Protein AF-A0A2M7KQ04-F1 (afdb_monomer_lite)

Radius of gyration: 35.78 Å; chains: 1; bounding box: 81×110×94 Å

Sequence (652 aa):
MNRDQLALETYRNSFAGPTRLAAGSVTLFDNTLRDGEQTPGVAFTTAEKVAIGRLLAETGIPALEAGFAAVSAEEREAIRAVVDAQTGMTVFSLCRCVEADVAAACACGVEHVTVYTPVSELQLRRRLQGDFTVVQDRIRRVVAAAKSRGLFVRFSCEEAFRTPPERLVSSYLTAKEVGADMLSLPDTVGVATPWAVERCLALLQREVGLPVSVHFHNDLGLSVANALAAMLAGATEVQVCANGLGERAGNTPLEQVALAALYQLDYDFGVNLEKLTELSTLVSKAAGTEPASNQPIFGANVFTHESGAHLHGLLQSPACYEPFPPPLVGREHRFVLGKHSGRAAVRHVLSGWLPEAVRLGGKHVAAPAVAVQQEALFEQVKLEWVAVDFGGVRVERCRQFGGPWLGLELIRTLGLDEFLKRKLPQGQEQIPWALMALVLVLARLCGPSSELHLAEHGYEELVGAGPIIGCALTRDIALSLLAVPCSWWLTGAAFAYFDGRALRRRRARLREQLPSALITIAGALQAGRTVEQSLELAGDSLLPPLGEELGQTCRELALGVSLDEALLGLRDRCAVEELDIAVCGLTMHDRLGGDLVGFFRSTAELSTARDNVRQELWAASAAPLDDAADPGAVGVAVPARHGDQAARRRRH

pLDDT: mean 74.99, std 22.83, range [26.5, 98.81]

Foldseek 3Di:
DDPVVVQLVLLFDPPLPQQDDDALQEAEEEECQAQLCQFPQFDFQLVLLLVLLLLCLVQVHQAYENYQQVPDPRSLVSLLSNVVSPSNHQYEYEAELDQVSLVSRVVSVHQEYEYEDEQAQVCCVPPVVNDLVVVLVSLLVNLLSNVVSNHAYAYEHPCQLRHDLVRSLVSLQSNVVSPHQEYEYENNQQPDALVSLLVSLLSCCVRPVHAYEYWGQCNPPCQLVNQVSNSSSRHHYYYEYDLQRHPDRHIHHPLSNQVCCCNSNVHHNSGQLQSSQVSNVSSCVSRVHDRDLPRPLRRVCLQEDAAQVLVVVVVVPVSVPHSHANNSNNGDHHYDHAQRHAPSSVVVVLVVVDPPVPPPDDDDDDDDDDDDDDDDDDDDDDDDDDDDDCPPDDDPPPDDPPLVVVLVVVCVVSVQLVVLPVPAPADPDPAGPSNVVSVVVSVSCCDCSGNHVCVVPVPPVPVVVLLVVLCVVDPDPVVSVVSSVVSVVVVVVVCCVVVVVVLVVQLVLLLVLLLVLLLQLLVCVVVVHDSLVSLQSSLVVDDPDLSVLSVQLSVCVVVVNDNLRSLVVSCVVNVHPLSVQLSVVVVVCVVPPDNSSVSSNVSSVVSVVVVVVVVVVVVVVPDDPDDDDDPPDDDDDDDDDDDDDPDDDDDD

Structure (mmCIF, N/CA/C/O backbone):
data_AF-A0A2M7KQ04-F1
#
_entry.id   AF-A0A2M7KQ04-F1
#
loop_
_atom_site.group_PDB
_atom_site.id
_atom_site.type_symbol
_atom_site.label_atom_id
_atom_site.label_alt_id
_atom_site.label_comp_id
_atom_site.label_asym_id
_atom_site.label_entity_id
_atom_site.label_seq_id
_atom_site.pdbx_PDB_ins_code
_atom_site.Cartn_x
_atom_site.Cartn_y
_atom_site.Cartn_z
_atom_site.occupancy
_atom_site.B_iso_or_equiv
_atom_site.auth_seq_id
_atom_site.auth_comp_id
_atom_site.auth_asym_id
_atom_site.auth_atom_id
_atom_site.pdbx_PDB_model_num
ATOM 1 N N . MET A 1 1 ? -20.580 11.267 -26.186 1.00 45.28 1 MET A N 1
ATOM 2 C CA . MET A 1 1 ? -19.518 10.820 -25.266 1.00 45.28 1 MET A CA 1
ATOM 3 C C . MET A 1 1 ? -18.990 12.049 -24.558 1.00 45.28 1 MET A C 1
ATOM 5 O O . MET A 1 1 ? -18.666 13.009 -25.250 1.00 45.28 1 MET A O 1
ATOM 9 N N . ASN A 1 2 ? -19.013 12.081 -23.224 1.00 44.81 2 ASN A N 1
ATOM 10 C CA . ASN A 1 2 ? -18.422 13.200 -22.479 1.00 44.81 2 ASN A CA 1
ATOM 11 C C . ASN A 1 2 ? -16.888 13.192 -22.674 1.00 44.81 2 ASN A C 1
ATOM 13 O O . ASN A 1 2 ? -16.307 12.144 -22.954 1.00 44.81 2 ASN A O 1
ATOM 17 N N . ARG A 1 3 ? -16.235 14.347 -22.537 1.00 44.31 3 ARG A N 1
ATOM 18 C CA . ARG A 1 3 ? -14.780 14.523 -22.663 1.00 44.31 3 ARG A CA 1
ATOM 19 C C . ARG A 1 3 ? -14.004 13.585 -21.724 1.00 44.31 3 ARG A C 1
ATOM 21 O O . ARG A 1 3 ? -12.981 13.045 -22.131 1.00 44.31 3 ARG A O 1
ATOM 28 N N . ASP A 1 4 ? -14.558 13.308 -20.546 1.00 55.19 4 ASP A N 1
ATOM 29 C CA . ASP A 1 4 ? -13.980 12.390 -19.555 1.00 55.19 4 ASP A CA 1
ATOM 30 C C . ASP A 1 4 ? -14.071 10.919 -19.995 1.00 55.19 4 ASP A C 1
ATOM 32 O O . ASP A 1 4 ? -13.130 10.152 -19.808 1.00 55.19 4 ASP A O 1
ATOM 36 N N . GLN A 1 5 ? -15.159 10.533 -20.675 1.00 56.62 5 GLN A N 1
ATOM 37 C CA . GLN A 1 5 ? -15.308 9.185 -21.243 1.00 56.62 5 GLN A CA 1
ATOM 38 C C . GLN A 1 5 ? -14.340 8.944 -22.405 1.00 56.62 5 GLN A C 1
ATOM 40 O O . GLN A 1 5 ? -13.756 7.872 -22.499 1.00 56.62 5 GLN A O 1
ATOM 45 N N . LEU A 1 6 ? -14.140 9.943 -23.271 1.00 55.19 6 LEU A N 1
ATOM 46 C CA . LEU A 1 6 ? -13.175 9.852 -24.371 1.00 55.19 6 LEU A CA 1
ATOM 47 C C . LEU A 1 6 ? -11.732 9.749 -23.856 1.00 55.19 6 LEU A C 1
ATOM 49 O O . LEU A 1 6 ? -10.934 9.000 -24.417 1.00 55.19 6 LEU A O 1
ATOM 53 N N . ALA A 1 7 ? -11.401 10.466 -22.778 1.00 61.28 7 ALA A N 1
ATOM 54 C CA . ALA A 1 7 ? -10.103 10.347 -22.125 1.00 61.28 7 ALA A CA 1
ATOM 55 C C . ALA A 1 7 ? -9.908 8.939 -21.543 1.00 61.28 7 ALA A C 1
ATOM 57 O O . ALA A 1 7 ? -8.918 8.289 -21.862 1.00 61.28 7 ALA A O 1
ATOM 58 N N . LEU A 1 8 ? -10.875 8.425 -20.776 1.00 66.50 8 LEU A N 1
ATOM 59 C CA . LEU A 1 8 ? -10.822 7.063 -20.232 1.00 66.50 8 LEU A CA 1
ATOM 60 C C . LEU A 1 8 ? -10.655 6.001 -21.324 1.00 66.50 8 LEU A C 1
ATOM 62 O O . LEU A 1 8 ? -9.805 5.128 -21.183 1.00 66.50 8 LEU A O 1
ATOM 66 N N . GLU A 1 9 ? -11.392 6.100 -22.434 1.00 70.94 9 GLU A N 1
ATOM 67 C CA . GLU A 1 9 ? -11.248 5.179 -23.571 1.00 70.94 9 GLU A CA 1
ATOM 68 C C . GLU A 1 9 ? -9.868 5.255 -24.234 1.00 70.94 9 GLU A C 1
ATOM 70 O O . GLU A 1 9 ? -9.334 4.226 -24.642 1.00 70.94 9 GLU A O 1
ATOM 75 N N . THR A 1 10 ? -9.268 6.446 -24.303 1.00 78.31 10 THR A N 1
ATOM 76 C CA . THR A 1 10 ? -7.939 6.653 -24.903 1.00 78.31 10 THR A CA 1
ATOM 77 C C . THR A 1 10 ? -6.841 5.925 -24.124 1.00 78.31 10 THR A C 1
ATOM 79 O O . THR A 1 10 ? -5.936 5.354 -24.724 1.00 78.31 10 THR A O 1
ATOM 82 N N . TYR A 1 11 ? -6.929 5.925 -22.793 1.00 78.12 11 TYR A N 1
ATOM 83 C CA . TYR A 1 11 ? -5.937 5.309 -21.903 1.00 78.12 11 TYR A CA 1
ATOM 84 C C . TYR A 1 11 ? -6.279 3.858 -21.522 1.00 78.12 11 TYR A C 1
ATOM 86 O O . TYR A 1 11 ? -5.550 3.213 -20.763 1.00 78.12 11 TYR A O 1
ATOM 94 N N . ARG A 1 12 ? -7.394 3.321 -22.032 1.00 74.88 12 ARG A N 1
ATOM 95 C CA . ARG A 1 12 ? -7.875 1.986 -21.672 1.00 74.88 12 ARG A CA 1
ATOM 96 C C . ARG A 1 12 ? -7.014 0.906 -22.315 1.00 74.88 12 ARG A C 1
ATOM 98 O O . ARG A 1 12 ? -6.726 0.923 -23.510 1.00 74.88 12 ARG A O 1
ATOM 105 N N . ASN A 1 13 ? -6.680 -0.110 -21.528 1.00 73.50 13 ASN A N 1
ATOM 106 C CA . ASN A 1 13 ? -6.086 -1.329 -22.056 1.00 73.50 13 ASN A CA 1
ATOM 107 C C . ASN A 1 13 ? -7.116 -2.075 -22.920 1.00 73.50 13 ASN A C 1
ATOM 109 O O . ASN A 1 13 ? -8.162 -2.490 -22.426 1.00 73.50 13 ASN A O 1
ATOM 113 N N . SER A 1 14 ? -6.815 -2.288 -24.203 1.00 77.50 14 SER A N 1
ATOM 114 C CA . SER A 1 14 ? -7.732 -2.949 -25.143 1.00 77.50 14 SER A CA 1
ATOM 115 C C . SER A 1 14 ? -8.036 -4.414 -24.795 1.00 77.50 14 SER A C 1
ATOM 117 O O . SER A 1 14 ? -9.019 -4.962 -25.286 1.00 77.50 14 SER A O 1
ATOM 119 N N . PHE A 1 15 ? -7.212 -5.047 -23.953 1.00 76.25 15 PHE A N 1
ATOM 120 C CA . PHE A 1 15 ? -7.430 -6.405 -23.446 1.00 76.25 15 PHE A CA 1
ATOM 121 C C . PHE A 1 15 ? -8.091 -6.442 -22.065 1.00 76.25 15 PHE A C 1
ATOM 123 O O . PHE A 1 15 ? -8.417 -7.527 -21.583 1.00 76.25 15 PHE A O 1
ATOM 130 N N . ALA A 1 16 ? -8.310 -5.289 -21.425 1.00 66.38 16 ALA A N 1
ATOM 131 C CA . ALA A 1 16 ? -9.155 -5.227 -20.244 1.00 66.38 16 ALA A CA 1
ATOM 132 C C . ALA A 1 16 ? -10.593 -5.519 -20.691 1.00 66.38 16 ALA A C 1
ATOM 134 O O . ALA A 1 16 ? -11.263 -4.676 -21.292 1.00 66.38 16 ALA A O 1
ATOM 135 N N . GLY A 1 17 ? -11.045 -6.755 -20.462 1.00 56.56 17 GLY A N 1
ATOM 136 C CA . GLY A 1 17 ? -12.419 -7.158 -20.739 1.00 56.56 17 GLY A CA 1
ATOM 137 C C . GLY A 1 17 ? -13.431 -6.276 -19.992 1.00 56.56 17 GLY A C 1
ATOM 138 O O . GLY A 1 17 ? -13.058 -5.478 -19.129 1.00 56.56 17 GLY A O 1
ATOM 139 N N . PRO A 1 18 ? -14.734 -6.391 -20.297 1.00 54.69 18 PRO A N 1
ATOM 140 C CA . PRO A 1 18 ? -15.776 -5.685 -19.563 1.00 54.69 18 PRO A CA 1
ATOM 141 C C . PRO A 1 18 ? -15.926 -6.294 -18.163 1.00 54.69 18 PRO A C 1
ATOM 143 O O . PRO A 1 18 ? -16.857 -7.050 -17.892 1.00 54.69 18 PRO A O 1
ATOM 146 N N . THR A 1 19 ? -15.004 -5.980 -17.263 1.00 62.53 19 THR A N 1
ATOM 147 C CA . THR A 1 19 ? -15.058 -6.434 -15.880 1.00 62.53 19 THR A CA 1
ATOM 148 C C . THR A 1 19 ? -15.890 -5.444 -15.085 1.00 62.53 19 THR A C 1
ATOM 150 O O . THR A 1 19 ? -15.371 -4.573 -14.403 1.00 62.53 19 THR A O 1
ATOM 153 N N . ARG A 1 20 ? -17.216 -5.520 -15.232 1.00 63.75 20 ARG A N 1
ATOM 154 C CA . ARG A 1 20 ? -18.124 -4.623 -14.510 1.00 63.75 20 ARG A CA 1
ATOM 155 C C . ARG A 1 20 ? -18.266 -5.085 -13.066 1.00 63.75 20 ARG A C 1
ATOM 157 O O . ARG A 1 20 ? -19.160 -5.865 -12.746 1.00 63.75 20 ARG A O 1
ATOM 164 N N . LEU A 1 21 ? -17.385 -4.590 -12.206 1.00 84.12 21 LEU A N 1
ATOM 165 C CA . LEU A 1 21 ? -17.662 -4.523 -10.777 1.00 84.12 21 LEU A CA 1
ATOM 166 C C . LEU A 1 21 ? -18.843 -3.565 -10.563 1.00 84.12 21 LEU A C 1
ATOM 168 O O . LEU A 1 21 ? -18.937 -2.523 -11.214 1.00 84.12 21 LEU A O 1
ATOM 172 N N . ALA A 1 22 ? -19.789 -3.938 -9.704 1.00 84.19 22 ALA A N 1
ATOM 173 C CA . ALA A 1 22 ? -20.929 -3.077 -9.411 1.00 84.19 22 ALA A CA 1
ATOM 174 C C . ALA A 1 22 ? -20.455 -1.874 -8.588 1.00 84.19 22 ALA A C 1
ATOM 176 O O . ALA A 1 22 ? -19.722 -2.056 -7.624 1.00 84.19 22 ALA A O 1
ATOM 177 N N . ALA A 1 23 ? -20.875 -0.656 -8.937 1.00 80.69 23 ALA A N 1
ATOM 178 C CA . ALA A 1 23 ? -20.477 0.541 -8.195 1.00 80.69 23 ALA A CA 1
ATOM 179 C C . ALA A 1 23 ? -20.740 0.377 -6.685 1.00 80.69 23 ALA A C 1
ATOM 181 O O . ALA A 1 23 ? -21.832 -0.028 -6.282 1.00 80.69 23 ALA A O 1
ATOM 182 N N . GLY A 1 24 ? -19.728 0.667 -5.864 1.00 84.00 24 GLY A N 1
ATOM 183 C CA . GLY A 1 24 ? -19.794 0.512 -4.410 1.00 84.00 24 GLY A CA 1
ATOM 184 C C . GLY A 1 24 ? -19.679 -0.929 -3.897 1.00 84.00 24 GLY A C 1
ATOM 185 O O . GLY A 1 24 ? -19.839 -1.143 -2.699 1.00 84.00 24 GLY A O 1
ATOM 186 N N . SER A 1 25 ? -19.396 -1.924 -4.750 1.00 91.19 25 SER A N 1
ATOM 187 C CA . SER A 1 25 ? -19.182 -3.309 -4.300 1.00 91.19 25 SER A CA 1
ATOM 188 C C .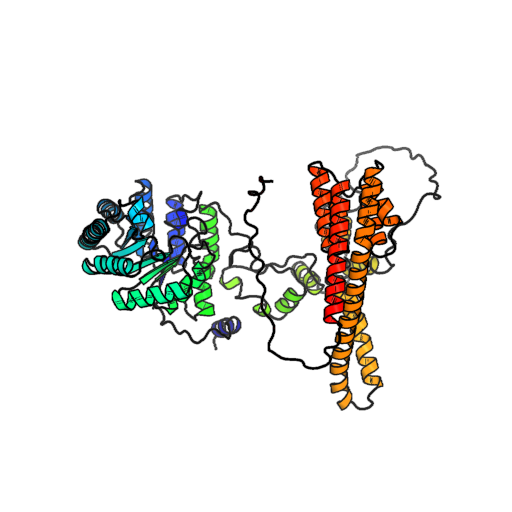 SER A 1 25 ? -17.869 -3.508 -3.539 1.00 91.19 25 SER A C 1
ATOM 190 O O . SER A 1 25 ? -17.736 -4.490 -2.813 1.00 91.19 25 SER A O 1
ATOM 192 N N . VAL A 1 26 ? -16.903 -2.604 -3.728 1.00 97.19 26 VAL A N 1
ATOM 193 C CA . VAL A 1 26 ? -15.596 -2.599 -3.059 1.00 97.19 26 VAL A CA 1
ATOM 194 C C . VAL A 1 26 ? -15.290 -1.212 -2.490 1.00 97.19 26 VAL A C 1
ATOM 196 O O . VAL A 1 26 ? -15.377 -0.215 -3.208 1.00 97.19 26 VAL A O 1
ATOM 199 N N . THR A 1 27 ? -14.873 -1.139 -1.229 1.00 97.81 27 THR A N 1
ATOM 200 C CA . THR A 1 27 ? -14.407 0.098 -0.579 1.00 97.81 27 THR A CA 1
ATOM 201 C C . THR A 1 27 ? -12.890 0.107 -0.366 1.00 97.81 27 THR A C 1
ATOM 203 O O . THR A 1 27 ? -12.235 -0.936 -0.390 1.00 97.81 27 THR A O 1
ATOM 206 N N . LEU A 1 28 ? -12.314 1.294 -0.157 1.00 98.44 28 LEU A N 1
ATOM 207 C CA . LEU A 1 28 ? -10.933 1.441 0.314 1.00 98.44 28 LEU A CA 1
ATOM 208 C C . LEU A 1 28 ? -10.906 1.622 1.831 1.00 98.44 28 LEU A C 1
ATOM 210 O O . LEU A 1 28 ? -11.786 2.265 2.401 1.00 98.44 28 LEU A O 1
ATOM 214 N N . PHE A 1 29 ? -9.863 1.095 2.461 1.00 98.50 29 PHE A N 1
ATOM 215 C CA . PHE A 1 29 ? -9.581 1.269 3.880 1.00 98.50 29 PHE A CA 1
ATOM 216 C C . PHE A 1 29 ? -8.125 1.694 4.065 1.00 98.50 29 PHE A C 1
ATOM 218 O O . PHE A 1 29 ? -7.217 0.955 3.686 1.00 98.50 29 PHE A O 1
ATOM 225 N N . ASP A 1 30 ? -7.889 2.878 4.625 1.00 98.56 30 ASP A N 1
ATOM 226 C CA . ASP A 1 30 ? -6.535 3.414 4.759 1.00 98.56 30 ASP A CA 1
ATOM 227 C C . ASP A 1 30 ? -5.853 2.980 6.069 1.00 98.56 30 ASP A C 1
ATOM 229 O O . ASP A 1 30 ? -6.424 3.040 7.154 1.00 98.56 30 ASP A O 1
ATOM 233 N N . ASN A 1 31 ? -4.602 2.547 5.969 1.00 98.00 31 ASN A N 1
ATOM 234 C CA . ASN A 1 31 ? -3.766 2.103 7.082 1.00 98.00 31 ASN A CA 1
ATOM 235 C C . ASN A 1 31 ? -2.553 3.018 7.315 1.00 98.00 31 ASN A C 1
ATOM 237 O O . ASN A 1 31 ? -1.634 2.646 8.049 1.00 98.00 31 ASN A O 1
ATOM 241 N N . THR A 1 32 ? -2.521 4.212 6.720 1.00 98.25 32 THR A N 1
ATOM 242 C CA . THR A 1 32 ? -1.365 5.118 6.770 1.00 98.25 32 THR A CA 1
ATOM 243 C C . THR A 1 32 ? -0.995 5.478 8.209 1.00 98.25 32 THR A C 1
ATOM 245 O O . THR A 1 32 ? 0.181 5.452 8.559 1.00 98.25 32 THR A O 1
ATOM 248 N N . LEU A 1 33 ? -1.985 5.744 9.069 1.00 97.75 33 LEU A N 1
ATOM 249 C CA . LEU A 1 33 ? -1.765 6.180 10.457 1.00 97.75 33 LEU A CA 1
ATOM 250 C C . LEU A 1 33 ? -1.373 5.057 11.430 1.00 97.75 33 LEU A C 1
ATOM 252 O O . LEU A 1 33 ? -1.024 5.356 12.571 1.00 97.75 33 LEU A O 1
ATOM 256 N N . ARG A 1 34 ? -1.443 3.789 11.001 1.00 96.69 34 ARG A N 1
ATOM 257 C CA . ARG A 1 34 ? -1.096 2.623 11.825 1.00 96.69 34 ARG A CA 1
ATOM 258 C C . ARG A 1 34 ? -0.010 1.783 11.175 1.00 96.69 34 ARG A C 1
ATOM 260 O O . ARG A 1 34 ? 1.095 1.731 11.694 1.00 96.69 34 ARG A O 1
ATOM 267 N N . ASP A 1 35 ? -0.310 1.108 10.067 1.00 96.44 35 ASP A N 1
ATOM 268 C CA . ASP A 1 35 ? 0.667 0.258 9.369 1.00 96.44 35 ASP A CA 1
ATOM 269 C C . ASP A 1 35 ? 1.746 1.101 8.705 1.00 96.44 35 ASP A C 1
ATOM 271 O O . ASP A 1 35 ? 2.930 0.792 8.793 1.00 96.44 35 ASP A O 1
ATOM 275 N N . GLY A 1 36 ? 1.342 2.219 8.093 1.00 95.56 36 GLY A N 1
ATOM 276 C CA . GLY A 1 36 ? 2.278 3.161 7.488 1.00 95.56 36 GLY A CA 1
ATOM 277 C C . GLY A 1 36 ? 3.312 3.682 8.489 1.00 95.56 36 GLY A C 1
ATOM 278 O O . GLY A 1 36 ? 4.489 3.794 8.150 1.00 95.56 36 GLY A O 1
ATOM 279 N N . GLU A 1 37 ? 2.911 3.900 9.741 1.00 93.88 37 GLU A N 1
ATOM 280 C CA . GLU A 1 37 ? 3.808 4.304 10.828 1.00 93.88 37 GLU A CA 1
ATOM 281 C C . GLU A 1 37 ? 4.795 3.200 11.253 1.00 93.88 37 GLU A C 1
ATOM 283 O O . GLU A 1 37 ? 5.854 3.499 11.792 1.00 93.88 37 GLU A O 1
ATOM 288 N N . GLN A 1 38 ? 4.529 1.924 10.947 1.00 91.81 38 GLN A N 1
ATOM 289 C CA . GLN A 1 38 ? 5.487 0.834 11.191 1.00 91.81 38 GLN A CA 1
ATOM 290 C C . GLN A 1 38 ? 6.653 0.822 10.188 1.00 91.81 38 GLN A C 1
ATOM 292 O O . GLN A 1 38 ? 7.561 -0.008 10.297 1.00 91.81 38 GLN A O 1
ATOM 297 N N . THR A 1 39 ? 6.664 1.748 9.225 1.00 92.62 39 THR A N 1
ATOM 298 C CA . THR A 1 39 ? 7.837 1.998 8.384 1.00 92.62 39 THR A CA 1
ATOM 299 C C . THR A 1 39 ? 9.036 2.361 9.272 1.00 92.62 39 THR A C 1
ATOM 301 O O . THR A 1 39 ? 8.929 3.255 10.115 1.00 92.62 39 THR A O 1
ATOM 304 N N . PRO A 1 40 ? 10.208 1.722 9.101 1.00 88.12 40 PRO A N 1
ATOM 305 C CA . PRO A 1 40 ? 11.381 2.035 9.910 1.00 88.12 40 PRO A CA 1
ATOM 306 C C . PRO A 1 40 ? 11.743 3.526 9.877 1.00 88.12 40 PRO A C 1
ATOM 308 O O . PRO A 1 40 ? 12.024 4.080 8.817 1.00 88.12 40 PRO A O 1
ATOM 311 N N . GLY A 1 41 ? 11.777 4.158 11.053 1.00 87.81 41 GLY A N 1
ATOM 312 C CA . GLY A 1 41 ? 12.123 5.575 11.209 1.00 87.81 41 GLY A CA 1
ATOM 313 C C . GLY A 1 41 ? 10.943 6.547 11.119 1.00 87.81 41 GLY A C 1
ATOM 314 O O . GLY A 1 41 ? 11.155 7.740 11.320 1.00 87.81 41 GLY A O 1
ATOM 315 N N . VAL A 1 42 ? 9.724 6.061 10.877 1.00 92.31 42 VAL A N 1
ATOM 316 C CA . VAL A 1 42 ? 8.506 6.879 10.879 1.00 92.31 42 VAL A CA 1
ATOM 317 C C . VAL A 1 42 ? 7.873 6.869 12.270 1.00 92.31 42 VAL A C 1
ATOM 319 O O . VAL A 1 42 ? 7.764 5.826 12.908 1.00 92.31 42 VAL A O 1
ATOM 322 N N . ALA A 1 43 ? 7.480 8.046 12.751 1.00 91.56 43 ALA A N 1
ATOM 323 C CA . ALA A 1 43 ? 6.702 8.222 13.973 1.00 91.56 43 ALA A CA 1
ATOM 324 C C . ALA A 1 43 ? 5.922 9.533 13.855 1.00 91.56 43 ALA A C 1
ATOM 326 O O . ALA A 1 43 ? 6.507 10.615 13.931 1.00 91.56 43 ALA A O 1
ATOM 327 N N . PHE A 1 44 ? 4.616 9.441 13.629 1.00 95.25 44 PHE A N 1
ATOM 328 C CA . PHE A 1 44 ? 3.771 10.606 13.437 1.00 95.25 44 PHE A CA 1
ATOM 329 C C . PHE A 1 44 ? 3.394 11.211 14.784 1.00 95.25 44 PHE A C 1
ATOM 331 O O . PHE A 1 44 ? 2.924 10.541 15.704 1.00 95.25 44 PHE A O 1
ATOM 338 N N . THR A 1 45 ? 3.524 12.526 14.891 1.00 95.81 45 THR A N 1
ATOM 339 C CA . THR A 1 45 ? 2.946 13.263 16.011 1.00 95.81 45 THR A CA 1
ATOM 340 C C . THR A 1 45 ? 1.418 13.235 15.943 1.00 95.81 45 THR A C 1
ATOM 342 O O . THR A 1 45 ? 0.820 13.098 14.875 1.00 95.81 45 THR A O 1
ATOM 345 N N . THR A 1 46 ? 0.748 13.465 17.075 1.00 96.81 46 THR A N 1
ATOM 346 C CA . THR A 1 46 ? -0.720 13.591 17.117 1.00 96.81 46 THR A CA 1
ATOM 347 C C . THR A 1 46 ? -1.249 14.628 16.121 1.00 96.81 46 THR A C 1
ATOM 349 O O . THR A 1 46 ? -2.259 14.397 15.459 1.00 96.81 46 THR A O 1
ATOM 352 N N . ALA A 1 47 ? -0.557 15.763 15.981 1.00 96.88 47 ALA A N 1
ATOM 353 C CA . ALA A 1 47 ? -0.943 16.811 15.040 1.00 96.88 47 ALA A CA 1
ATOM 354 C C . ALA A 1 47 ? -0.832 16.343 13.579 1.00 96.88 47 ALA A C 1
ATOM 356 O O . ALA A 1 47 ? -1.724 16.629 12.781 1.00 96.88 47 ALA A O 1
ATOM 357 N N . GLU A 1 48 ? 0.219 15.593 13.239 1.00 97.69 48 GLU A N 1
ATOM 358 C CA . GLU A 1 48 ? 0.390 15.001 11.908 1.00 97.69 48 GLU A CA 1
ATOM 359 C C . GLU A 1 48 ? -0.661 13.925 11.632 1.00 97.69 48 GLU A C 1
ATOM 361 O O . GLU A 1 48 ? -1.269 13.960 10.565 1.00 97.69 48 GLU A O 1
ATOM 366 N N . LYS A 1 49 ? -0.962 13.041 12.596 1.00 97.94 49 LYS A N 1
ATOM 367 C CA . LYS A 1 49 ? -2.029 12.034 12.446 1.00 97.94 49 LYS A CA 1
ATOM 368 C C . LYS A 1 49 ? -3.385 12.684 12.154 1.00 97.94 49 LYS A C 1
ATOM 370 O O . LYS A 1 49 ? -4.085 12.259 11.238 1.00 97.94 49 LYS A O 1
ATOM 375 N N . VAL A 1 50 ? -3.738 13.755 12.872 1.00 98.12 50 VAL A N 1
ATOM 376 C CA . VAL A 1 50 ? -4.979 14.512 12.622 1.00 98.12 50 VAL A CA 1
ATOM 377 C C . VAL A 1 50 ? -4.957 15.204 11.255 1.00 98.12 50 VAL A C 1
ATOM 379 O O . VAL A 1 50 ? -5.964 15.182 10.548 1.00 98.12 50 VAL A O 1
ATOM 382 N N . ALA A 1 51 ? -3.833 15.811 10.864 1.00 98.25 51 ALA A N 1
ATOM 383 C CA . ALA A 1 51 ? -3.707 16.479 9.568 1.00 98.25 51 ALA A CA 1
ATOM 384 C C . ALA A 1 51 ? -3.836 15.490 8.397 1.00 98.25 51 ALA A C 1
ATOM 386 O O . ALA A 1 51 ? -4.615 15.731 7.476 1.00 98.25 51 ALA A O 1
ATOM 387 N N . ILE A 1 52 ? -3.132 14.356 8.465 1.00 98.25 52 ILE A N 1
ATOM 388 C CA . ILE A 1 52 ? -3.207 13.281 7.469 1.00 98.25 52 ILE A CA 1
ATOM 389 C C . ILE A 1 52 ? -4.625 12.696 7.433 1.00 98.25 52 ILE A C 1
ATOM 391 O O . ILE A 1 52 ? -5.189 12.552 6.353 1.00 98.25 52 ILE A O 1
ATOM 395 N N . GLY A 1 53 ? -5.245 12.433 8.590 1.00 97.88 53 GLY A N 1
ATOM 396 C CA . GLY A 1 53 ? -6.616 11.919 8.670 1.00 97.88 53 GLY A CA 1
ATOM 397 C C . GLY A 1 53 ? -7.661 12.848 8.039 1.00 97.88 53 GLY A C 1
ATOM 398 O O . GLY A 1 53 ? -8.565 12.380 7.352 1.00 97.88 53 GLY A O 1
ATOM 399 N N . ARG A 1 54 ? -7.529 14.171 8.212 1.00 97.75 54 ARG A N 1
ATOM 400 C CA . ARG A 1 54 ? -8.399 15.154 7.539 1.00 97.75 54 ARG A CA 1
ATOM 401 C C . ARG A 1 54 ? -8.213 15.136 6.027 1.00 97.75 54 ARG A C 1
ATOM 403 O O . ARG A 1 54 ? -9.198 15.103 5.298 1.00 97.75 54 ARG A O 1
ATOM 410 N N . LEU A 1 55 ? -6.967 15.103 5.562 1.00 97.69 55 LEU A N 1
ATOM 411 C CA . LEU A 1 55 ? -6.683 15.098 4.131 1.00 97.69 55 LEU A CA 1
ATOM 412 C C . LEU A 1 55 ? -7.122 13.787 3.455 1.00 97.69 55 LEU A C 1
ATOM 414 O O . LEU A 1 55 ? -7.638 13.825 2.344 1.00 97.69 55 LEU A O 1
ATOM 418 N N . LEU A 1 56 ? -7.013 12.643 4.140 1.00 97.81 56 LEU A N 1
ATOM 419 C CA . LEU A 1 56 ? -7.592 11.365 3.695 1.00 97.81 56 LEU A CA 1
ATOM 420 C C . LEU A 1 56 ? -9.123 11.420 3.567 1.00 97.81 56 LEU A C 1
ATOM 422 O O . LEU A 1 56 ? -9.695 10.837 2.649 1.00 97.81 56 LEU A O 1
ATOM 426 N N . ALA A 1 57 ? -9.808 12.136 4.456 1.00 96.88 57 ALA A N 1
ATOM 427 C CA . ALA A 1 57 ? -11.253 12.316 4.335 1.00 96.88 57 ALA A CA 1
ATOM 428 C C . ALA A 1 57 ? -11.611 13.201 3.138 1.00 96.88 57 ALA A C 1
ATOM 430 O O . ALA A 1 57 ? -12.553 12.929 2.398 1.00 96.88 57 ALA A O 1
ATOM 431 N N . GLU A 1 58 ? -10.811 14.239 2.905 1.00 96.44 58 GLU A N 1
ATOM 432 C CA . GLU A 1 58 ? -10.956 15.123 1.755 1.00 96.44 58 GLU A CA 1
ATOM 433 C C . GLU A 1 58 ? -10.671 14.435 0.410 1.00 96.44 58 GLU A C 1
ATOM 435 O O . GLU A 1 58 ? -11.188 14.890 -0.615 1.00 96.44 58 GLU A O 1
ATOM 440 N N . THR A 1 59 ? -9.883 13.352 0.391 1.00 95.88 59 THR A N 1
ATOM 441 C CA . THR A 1 59 ? -9.712 12.509 -0.803 1.00 95.88 59 THR A CA 1
ATOM 442 C C . THR A 1 59 ? -10.888 11.561 -1.031 1.00 95.88 59 THR A C 1
ATOM 444 O O . THR A 1 59 ? -10.952 10.958 -2.095 1.00 95.88 59 THR A O 1
ATOM 447 N N . GLY A 1 60 ? -11.840 11.448 -0.098 1.00 94.94 60 GLY A N 1
ATOM 448 C CA . GLY A 1 60 ? -13.026 10.598 -0.233 1.00 94.94 60 GLY A CA 1
ATOM 449 C C . GLY A 1 60 ? -12.850 9.166 0.282 1.00 94.94 60 GLY A C 1
ATOM 450 O O . GLY A 1 60 ? -13.701 8.319 0.016 1.00 94.94 60 GLY A O 1
ATOM 451 N N . ILE A 1 61 ? -11.775 8.868 1.022 1.00 96.31 61 ILE A N 1
ATOM 452 C CA . ILE A 1 61 ? -11.605 7.551 1.648 1.00 96.31 61 ILE A CA 1
ATOM 453 C C . ILE A 1 61 ? -12.652 7.379 2.762 1.00 96.31 61 ILE A C 1
ATOM 455 O O . ILE A 1 61 ? -12.793 8.268 3.599 1.00 96.31 61 ILE A O 1
ATOM 459 N N . PRO A 1 62 ? -13.387 6.252 2.820 1.00 96.62 62 PRO A N 1
ATOM 460 C CA . PRO A 1 62 ? -14.499 6.101 3.760 1.00 96.62 62 PRO A CA 1
ATOM 461 C C . PRO A 1 62 ? -14.067 5.682 5.171 1.00 96.62 62 PRO A C 1
ATOM 463 O O . PRO A 1 62 ? -14.803 5.911 6.129 1.00 96.62 62 PRO A O 1
ATOM 466 N N . ALA A 1 63 ? -12.905 5.043 5.321 1.00 97.69 63 ALA A N 1
ATOM 467 C CA . ALA A 1 63 ? -12.471 4.473 6.591 1.00 97.69 63 ALA A CA 1
ATOM 468 C C . ALA A 1 63 ? -10.944 4.421 6.722 1.00 97.69 63 ALA A C 1
ATOM 470 O O . ALA A 1 63 ? -10.236 4.277 5.723 1.00 97.69 63 ALA A O 1
ATOM 471 N N . LEU A 1 64 ? -10.447 4.514 7.959 1.00 98.06 64 LEU A N 1
ATOM 472 C CA . LEU A 1 64 ? -9.024 4.383 8.277 1.00 98.06 64 LEU A CA 1
ATOM 473 C C . LEU A 1 64 ? -8.773 3.629 9.587 1.00 98.06 64 LEU A C 1
ATOM 475 O O . LEU A 1 64 ? -9.642 3.566 10.459 1.00 98.06 64 LEU A O 1
ATOM 479 N N . GLU A 1 65 ? -7.557 3.112 9.759 1.00 98.44 65 GLU A N 1
ATOM 480 C CA . GLU A 1 65 ? -7.034 2.636 11.042 1.00 98.44 65 GLU A CA 1
ATOM 481 C C . GLU A 1 65 ? -6.140 3.702 11.681 1.00 98.44 65 GLU A C 1
ATOM 483 O O . GLU A 1 65 ? -5.069 4.015 11.167 1.00 98.44 65 GLU A O 1
ATOM 488 N N . ALA A 1 66 ? -6.576 4.271 12.808 1.00 97.31 66 ALA A N 1
ATOM 489 C CA . ALA A 1 66 ? -5.911 5.424 13.424 1.00 97.31 66 ALA A CA 1
ATOM 490 C C . ALA A 1 66 ? -4.688 5.061 14.275 1.00 97.31 66 ALA A C 1
ATOM 492 O O . ALA A 1 66 ? -3.922 5.950 14.646 1.00 97.31 66 ALA A O 1
ATOM 493 N N . GLY A 1 67 ? -4.533 3.786 14.634 1.00 96.44 67 GLY A N 1
ATOM 494 C CA . GLY A 1 67 ? -3.455 3.357 15.513 1.00 96.44 67 GLY A CA 1
ATOM 495 C C . GLY A 1 67 ? -3.756 2.095 16.310 1.00 96.44 67 GLY A C 1
ATOM 496 O O . GLY A 1 67 ? -4.793 1.438 16.143 1.00 96.44 67 GLY A O 1
ATOM 497 N N . PHE A 1 68 ? -2.850 1.786 17.236 1.00 97.19 68 PHE A N 1
ATOM 498 C CA . PHE A 1 68 ? -2.951 0.631 18.127 1.00 97.19 68 PHE A CA 1
ATOM 499 C C . PHE A 1 68 ? -3.012 1.068 19.600 1.00 97.19 68 PHE A C 1
ATOM 501 O O . PHE A 1 68 ? -1.997 1.233 20.274 1.00 97.19 68 PHE A O 1
ATOM 508 N N . ALA A 1 69 ? -4.230 1.170 20.146 1.00 97.06 69 ALA A N 1
ATOM 509 C CA . ALA A 1 69 ? -4.500 1.712 21.484 1.00 97.06 69 ALA A CA 1
ATOM 510 C C . ALA A 1 69 ? -3.758 1.020 22.652 1.00 97.06 69 ALA A C 1
ATOM 512 O O . ALA A 1 69 ? -3.617 1.597 23.737 1.00 97.06 69 ALA A O 1
ATOM 513 N N . ALA A 1 70 ? -3.287 -0.217 22.468 1.00 95.44 70 ALA A N 1
ATOM 514 C CA . ALA A 1 70 ? -2.544 -0.939 23.498 1.00 95.44 70 ALA A CA 1
ATOM 515 C C . ALA A 1 70 ? -1.057 -0.547 23.587 1.00 95.44 70 ALA A C 1
ATOM 517 O O . ALA A 1 70 ? -0.404 -0.944 24.551 1.00 95.44 70 ALA A O 1
ATOM 518 N N . VAL A 1 71 ? -0.523 0.209 22.618 1.00 92.50 71 VAL A N 1
ATOM 519 C CA . VAL A 1 71 ? 0.903 0.570 22.552 1.00 92.50 71 VAL A CA 1
ATOM 520 C C . VAL A 1 71 ? 1.299 1.508 23.691 1.00 92.50 71 VAL A C 1
ATOM 522 O O . VAL A 1 71 ? 2.182 1.170 24.477 1.00 92.50 71 VAL A O 1
ATOM 525 N N . SER A 1 72 ? 0.647 2.666 23.817 1.00 94.31 72 SER A N 1
ATOM 526 C CA . SER A 1 72 ? 0.990 3.656 24.846 1.00 94.31 72 SER A CA 1
ATOM 527 C C . SER A 1 72 ? -0.176 4.594 25.180 1.00 94.31 72 SER A C 1
ATOM 529 O O . SER A 1 72 ? -1.258 4.498 24.599 1.00 94.31 72 SER A O 1
ATOM 531 N N . ALA A 1 73 ? 0.007 5.469 26.175 1.00 95.50 73 ALA A N 1
ATOM 532 C CA . ALA A 1 73 ? -0.993 6.484 26.514 1.00 95.50 73 ALA A CA 1
ATOM 533 C C . ALA A 1 73 ? -1.081 7.570 25.438 1.00 95.50 73 ALA A C 1
ATOM 535 O O . ALA A 1 73 ? -2.185 7.972 25.076 1.00 95.50 73 ALA A O 1
ATOM 536 N N . GLU A 1 74 ? 0.066 7.958 24.893 1.00 93.75 74 GLU A N 1
ATOM 537 C CA . GLU A 1 74 ? 0.216 8.913 23.799 1.00 93.75 74 GLU A CA 1
ATOM 538 C C . GLU A 1 74 ? -0.511 8.409 22.547 1.00 93.75 74 GLU A C 1
ATOM 540 O O . GLU A 1 74 ? -1.281 9.148 21.943 1.00 93.75 74 GLU A O 1
ATOM 545 N N . GLU A 1 75 ? -0.381 7.119 22.221 1.00 96.31 75 GLU A N 1
ATOM 546 C CA . GLU A 1 75 ? -1.091 6.522 21.086 1.00 96.31 75 GLU A CA 1
ATOM 547 C C . GLU A 1 75 ? -2.617 6.560 21.279 1.00 96.31 75 GLU A C 1
ATOM 549 O O . GLU A 1 75 ? -3.370 6.863 20.355 1.00 96.31 75 GLU A O 1
ATOM 554 N N . ARG A 1 76 ? -3.104 6.347 22.511 1.00 98.19 76 ARG A N 1
ATOM 555 C CA . ARG A 1 76 ? -4.535 6.502 22.835 1.00 98.19 76 ARG A CA 1
ATOM 556 C C . ARG A 1 76 ? -5.011 7.945 22.732 1.00 98.19 76 ARG A C 1
ATOM 558 O O . ARG A 1 76 ? -6.183 8.177 22.446 1.00 98.19 76 ARG A O 1
ATOM 565 N N . GLU A 1 77 ? -4.167 8.916 23.067 1.00 97.44 77 GLU A N 1
ATOM 566 C CA . GLU A 1 77 ? -4.477 10.338 22.877 1.00 97.44 77 GLU A CA 1
ATOM 567 C C . GLU A 1 77 ? -4.526 10.694 21.395 1.00 97.44 77 GLU A C 1
ATOM 569 O O . GLU A 1 77 ? -5.444 11.393 20.974 1.00 97.44 77 GLU A O 1
ATOM 574 N N . ALA A 1 78 ? -3.611 10.152 20.592 1.00 97.31 78 ALA A N 1
ATOM 575 C CA . ALA A 1 78 ? -3.599 10.371 19.156 1.00 97.31 78 ALA A CA 1
ATOM 576 C C . ALA A 1 78 ? -4.832 9.773 18.460 1.00 97.31 78 ALA A C 1
ATOM 578 O O . ALA A 1 78 ? -5.477 10.462 17.672 1.00 97.31 78 ALA A O 1
ATOM 579 N N . ILE A 1 79 ? -5.226 8.541 18.810 1.00 98.06 79 ILE A N 1
ATOM 580 C CA . ILE A 1 79 ? -6.459 7.919 18.296 1.00 98.06 79 ILE A CA 1
ATOM 581 C C . ILE A 1 79 ? -7.685 8.764 18.668 1.00 98.06 79 ILE A C 1
ATOM 583 O O . ILE A 1 79 ? -8.504 9.054 17.799 1.00 98.06 79 ILE A O 1
ATOM 587 N N . ARG A 1 80 ? -7.794 9.211 19.930 1.00 98.38 80 ARG A N 1
ATOM 588 C CA . ARG A 1 80 ? -8.883 10.103 20.370 1.00 98.38 80 ARG A CA 1
ATOM 589 C C . ARG A 1 80 ? -8.909 11.400 19.571 1.00 98.38 80 ARG A C 1
ATOM 591 O O . ARG A 1 80 ? -9.965 11.784 19.095 1.00 98.38 80 ARG A O 1
ATOM 598 N N . ALA A 1 81 ? -7.756 12.023 19.343 1.00 98.06 81 ALA A N 1
ATOM 599 C CA . ALA A 1 81 ? -7.674 13.248 18.555 1.00 98.06 81 ALA A CA 1
ATOM 600 C C . ALA A 1 81 ? -8.135 13.052 17.097 1.00 98.06 81 ALA A C 1
ATOM 602 O O . ALA A 1 81 ? -8.761 13.948 16.533 1.00 98.06 81 ALA A O 1
ATOM 603 N N . VAL A 1 82 ? -7.860 11.892 16.488 1.00 97.75 82 VAL A N 1
ATOM 604 C CA . VAL A 1 82 ? -8.353 11.551 15.140 1.00 97.75 82 VAL A CA 1
ATOM 605 C C . VAL A 1 82 ? -9.871 11.332 15.141 1.00 97.75 82 VAL A C 1
ATOM 607 O O . VAL A 1 82 ? -10.547 11.821 14.239 1.00 97.75 82 VAL A O 1
ATOM 610 N N . VAL A 1 83 ? -10.422 10.667 16.162 1.00 97.38 83 VAL A N 1
ATOM 611 C CA . VAL A 1 83 ? -11.879 10.513 16.344 1.00 97.38 83 VAL A CA 1
ATOM 612 C C . VAL A 1 83 ? -12.555 11.878 16.544 1.00 97.38 83 VAL A C 1
ATOM 614 O O . VAL A 1 83 ? -13.517 12.209 15.849 1.00 97.38 83 VAL A O 1
ATOM 617 N N . ASP A 1 84 ? -12.007 12.711 17.429 1.00 97.19 84 ASP A N 1
ATOM 618 C CA . ASP A 1 84 ? -12.515 14.047 17.766 1.00 97.19 84 ASP A CA 1
ATOM 619 C C . ASP A 1 84 ? -12.410 15.035 16.596 1.00 97.19 84 ASP A C 1
ATOM 621 O O . ASP A 1 84 ? -13.136 16.029 16.547 1.00 97.19 84 ASP A O 1
ATOM 625 N N . ALA A 1 85 ? -11.535 14.766 15.622 1.00 94.44 85 ALA A N 1
ATOM 626 C CA . ALA A 1 85 ? -11.446 15.556 14.400 1.00 94.44 85 ALA A CA 1
ATOM 627 C C . ALA A 1 85 ? -12.683 15.414 13.496 1.00 94.44 85 ALA A C 1
ATOM 629 O O . ALA A 1 85 ? -12.807 16.211 12.565 1.00 94.44 85 ALA A O 1
ATOM 630 N N . GLN A 1 86 ? -13.572 14.444 13.769 1.00 86.62 86 GLN A N 1
ATOM 631 C CA . GLN A 1 86 ? -14.867 14.247 13.104 1.00 86.62 86 GLN A CA 1
ATOM 632 C C . GLN A 1 86 ? -14.775 14.336 11.579 1.00 86.62 86 GLN A C 1
ATOM 634 O O . GLN A 1 86 ? -15.544 15.032 10.918 1.00 86.62 86 GLN A O 1
ATOM 639 N N . THR A 1 87 ? -13.819 13.608 11.006 1.00 85.81 87 THR A N 1
ATOM 640 C CA . THR A 1 87 ? -13.532 13.642 9.568 1.00 85.81 87 THR A CA 1
ATOM 641 C C . THR A 1 87 ? -14.659 13.066 8.701 1.00 85.81 87 THR A C 1
ATOM 643 O O . THR A 1 87 ? -14.618 13.189 7.483 1.00 85.81 87 THR A O 1
ATOM 646 N N . GLY A 1 88 ? -15.663 12.427 9.311 1.00 90.88 88 GLY A N 1
ATOM 647 C CA . GLY A 1 88 ? -16.729 11.694 8.621 1.00 90.88 88 GLY A CA 1
ATOM 648 C C . GLY A 1 88 ? -16.323 10.281 8.192 1.00 90.88 88 GLY A C 1
ATOM 649 O O . GLY A 1 88 ? -17.177 9.518 7.749 1.00 90.88 88 GLY A O 1
ATOM 650 N N . MET A 1 89 ? -15.050 9.914 8.362 1.00 96.44 89 MET A N 1
ATOM 651 C CA . MET A 1 89 ? -14.553 8.564 8.111 1.00 96.44 89 MET A CA 1
ATOM 652 C C . MET A 1 89 ? -14.882 7.628 9.272 1.00 96.44 89 MET A C 1
ATOM 654 O O . MET A 1 89 ? -14.882 8.029 10.438 1.00 96.44 89 MET A O 1
ATOM 658 N N . THR A 1 90 ? -15.066 6.345 8.975 1.00 97.81 90 THR A N 1
ATOM 659 C CA . THR A 1 90 ? -15.083 5.309 10.007 1.00 97.81 90 THR A CA 1
ATOM 660 C C . THR A 1 90 ? -13.668 5.079 10.539 1.00 97.81 90 THR A C 1
ATOM 662 O O . THR A 1 90 ? -12.759 4.733 9.784 1.00 97.81 90 THR A O 1
ATOM 665 N N . VAL A 1 91 ? -13.478 5.244 11.849 1.00 98.38 91 VAL A N 1
ATOM 666 C CA . VAL A 1 91 ? -12.169 5.103 12.499 1.00 98.38 91 VAL A CA 1
ATOM 667 C C . VAL A 1 91 ? -12.068 3.760 13.215 1.00 98.38 91 VAL A C 1
ATOM 669 O O . VAL A 1 91 ? -12.886 3.440 14.079 1.00 98.38 91 VAL A O 1
ATOM 672 N N . PHE A 1 92 ? -11.038 2.992 12.870 1.00 98.62 92 PHE A N 1
ATOM 673 C CA . PHE A 1 92 ? -10.693 1.722 13.498 1.00 98.62 92 PHE A CA 1
ATOM 674 C C . PHE A 1 92 ? -9.485 1.876 14.425 1.00 98.62 92 PHE A C 1
ATOM 676 O O . PHE A 1 92 ? -8.620 2.729 14.212 1.00 98.62 92 PHE A O 1
ATOM 683 N N . SER A 1 93 ? -9.380 0.984 15.412 1.00 98.44 93 SER A N 1
ATOM 684 C CA . SER A 1 93 ? -8.118 0.714 16.107 1.00 98.44 93 SER A CA 1
ATOM 685 C C . SER A 1 93 ? -7.758 -0.769 16.030 1.00 98.44 93 SER A C 1
ATOM 687 O O . SER A 1 93 ? -8.614 -1.643 16.214 1.00 98.44 93 SER A O 1
ATOM 689 N N . LEU A 1 94 ? -6.478 -1.048 15.779 1.00 98.31 94 LEU A N 1
ATOM 690 C CA . LEU A 1 94 ? -5.942 -2.403 15.802 1.00 98.31 94 LEU A CA 1
ATOM 691 C C . LEU A 1 94 ? -5.913 -2.926 17.242 1.00 98.31 94 LEU A C 1
ATOM 693 O O . LEU A 1 94 ? -5.564 -2.208 18.176 1.00 98.31 94 LEU A O 1
ATOM 697 N N . CYS A 1 95 ? -6.248 -4.197 17.425 1.00 98.25 95 CYS A N 1
ATOM 698 C CA . CYS A 1 95 ? -6.196 -4.900 18.697 1.00 98.25 95 CYS A CA 1
ATOM 699 C C . CYS A 1 95 ? -5.557 -6.271 18.491 1.00 98.25 95 CYS A C 1
ATOM 701 O O . CYS A 1 95 ? -5.967 -7.028 17.605 1.00 98.25 95 CYS A O 1
ATOM 703 N N . ARG A 1 96 ? -4.631 -6.675 19.370 1.00 97.25 96 ARG A N 1
ATOM 704 C CA . ARG A 1 96 ? -4.350 -8.114 19.493 1.00 97.25 96 ARG A CA 1
ATOM 705 C C . ARG A 1 96 ? -5.629 -8.811 19.943 1.00 97.25 96 ARG A C 1
ATOM 707 O O . ARG A 1 96 ? -6.510 -8.197 20.544 1.00 97.25 96 ARG A O 1
ATOM 714 N N . CYS A 1 97 ? -5.707 -10.119 19.724 1.00 96.50 97 CYS A N 1
ATOM 715 C CA . CYS A 1 97 ? -6.773 -10.957 20.267 1.00 96.50 97 CYS A CA 1
ATOM 716 C C . CYS A 1 97 ? -6.656 -11.088 21.804 1.00 96.50 97 CYS A C 1
ATOM 718 O O . CYS A 1 97 ? -6.361 -12.158 22.330 1.00 96.50 97 CYS A O 1
ATOM 720 N N . VAL A 1 98 ? -6.852 -9.982 22.528 1.00 96.19 98 VAL A N 1
ATOM 721 C CA . VAL A 1 98 ? -6.771 -9.814 23.983 1.00 96.19 98 VAL A CA 1
ATOM 722 C C . VAL A 1 98 ? -7.867 -8.831 24.415 1.00 96.19 98 VAL A C 1
ATOM 724 O O . VAL A 1 98 ? -8.002 -7.757 23.837 1.00 96.19 98 VAL A O 1
ATOM 727 N N . GLU A 1 99 ? -8.638 -9.163 25.454 1.00 97.94 99 GLU A N 1
ATOM 728 C CA . GLU A 1 99 ? -9.782 -8.340 25.899 1.00 97.94 99 GLU A CA 1
ATOM 729 C C . GLU A 1 99 ? -9.370 -6.941 26.387 1.00 97.94 99 GLU A C 1
ATOM 731 O O . GLU A 1 99 ? -10.098 -5.971 26.184 1.00 97.94 99 GLU A O 1
ATOM 736 N N . ALA A 1 100 ? -8.189 -6.823 27.002 1.00 98.00 100 ALA A N 1
ATOM 737 C CA . ALA A 1 100 ? -7.654 -5.547 27.471 1.00 98.00 100 ALA A CA 1
ATOM 738 C C . ALA A 1 100 ? -7.355 -4.573 26.318 1.00 98.00 100 ALA A C 1
ATOM 740 O O . ALA A 1 100 ? -7.617 -3.380 26.453 1.00 98.00 100 ALA A O 1
ATOM 741 N N . ASP A 1 101 ? -6.866 -5.075 25.179 1.00 98.38 101 ASP A N 1
ATOM 742 C CA . ASP A 1 101 ? -6.607 -4.262 23.986 1.00 98.38 101 ASP A CA 1
ATOM 743 C C . ASP A 1 101 ? -7.924 -3.710 23.418 1.00 98.38 101 ASP A C 1
ATOM 745 O O . ASP A 1 101 ? -8.034 -2.512 23.169 1.00 98.38 101 ASP A O 1
ATOM 749 N N . VAL A 1 102 ? -8.956 -4.558 23.318 1.00 98.38 102 VAL A N 1
ATOM 750 C CA . VAL A 1 102 ? -10.310 -4.157 22.892 1.00 98.38 102 VAL A CA 1
ATOM 751 C C . VAL A 1 102 ? -10.905 -3.115 23.843 1.00 98.38 102 VAL A C 1
ATOM 753 O O . VAL A 1 102 ? -11.514 -2.140 23.403 1.00 98.38 102 VAL A O 1
ATOM 756 N N . ALA A 1 103 ? -10.723 -3.292 25.154 1.00 97.88 103 ALA A N 1
ATOM 757 C CA . ALA A 1 103 ? -11.179 -2.324 26.145 1.00 97.88 103 ALA A CA 1
ATOM 758 C C . ALA A 1 103 ? -10.470 -0.968 25.992 1.00 97.88 103 ALA A C 1
ATOM 760 O O . ALA A 1 103 ? -11.126 0.069 26.092 1.00 97.88 103 ALA A O 1
ATOM 761 N N . ALA A 1 104 ? -9.161 -0.975 25.722 1.00 98.19 104 ALA A N 1
ATOM 762 C CA . ALA A 1 104 ? -8.377 0.234 25.486 1.00 98.19 104 ALA A CA 1
ATOM 763 C C . ALA A 1 104 ? -8.798 0.955 24.197 1.00 98.19 104 ALA A C 1
ATOM 765 O O . ALA A 1 104 ? -8.949 2.175 24.215 1.00 98.19 104 ALA A O 1
ATOM 766 N N . ALA A 1 105 ? -9.039 0.216 23.110 1.00 98.12 105 ALA A N 1
ATOM 767 C CA . ALA A 1 105 ? -9.554 0.772 21.861 1.00 98.12 105 ALA A CA 1
ATOM 768 C C . ALA A 1 105 ? -10.930 1.420 22.067 1.00 98.12 105 ALA A C 1
ATOM 770 O O . ALA A 1 105 ? -11.101 2.598 21.773 1.00 98.12 105 ALA A O 1
ATOM 771 N N . CYS A 1 106 ? -11.876 0.699 22.675 1.00 97.44 106 CYS A N 1
ATOM 772 C CA . CYS A 1 106 ? -13.212 1.209 22.997 1.00 97.44 106 CYS A CA 1
ATOM 773 C C . CYS A 1 106 ? -13.161 2.496 23.846 1.00 97.44 106 CYS A C 1
ATOM 775 O O . CYS A 1 106 ? -13.910 3.436 23.594 1.00 97.44 106 CYS A O 1
ATOM 777 N N . ALA A 1 107 ? -12.228 2.589 24.801 1.00 97.69 107 ALA A N 1
ATOM 778 C CA . ALA A 1 107 ? -12.027 3.796 25.609 1.00 97.69 107 ALA A CA 1
ATOM 779 C C . ALA A 1 107 ? -11.491 5.004 24.813 1.00 97.69 107 ALA A C 1
ATOM 781 O O . ALA A 1 107 ? -11.566 6.131 25.301 1.00 97.69 107 ALA A O 1
ATOM 782 N N . CYS A 1 108 ? -10.964 4.792 23.603 1.00 97.88 108 CYS A N 1
ATOM 783 C CA . CYS A 1 108 ? -10.564 5.864 22.692 1.00 97.88 108 CYS A CA 1
ATOM 784 C C . CYS A 1 108 ? -11.730 6.417 21.856 1.00 97.88 108 CYS A C 1
ATOM 786 O O . CYS A 1 108 ? -11.509 7.317 21.055 1.00 97.88 108 CYS A O 1
ATOM 788 N N . GLY A 1 109 ? -12.950 5.892 22.023 1.00 96.69 109 GLY A N 1
ATOM 789 C CA . GLY A 1 109 ? -14.137 6.359 21.302 1.00 96.69 109 GLY A CA 1
ATOM 790 C C . GLY A 1 109 ? -14.318 5.755 19.909 1.00 96.69 109 GLY A C 1
ATOM 791 O O . GLY A 1 109 ? -15.198 6.197 19.179 1.00 96.69 109 GLY A O 1
ATOM 792 N N . VAL A 1 110 ? -13.521 4.748 19.528 1.00 97.50 110 VAL A N 1
ATOM 793 C CA . VAL A 1 110 ? -13.741 4.023 18.267 1.00 97.50 110 VAL A CA 1
ATOM 794 C C . VAL A 1 110 ? -14.925 3.067 18.401 1.00 97.50 110 VAL A C 1
ATOM 796 O O . VAL A 1 110 ? -15.070 2.365 19.403 1.00 97.50 110 VAL A O 1
ATOM 799 N N . GLU A 1 111 ? -15.740 2.998 17.355 1.00 97.69 111 GLU A N 1
ATOM 800 C CA . GLU A 1 111 ? -16.861 2.052 17.251 1.00 97.69 111 GLU A CA 1
ATOM 801 C C . GLU A 1 111 ? -16.473 0.778 16.480 1.00 97.69 111 GLU A C 1
ATOM 803 O O . GLU A 1 111 ? -17.224 -0.196 16.449 1.00 97.69 111 GLU A O 1
ATOM 808 N N . HIS A 1 112 ? -15.292 0.778 15.856 1.00 98.56 112 HIS A N 1
ATOM 809 C CA . HIS A 1 112 ? -14.811 -0.282 14.979 1.00 98.56 112 HIS A CA 1
ATOM 810 C C . HIS A 1 112 ? -13.412 -0.739 15.409 1.00 98.56 112 HIS A C 1
ATOM 812 O O . HIS A 1 112 ? -12.550 0.075 15.747 1.00 98.56 112 HIS A O 1
ATOM 818 N N . VAL A 1 113 ? -13.171 -2.050 15.401 1.00 98.69 113 VAL A N 1
ATOM 819 C CA . VAL A 1 113 ? -11.870 -2.634 15.755 1.00 98.69 113 VAL A CA 1
ATOM 820 C C . VAL A 1 113 ? -11.438 -3.702 14.760 1.00 98.69 113 VAL A C 1
ATOM 822 O O . VAL A 1 113 ? -12.248 -4.510 14.297 1.00 98.69 113 VAL A O 1
ATOM 825 N N . THR A 1 114 ? -10.134 -3.745 14.485 1.00 98.69 114 THR A N 1
ATOM 826 C CA . THR A 1 114 ? -9.494 -4.877 13.808 1.00 98.69 114 THR A CA 1
ATOM 827 C C . THR A 1 114 ? -8.861 -5.767 14.872 1.00 98.69 114 THR A C 1
ATOM 829 O O . THR A 1 114 ? -7.896 -5.372 15.518 1.00 98.69 114 THR A O 1
ATOM 832 N N . VAL A 1 115 ? -9.385 -6.974 15.081 1.00 98.56 115 VAL A N 1
ATOM 833 C CA . VAL A 1 115 ? -8.820 -7.944 16.033 1.00 98.56 115 VAL A CA 1
ATOM 834 C C . VAL A 1 115 ? -7.995 -8.967 15.269 1.00 98.56 115 VAL A C 1
ATOM 836 O O . VAL A 1 115 ? -8.533 -9.637 14.391 1.00 98.56 115 VAL A O 1
ATOM 839 N N . TYR A 1 116 ? -6.715 -9.132 15.612 1.00 97.44 116 TYR A N 1
ATOM 840 C CA . TYR A 1 116 ? -5.835 -10.071 14.910 1.00 97.44 116 TYR A CA 1
ATOM 841 C C . TYR A 1 116 ? -5.207 -11.139 15.810 1.00 97.44 116 TYR A C 1
ATOM 843 O O . TYR A 1 116 ? -4.941 -10.932 17.001 1.00 97.44 116 TYR A O 1
ATOM 851 N N . THR A 1 117 ? -4.937 -12.305 15.221 1.00 94.88 117 THR A N 1
ATOM 852 C CA . THR A 1 117 ? -4.116 -13.353 15.837 1.00 94.88 117 THR A CA 1
ATOM 853 C C . THR A 1 117 ? -3.390 -14.182 14.771 1.00 94.88 117 THR A C 1
ATOM 855 O O . THR A 1 117 ? -3.959 -14.420 13.702 1.00 94.88 117 THR A O 1
ATOM 858 N N . PRO A 1 118 ? -2.151 -14.638 15.023 1.00 91.56 118 PRO A N 1
ATOM 859 C CA . PRO A 1 118 ? -1.462 -15.518 14.093 1.00 91.56 118 PRO A CA 1
ATOM 860 C C . PRO A 1 118 ? -1.979 -16.950 14.175 1.00 91.56 118 PRO A C 1
ATOM 862 O O . PRO A 1 118 ? -2.175 -17.507 15.256 1.00 91.56 118 PRO A O 1
ATOM 865 N N . VAL A 1 119 ? -2.137 -17.567 13.005 1.00 89.06 119 VAL A N 1
ATOM 866 C CA . VAL A 1 119 ? -2.675 -18.932 12.859 1.00 89.06 119 VAL A CA 1
ATOM 867 C C . VAL A 1 119 ? -1.768 -19.851 12.029 1.00 89.06 119 VAL A C 1
ATOM 869 O O . VAL A 1 119 ? -2.015 -21.059 11.927 1.00 89.06 119 VAL A O 1
ATOM 872 N N . SER A 1 120 ? -0.671 -19.325 11.478 1.00 86.69 120 SER A N 1
ATOM 873 C CA . SER A 1 120 ? 0.299 -20.124 10.727 1.00 86.69 120 SER A CA 1
ATOM 874 C C . SER A 1 120 ? 1.011 -21.138 11.629 1.00 86.69 120 SER A C 1
ATOM 876 O O . SER A 1 120 ? 1.172 -20.945 12.835 1.00 86.69 120 SER A O 1
ATOM 878 N N . GLU A 1 121 ? 1.456 -22.258 11.054 1.00 84.62 121 GLU A N 1
ATOM 879 C CA . GLU A 1 121 ? 2.117 -23.319 11.831 1.00 84.62 121 GLU A CA 1
ATOM 880 C C . GLU A 1 121 ? 3.406 -22.834 12.504 1.00 84.62 121 GLU A C 1
ATOM 882 O O . GLU A 1 121 ? 3.685 -23.185 13.653 1.00 84.62 121 GLU A O 1
ATOM 887 N N . LEU A 1 122 ? 4.169 -21.991 11.805 1.00 82.69 122 LEU A N 1
ATOM 888 C CA . LEU A 1 122 ? 5.403 -21.419 12.325 1.00 82.69 122 LEU A CA 1
ATOM 889 C C . LEU A 1 122 ? 5.126 -20.529 13.541 1.00 82.69 122 LEU A C 1
ATOM 891 O O . LEU A 1 122 ? 5.777 -20.689 14.575 1.00 82.69 122 LEU A O 1
ATOM 895 N N . GLN A 1 123 ? 4.145 -19.633 13.436 1.00 84.56 123 GLN A N 1
ATOM 896 C CA . GLN A 1 123 ? 3.795 -18.709 14.513 1.00 84.56 123 GLN A CA 1
ATOM 897 C C . GLN A 1 123 ? 3.177 -19.445 15.701 1.00 84.56 123 GLN A C 1
ATOM 899 O O . GLN A 1 123 ? 3.548 -19.178 16.843 1.00 84.56 123 GLN A O 1
ATOM 904 N N . LEU A 1 124 ? 2.313 -20.434 15.455 1.00 83.94 124 LEU A N 1
ATOM 905 C CA . LEU A 1 124 ? 1.744 -21.261 16.517 1.00 83.94 124 LEU A CA 1
ATOM 906 C C . LEU A 1 124 ? 2.841 -21.961 17.320 1.00 83.94 124 LEU A C 1
ATOM 908 O O . LEU A 1 124 ? 2.881 -21.834 18.542 1.00 83.94 124 LEU A O 1
ATOM 912 N N . ARG A 1 125 ? 3.780 -22.638 16.647 1.00 81.69 125 ARG A N 1
ATOM 913 C CA . ARG A 1 125 ? 4.878 -23.351 17.318 1.00 81.69 125 ARG A CA 1
ATOM 914 C C . ARG A 1 125 ? 5.841 -22.422 18.050 1.00 81.69 125 ARG A C 1
ATOM 916 O O . ARG A 1 125 ? 6.344 -22.790 19.106 1.00 81.69 125 ARG A O 1
ATOM 923 N N . ARG A 1 126 ? 6.149 -21.254 17.479 1.00 81.00 126 ARG A N 1
ATOM 924 C CA . ARG A 1 126 ? 7.206 -20.368 17.995 1.00 81.00 126 ARG A CA 1
ATOM 925 C C . ARG A 1 126 ? 6.704 -19.315 18.978 1.00 81.00 126 ARG A C 1
ATOM 927 O O . ARG A 1 126 ? 7.421 -19.017 19.925 1.00 81.00 126 ARG A O 1
ATOM 934 N N . ARG A 1 127 ? 5.508 -18.759 18.768 1.00 75.94 127 ARG A N 1
ATOM 935 C CA . ARG A 1 127 ? 4.941 -17.672 19.587 1.00 75.94 127 ARG A CA 1
ATOM 936 C C . ARG A 1 127 ? 3.816 -18.126 20.516 1.00 75.94 127 ARG A C 1
ATOM 938 O O . ARG A 1 127 ? 3.635 -17.515 21.562 1.00 75.94 127 ARG A O 1
ATOM 945 N N . LEU A 1 128 ? 3.076 -19.181 20.163 1.00 74.06 128 LEU A N 1
ATOM 946 C CA . LEU A 1 128 ? 1.865 -19.601 20.890 1.00 74.06 128 LEU A CA 1
ATOM 947 C C . LEU A 1 128 ? 1.937 -21.032 21.449 1.00 74.06 128 LEU A C 1
ATOM 949 O O . LEU A 1 128 ? 0.908 -21.623 21.755 1.00 74.06 128 LEU A O 1
ATOM 953 N N . GLN A 1 129 ? 3.145 -21.587 21.598 1.00 72.25 129 GLN A N 1
ATOM 954 C CA . GLN A 1 129 ? 3.409 -22.907 22.200 1.00 72.25 129 GLN A CA 1
ATOM 955 C C . GLN A 1 129 ? 2.671 -24.099 21.540 1.00 72.25 129 GLN A C 1
ATOM 957 O O . GLN A 1 129 ? 2.682 -25.203 22.073 1.00 72.25 129 GLN A O 1
ATOM 962 N N . GLY A 1 130 ? 2.106 -23.911 20.342 1.00 71.06 130 GLY A N 1
ATOM 963 C CA . GLY A 1 130 ? 1.658 -24.972 19.437 1.00 71.06 130 GLY A CA 1
ATOM 964 C C . GLY A 1 130 ? 0.198 -25.424 19.537 1.00 71.06 130 GLY A C 1
ATOM 965 O O . GLY A 1 130 ? -0.229 -26.161 18.650 1.00 71.06 130 GLY A O 1
ATOM 966 N N . ASP A 1 131 ? -0.576 -24.995 20.538 1.00 82.75 131 ASP A N 1
ATOM 967 C CA . ASP A 1 131 ? -1.965 -25.453 20.703 1.00 82.75 131 ASP A CA 1
ATOM 968 C C . ASP A 1 131 ? -2.976 -24.532 20.000 1.00 82.75 131 ASP A C 1
ATOM 970 O O . ASP A 1 131 ? -3.234 -23.401 20.415 1.00 82.75 131 ASP A O 1
ATOM 974 N N . PHE A 1 132 ? -3.567 -25.036 18.915 1.00 87.81 132 PHE A N 1
ATOM 975 C CA . PHE A 1 132 ? -4.567 -24.309 18.135 1.00 87.81 132 PHE A CA 1
ATOM 976 C C . PHE A 1 132 ? -5.902 -24.140 18.875 1.00 87.81 132 PHE A C 1
ATOM 978 O O . PHE A 1 132 ? -6.583 -23.136 18.667 1.00 87.81 132 PHE A O 1
ATOM 985 N N . THR A 1 133 ? -6.262 -25.058 19.777 1.00 89.69 133 THR A N 1
ATOM 986 C CA . THR A 1 133 ? -7.523 -24.965 20.534 1.00 89.69 133 THR A CA 1
ATOM 987 C C . THR A 1 133 ? -7.527 -23.744 21.452 1.00 89.69 133 THR A C 1
ATOM 989 O O . THR A 1 133 ? -8.494 -22.987 21.487 1.00 89.69 133 THR A O 1
ATOM 992 N N . VAL A 1 134 ? -6.380 -23.448 22.071 1.00 88.38 134 VAL A N 1
ATOM 993 C CA . VAL A 1 134 ? -6.167 -22.239 22.880 1.00 88.38 134 VAL A CA 1
ATOM 994 C C . VAL A 1 134 ? -6.370 -20.967 22.055 1.00 88.38 134 VAL A C 1
ATOM 996 O O . VAL A 1 134 ? -6.893 -19.971 22.565 1.00 88.38 134 VAL A O 1
ATOM 999 N N . VAL A 1 135 ? -5.967 -20.978 20.780 1.00 91.50 135 VAL A N 1
ATOM 1000 C CA . VAL A 1 135 ? -6.197 -19.852 19.864 1.00 91.50 135 VAL A CA 1
ATOM 1001 C C . VAL A 1 135 ? -7.682 -19.715 19.553 1.00 91.50 135 VAL A C 1
ATOM 1003 O O . VAL A 1 135 ? -8.209 -18.612 19.665 1.00 91.50 135 VAL A O 1
ATOM 1006 N N . GLN A 1 136 ? -8.386 -20.809 19.257 1.00 94.31 136 GLN A N 1
ATOM 1007 C CA . GLN A 1 136 ? -9.835 -20.779 19.030 1.00 94.31 136 GLN A CA 1
ATOM 1008 C C . GLN A 1 136 ? -10.607 -20.258 20.251 1.00 94.31 136 GLN A C 1
ATOM 1010 O O . GLN A 1 136 ? -11.443 -19.366 20.110 1.00 94.31 136 GLN A O 1
ATOM 1015 N N . ASP A 1 137 ? -10.279 -20.720 21.457 1.00 94.94 137 ASP A N 1
ATOM 1016 C CA . ASP A 1 137 ? -10.902 -20.242 22.699 1.00 94.94 137 ASP A CA 1
ATOM 1017 C C . ASP A 1 137 ? -10.622 -18.760 22.962 1.00 94.94 137 ASP A C 1
ATOM 1019 O O . ASP A 1 137 ? -11.444 -18.036 23.532 1.00 94.94 137 ASP A O 1
ATOM 1023 N N . ARG A 1 138 ? -9.444 -18.279 22.559 1.00 95.12 138 ARG A N 1
ATOM 1024 C CA . ARG A 1 138 ? -9.098 -16.858 22.636 1.00 95.12 138 ARG A CA 1
ATOM 1025 C C . ARG A 1 138 ? -9.909 -16.033 21.638 1.00 95.12 138 ARG A C 1
ATOM 1027 O O . ARG A 1 138 ? -10.423 -14.990 22.033 1.00 95.12 138 ARG A O 1
ATOM 1034 N N . ILE A 1 139 ? -10.075 -16.513 20.403 1.00 97.38 139 ILE A N 1
ATOM 1035 C CA . ILE A 1 139 ? -10.928 -15.875 19.387 1.00 97.38 139 ILE A CA 1
ATOM 1036 C C . ILE A 1 139 ? -12.356 -15.751 19.918 1.00 97.38 139 ILE A C 1
ATOM 1038 O O . ILE A 1 139 ? -12.893 -14.644 19.947 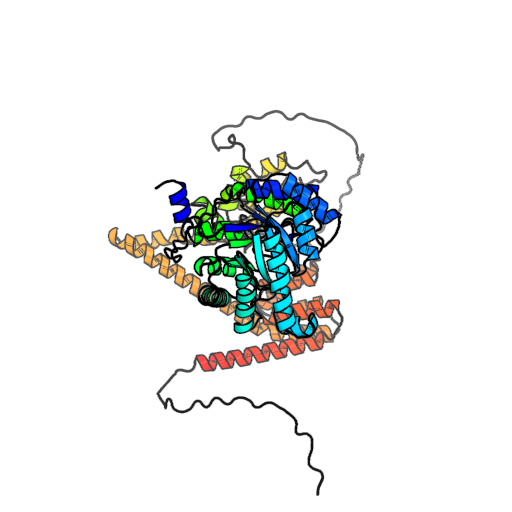1.00 97.38 139 ILE A O 1
ATOM 1042 N N . ARG A 1 140 ? -12.940 -16.856 20.412 1.00 98.31 140 ARG A N 1
ATOM 1043 C CA . ARG A 1 140 ? -14.311 -16.870 20.948 1.00 98.31 140 ARG A CA 1
ATOM 1044 C C . ARG A 1 140 ? -14.508 -15.820 22.032 1.00 98.31 140 ARG A C 1
ATOM 1046 O O . ARG A 1 140 ? -15.444 -15.034 21.954 1.00 98.31 140 ARG A O 1
ATOM 1053 N N . ARG A 1 141 ? -13.613 -15.792 23.023 1.00 98.25 141 ARG A N 1
ATOM 1054 C CA . ARG A 1 141 ? -13.705 -14.857 24.153 1.00 98.25 141 ARG A CA 1
ATOM 1055 C C . ARG A 1 141 ? -13.571 -13.403 23.721 1.00 98.25 141 ARG A C 1
ATOM 1057 O O . ARG A 1 141 ? -14.410 -12.584 24.077 1.00 98.25 141 ARG A O 1
ATOM 1064 N N . VAL A 1 142 ? -12.536 -13.079 22.950 1.00 98.44 142 VAL A N 1
ATOM 1065 C CA . VAL A 1 142 ? -12.190 -11.682 22.653 1.00 98.44 142 VAL A CA 1
ATOM 1066 C C . VAL A 1 142 ? -13.155 -11.065 21.649 1.00 98.44 142 VAL A C 1
ATOM 1068 O O . VAL A 1 142 ? -13.582 -9.930 21.848 1.00 98.44 142 VAL A O 1
ATOM 1071 N N . VAL A 1 143 ? -13.539 -11.799 20.601 1.00 98.69 143 VAL A N 1
ATOM 1072 C CA . VAL A 1 143 ? -14.521 -11.295 19.632 1.00 98.69 143 VAL A CA 1
ATOM 1073 C C . VAL A 1 143 ? -15.886 -11.137 20.306 1.00 98.69 143 VAL A C 1
ATOM 1075 O O . VAL A 1 143 ? -16.490 -10.077 20.170 1.00 98.69 143 VAL A O 1
ATOM 1078 N N . ALA A 1 144 ? -16.330 -12.101 21.125 1.00 98.44 144 ALA A N 1
ATOM 1079 C CA . ALA A 1 144 ? -17.571 -11.951 21.891 1.00 98.44 144 ALA A CA 1
ATOM 1080 C C . ALA A 1 144 ? -17.533 -10.735 22.835 1.00 98.44 144 ALA A C 1
ATOM 1082 O O . ALA A 1 144 ? -18.511 -9.993 22.913 1.00 98.44 144 ALA A O 1
ATOM 1083 N N . ALA A 1 145 ? -16.401 -10.486 23.505 1.00 98.19 145 ALA A N 1
ATOM 1084 C CA . ALA A 1 145 ? -16.219 -9.321 24.374 1.00 98.19 145 ALA A CA 1
ATOM 1085 C C . ALA A 1 145 ? -16.237 -7.986 23.603 1.00 98.19 145 ALA A C 1
ATOM 1087 O O . ALA A 1 145 ? -16.740 -6.981 24.110 1.00 98.19 145 ALA A O 1
ATOM 1088 N N . ALA A 1 146 ? -15.709 -7.956 22.376 1.00 98.44 146 ALA A N 1
ATOM 1089 C CA . ALA A 1 146 ? -15.811 -6.791 21.500 1.00 98.44 146 ALA A CA 1
ATOM 1090 C C . ALA A 1 146 ? -17.266 -6.548 21.067 1.00 98.44 146 ALA A C 1
ATOM 1092 O O . ALA A 1 146 ? -17.770 -5.430 21.185 1.00 98.44 146 ALA A O 1
ATOM 1093 N N . LYS A 1 147 ? -17.983 -7.604 20.665 1.00 98.44 147 LYS A N 1
ATOM 1094 C CA . LYS A 1 147 ? -19.399 -7.513 20.280 1.00 98.44 147 LYS A CA 1
ATOM 1095 C C . LYS A 1 147 ? -20.309 -7.126 21.444 1.00 98.44 147 LYS A C 1
ATOM 1097 O O . LYS A 1 147 ? -21.210 -6.317 21.248 1.00 98.44 147 LYS A O 1
ATOM 1102 N N . SER A 1 148 ? -20.053 -7.603 22.665 1.00 97.69 148 SER A N 1
ATOM 1103 C CA . SER A 1 148 ? -20.834 -7.203 23.847 1.00 97.69 148 SER A CA 1
ATOM 1104 C C . SER A 1 148 ? -20.678 -5.721 24.205 1.00 97.69 148 SER A C 1
ATOM 1106 O O . SER A 1 148 ? -21.493 -5.185 24.949 1.00 97.69 148 SER A O 1
ATOM 1108 N N . ARG A 1 149 ? -19.636 -5.056 23.688 1.00 97.62 149 ARG A N 1
ATOM 1109 C CA . ARG A 1 149 ? -19.422 -3.604 23.803 1.00 97.62 149 ARG A CA 1
ATOM 1110 C C . ARG A 1 149 ? -20.069 -2.808 22.665 1.00 97.62 149 ARG A C 1
ATOM 1112 O O . ARG A 1 149 ? -19.930 -1.593 22.642 1.00 97.62 149 ARG A O 1
ATOM 1119 N N . GLY A 1 150 ? -20.756 -3.473 21.734 1.00 97.75 150 GLY A N 1
ATOM 1120 C CA . GLY A 1 150 ? -21.394 -2.839 20.579 1.00 97.75 150 GLY A CA 1
ATOM 1121 C C . GLY A 1 150 ? -20.441 -2.509 19.429 1.00 97.75 150 GLY A C 1
ATOM 1122 O O . GLY A 1 150 ? -20.835 -1.781 18.528 1.00 97.75 150 GLY A O 1
ATOM 1123 N N . LEU A 1 151 ? -19.208 -3.030 19.440 1.00 98.50 151 LEU A N 1
ATOM 1124 C CA . LEU A 1 151 ? -18.225 -2.730 18.398 1.00 98.50 151 LEU A CA 1
ATOM 1125 C C . LEU A 1 151 ? -18.507 -3.510 17.106 1.00 98.50 151 LEU A C 1
ATOM 1127 O O . LEU A 1 151 ? -18.939 -4.670 17.134 1.00 98.50 151 LEU A O 1
ATOM 1131 N N . PHE A 1 152 ? -18.183 -2.898 15.970 1.00 98.75 152 PHE A N 1
ATOM 1132 C CA . PHE A 1 152 ? -17.949 -3.614 14.719 1.00 98.75 152 PHE A CA 1
ATOM 1133 C C . PHE A 1 152 ? -16.581 -4.305 14.779 1.00 98.75 152 PHE A C 1
ATOM 1135 O O . PHE A 1 152 ? -15.586 -3.694 15.179 1.00 98.75 152 PHE A O 1
ATOM 1142 N N . VAL A 1 153 ? -16.513 -5.574 14.378 1.00 98.81 153 VAL A N 1
ATOM 1143 C CA . VAL A 1 153 ? -15.302 -6.392 14.476 1.00 98.81 153 VAL A CA 1
ATOM 1144 C C . VAL A 1 153 ? -14.892 -6.912 13.106 1.00 98.81 153 VAL A C 1
ATOM 1146 O O . VAL A 1 153 ? -15.526 -7.809 12.544 1.00 98.81 153 VAL A O 1
ATOM 1149 N N . ARG A 1 154 ? -13.749 -6.412 12.627 1.00 98.75 154 ARG A N 1
ATOM 1150 C CA . ARG A 1 154 ? -12.980 -7.034 11.549 1.00 98.75 154 ARG A CA 1
ATOM 1151 C C . ARG A 1 154 ? -12.000 -8.034 12.165 1.00 98.75 154 ARG A C 1
ATOM 1153 O O . ARG A 1 154 ? -11.129 -7.644 12.939 1.00 98.75 154 ARG A O 1
ATOM 1160 N N . PHE A 1 155 ? -12.126 -9.321 11.850 1.00 98.69 155 PHE A N 1
ATOM 1161 C CA . PHE A 1 155 ? -11.243 -10.355 12.403 1.00 98.69 155 PHE A CA 1
ATOM 1162 C C . PHE A 1 155 ? -10.155 -10.763 11.404 1.00 98.69 155 PHE A C 1
ATOM 1164 O O . PHE A 1 155 ? -10.460 -11.154 10.279 1.00 98.69 155 PHE A O 1
ATOM 1171 N N . SER A 1 156 ? -8.888 -10.693 11.816 1.00 98.44 156 SER A N 1
ATOM 1172 C CA . SER A 1 156 ? -7.712 -10.887 10.963 1.00 98.44 156 SER A CA 1
ATOM 1173 C C . SER A 1 156 ? -6.882 -12.106 11.371 1.00 98.44 156 SER A C 1
ATOM 1175 O O . SER A 1 156 ? -6.472 -12.248 12.526 1.00 98.44 156 SER A O 1
ATOM 1177 N N . CYS A 1 157 ? -6.585 -12.965 10.399 1.00 96.69 157 CYS A N 1
ATOM 1178 C CA . CYS A 1 157 ? -5.675 -14.099 10.557 1.00 96.69 157 CYS A CA 1
ATOM 1179 C C . CYS A 1 157 ? -4.287 -13.709 10.033 1.00 96.69 157 CYS A C 1
ATOM 1181 O O . CYS A 1 157 ? -4.049 -13.772 8.830 1.00 96.69 157 CYS A O 1
ATOM 1183 N N . GLU A 1 158 ? -3.371 -13.307 10.917 1.00 93.94 158 GLU A N 1
ATOM 1184 C CA . GLU A 1 158 ? -1.996 -12.937 10.538 1.00 93.94 158 GLU A CA 1
ATOM 1185 C C . GLU A 1 158 ? -1.294 -14.122 9.838 1.00 93.94 158 GLU A C 1
ATOM 1187 O O . GLU A 1 158 ? -1.413 -15.275 10.269 1.00 93.94 158 GLU A O 1
ATOM 1192 N N . GLU A 1 159 ? -0.568 -13.832 8.751 1.00 92.12 159 GLU A N 1
ATOM 1193 C CA . GLU A 1 159 ? 0.059 -14.801 7.839 1.00 92.12 159 GLU A CA 1
ATOM 1194 C C . GLU A 1 159 ? -0.917 -15.785 7.163 1.00 92.12 159 GLU A C 1
ATOM 1196 O O . GLU A 1 159 ? -0.618 -16.978 7.003 1.00 92.12 159 GLU A O 1
ATOM 1201 N N . ALA A 1 160 ? -2.082 -15.303 6.723 1.00 96.06 160 ALA A N 1
ATOM 1202 C CA . ALA A 1 160 ? -3.118 -16.145 6.127 1.00 96.06 160 ALA A CA 1
ATOM 1203 C C . ALA A 1 160 ? -2.616 -16.986 4.937 1.00 96.06 160 ALA A C 1
ATOM 1205 O O . ALA A 1 160 ? -2.873 -18.187 4.878 1.00 96.06 160 ALA A O 1
ATOM 1206 N N . PHE A 1 161 ? -1.817 -16.405 4.037 1.00 95.88 161 PHE A N 1
ATOM 1207 C CA . PHE A 1 161 ? -1.319 -17.088 2.831 1.00 95.88 161 PHE A CA 1
ATOM 1208 C C . PHE A 1 161 ? -0.232 -18.146 3.085 1.00 95.88 161 PHE A C 1
ATOM 1210 O O . PHE A 1 161 ? 0.160 -18.861 2.164 1.00 95.88 161 PHE A O 1
ATOM 1217 N N . ARG A 1 162 ? 0.238 -18.287 4.331 1.00 94.81 162 ARG A N 1
ATOM 1218 C CA . ARG A 1 162 ? 1.134 -19.376 4.767 1.00 94.81 162 ARG A CA 1
ATOM 1219 C C . ARG A 1 162 ? 0.478 -20.299 5.796 1.00 94.81 162 ARG A C 1
ATOM 1221 O O . ARG A 1 162 ? 1.157 -21.093 6.449 1.00 94.81 162 ARG A O 1
ATOM 1228 N N . THR A 1 163 ? -0.837 -20.191 5.955 1.00 94.62 163 THR A N 1
ATOM 1229 C CA . THR A 1 163 ? -1.631 -21.010 6.870 1.00 94.62 163 THR A CA 1
ATOM 1230 C C . THR A 1 163 ? -2.331 -22.130 6.094 1.00 94.62 163 THR A C 1
ATOM 1232 O O . THR A 1 163 ? -2.869 -21.866 5.020 1.00 94.62 163 THR A O 1
ATOM 1235 N N . PRO A 1 164 ? -2.358 -23.379 6.609 1.00 94.88 164 PRO A N 1
ATOM 1236 C CA . PRO A 1 164 ? -3.138 -24.452 5.997 1.00 94.88 164 PRO A CA 1
ATOM 1237 C C . PRO A 1 164 ? -4.616 -24.053 5.821 1.00 94.88 164 PRO A C 1
ATOM 1239 O O . PRO A 1 164 ? -5.200 -23.525 6.777 1.00 94.88 164 PRO A O 1
ATOM 1242 N N . PRO A 1 165 ? -5.236 -24.300 4.650 1.00 95.94 165 PRO A N 1
ATOM 1243 C CA . PRO A 1 165 ? -6.590 -23.833 4.347 1.00 95.94 165 PRO A CA 1
ATOM 1244 C C . PRO A 1 165 ? -7.642 -24.233 5.386 1.00 95.94 165 PRO A C 1
ATOM 1246 O O . PRO A 1 165 ? -8.480 -23.417 5.760 1.00 95.94 165 PRO A O 1
ATOM 1249 N N . GLU A 1 166 ? -7.573 -25.458 5.909 1.00 95.44 166 GLU A N 1
ATOM 1250 C CA . GLU A 1 166 ? -8.535 -25.981 6.884 1.00 95.44 166 GLU A CA 1
ATOM 1251 C C . GLU A 1 166 ? -8.483 -25.186 8.192 1.00 95.44 166 GLU A C 1
ATOM 1253 O O . GLU A 1 166 ? -9.510 -24.877 8.796 1.00 95.44 166 GLU A O 1
ATOM 1258 N N . ARG A 1 167 ? -7.271 -24.810 8.616 1.00 94.88 167 ARG A N 1
ATOM 1259 C CA . ARG A 1 167 ? -7.060 -24.022 9.830 1.00 94.88 167 ARG A CA 1
ATOM 1260 C C . ARG A 1 167 ? -7.519 -22.583 9.639 1.00 94.88 167 ARG A C 1
ATOM 1262 O O . ARG A 1 167 ? -8.179 -22.045 10.521 1.00 94.88 167 ARG A O 1
ATOM 1269 N N . LEU A 1 168 ? -7.203 -21.989 8.488 1.00 97.25 168 LEU A N 1
ATOM 1270 C CA . LEU A 1 168 ? -7.633 -20.636 8.144 1.00 97.25 168 LEU A CA 1
ATOM 1271 C C . LEU A 1 168 ? -9.166 -20.527 8.168 1.00 97.25 168 LEU A C 1
ATOM 1273 O O . LEU A 1 168 ? -9.714 -19.664 8.853 1.00 97.25 168 LEU A O 1
ATOM 1277 N N . VAL A 1 169 ? -9.853 -21.452 7.488 1.00 98.25 169 VAL A N 1
ATOM 1278 C CA . VAL A 1 169 ? -11.321 -21.535 7.481 1.00 98.25 169 VAL A CA 1
ATOM 1279 C C . VAL A 1 169 ? -11.859 -21.745 8.898 1.00 98.25 169 VAL A C 1
ATOM 1281 O O . VAL A 1 169 ? -12.759 -21.024 9.318 1.00 98.25 169 VAL A O 1
ATOM 1284 N N . SER A 1 170 ? -11.280 -22.669 9.672 1.00 97.62 170 SER A N 1
ATOM 1285 C CA . SER A 1 170 ? -11.709 -22.944 11.049 1.00 97.62 170 SER A CA 1
ATOM 1286 C C . SER A 1 170 ? -11.592 -21.722 11.972 1.00 97.62 170 SER A C 1
ATOM 1288 O O . SER A 1 170 ? -12.498 -21.463 12.770 1.00 97.62 170 SER A O 1
ATOM 1290 N N . SER A 1 171 ? -10.524 -20.929 11.849 1.00 97.69 171 SER A N 1
ATOM 1291 C CA . SER A 1 171 ? -10.358 -19.680 12.602 1.00 97.69 171 SER A CA 1
ATOM 1292 C C . SER A 1 171 ? -11.422 -18.644 12.243 1.00 97.69 171 SER A C 1
ATOM 1294 O O . SER A 1 171 ? -12.027 -18.060 13.143 1.00 97.69 171 SER A O 1
ATOM 1296 N N . TYR A 1 172 ? -11.706 -18.448 10.954 1.00 98.50 172 TYR A N 1
ATOM 1297 C CA . TYR A 1 172 ? -12.733 -17.496 10.528 1.00 98.50 172 TYR A CA 1
ATOM 1298 C C . TYR A 1 172 ? -14.154 -17.950 10.870 1.00 98.50 172 TYR A C 1
ATOM 1300 O O . TYR A 1 172 ? -14.962 -17.123 11.283 1.00 98.50 172 TYR A O 1
ATOM 1308 N N . LEU A 1 173 ? -14.459 -19.249 10.774 1.00 98.62 173 LEU A N 1
ATOM 1309 C CA . LEU A 1 173 ? -15.727 -19.806 11.255 1.00 98.62 173 LEU A CA 1
ATOM 1310 C C . LEU A 1 173 ? -15.897 -19.568 12.755 1.00 98.62 173 LEU A C 1
ATOM 1312 O O . LEU A 1 173 ? -16.951 -19.111 13.185 1.00 98.62 173 LEU A O 1
ATOM 1316 N N . THR A 1 174 ? -14.836 -19.780 13.538 1.00 98.44 174 THR A N 1
ATOM 1317 C CA . THR A 1 174 ? -14.857 -19.508 14.981 1.00 98.44 174 THR A CA 1
ATOM 1318 C C . THR A 1 174 ? -15.175 -18.040 15.266 1.00 98.44 174 THR A C 1
ATOM 1320 O O . THR A 1 174 ? -15.993 -17.760 16.136 1.00 98.44 174 THR A O 1
ATOM 1323 N N . ALA A 1 175 ? -14.569 -17.104 14.527 1.00 98.44 175 ALA A N 1
ATOM 1324 C CA . ALA A 1 175 ? -14.853 -15.674 14.660 1.00 98.44 175 ALA A CA 1
ATOM 1325 C C . ALA A 1 175 ? -16.284 -15.311 14.218 1.00 98.44 175 ALA A C 1
ATOM 1327 O O . ALA A 1 175 ? -16.960 -14.544 14.904 1.00 98.44 175 ALA A O 1
ATOM 1328 N N . LYS A 1 176 ? -16.771 -15.896 13.115 1.00 98.50 176 LYS A N 1
ATOM 1329 C CA . LYS A 1 176 ? -18.147 -15.728 12.621 1.00 98.50 176 LYS A CA 1
ATOM 1330 C C . LYS A 1 176 ? -19.177 -16.194 13.649 1.00 98.50 176 LYS A C 1
ATOM 1332 O O . LYS A 1 176 ? -20.143 -15.484 13.903 1.00 98.50 176 LYS A O 1
ATOM 1337 N N . GLU A 1 177 ? -18.970 -17.362 14.256 1.00 98.38 177 GLU A N 1
ATOM 1338 C CA . GLU A 1 177 ? -19.879 -17.945 15.255 1.00 98.38 177 GLU A CA 1
ATOM 1339 C C . GLU A 1 177 ? -20.115 -17.024 16.457 1.00 98.38 177 GLU A C 1
ATOM 1341 O O . GLU A 1 177 ? -21.205 -17.024 17.026 1.00 98.38 177 GLU A O 1
ATOM 1346 N N . VAL A 1 178 ? -19.110 -16.232 16.838 1.00 98.12 178 VAL A N 1
ATOM 1347 C CA . VAL A 1 178 ? -19.202 -15.274 17.950 1.00 98.12 178 VAL A CA 1
ATOM 1348 C C . VAL A 1 178 ? -19.469 -13.833 17.497 1.00 98.12 178 VAL A C 1
ATOM 1350 O O . VAL A 1 178 ? -19.409 -12.913 18.311 1.00 98.12 178 VAL A O 1
ATOM 1353 N N . GLY A 1 179 ? -19.807 -13.638 16.219 1.00 97.81 179 GLY A N 1
ATOM 1354 C CA . GLY A 1 179 ? -20.372 -12.392 15.704 1.00 97.81 179 GLY A CA 1
ATOM 1355 C C . GLY A 1 179 ? -19.394 -11.423 15.040 1.00 97.81 179 GLY A C 1
ATOM 1356 O O . GLY A 1 179 ? -19.702 -10.236 15.000 1.00 97.81 179 GLY A O 1
ATOM 1357 N N . ALA A 1 180 ? -18.240 -11.876 14.536 1.00 98.50 180 ALA A N 1
ATOM 1358 C CA . ALA A 1 180 ? -17.408 -11.035 13.668 1.00 98.50 180 ALA A CA 1
ATOM 1359 C C . ALA A 1 180 ? -18.187 -10.587 12.417 1.00 98.50 180 ALA A C 1
ATOM 1361 O O . ALA A 1 180 ? -18.896 -11.389 11.806 1.00 98.50 180 ALA A O 1
ATOM 1362 N N . ASP A 1 181 ? -18.031 -9.322 12.029 1.00 98.69 181 ASP A N 1
ATOM 1363 C CA . ASP A 1 181 ? -18.809 -8.701 10.950 1.00 98.69 181 ASP A CA 1
ATOM 1364 C C . ASP A 1 181 ? -18.103 -8.808 9.588 1.00 98.69 181 ASP A C 1
ATOM 1366 O O . ASP A 1 181 ? -18.750 -8.863 8.542 1.00 98.69 181 ASP A O 1
ATOM 1370 N N . MET A 1 182 ? -16.768 -8.854 9.596 1.00 98.56 182 MET A N 1
ATOM 1371 C CA . MET A 1 182 ? -15.931 -8.874 8.395 1.00 98.56 182 MET A CA 1
ATOM 1372 C C . MET A 1 182 ? -14.648 -9.676 8.632 1.00 98.56 182 MET A C 1
ATOM 1374 O O . MET A 1 182 ? -14.072 -9.657 9.723 1.00 98.56 182 MET A O 1
ATOM 1378 N N . LEU A 1 183 ? -14.173 -10.365 7.597 1.00 98.62 183 LEU A N 1
ATOM 1379 C CA . LEU A 1 183 ? -12.878 -11.042 7.599 1.00 98.62 183 LEU A CA 1
ATOM 1380 C C . LEU A 1 183 ? -11.797 -10.080 7.102 1.00 98.62 183 LEU A C 1
ATOM 1382 O O . LEU A 1 183 ? -12.019 -9.354 6.143 1.00 98.62 183 LEU A O 1
ATOM 1386 N N . SER A 1 184 ? -10.612 -10.113 7.699 1.00 98.06 184 SER A N 1
ATOM 1387 C CA . SER A 1 184 ? -9.404 -9.491 7.154 1.00 98.06 184 SER A CA 1
ATOM 1388 C C . SER A 1 184 ? -8.441 -10.583 6.719 1.00 98.06 184 SER A C 1
ATOM 1390 O O . SER A 1 184 ? -8.066 -11.427 7.539 1.00 98.06 184 SER A O 1
ATOM 1392 N N . LEU A 1 185 ? -8.051 -10.574 5.446 1.00 98.38 185 LEU A N 1
ATOM 1393 C CA . LEU A 1 185 ? -7.167 -11.544 4.806 1.00 98.38 185 LEU A CA 1
ATOM 1394 C C . LEU A 1 185 ? -5.800 -10.898 4.503 1.00 98.38 185 LEU A C 1
ATOM 1396 O O . LEU A 1 185 ? -5.628 -10.331 3.420 1.00 98.38 185 LEU A O 1
ATOM 1400 N N . PRO A 1 186 ? -4.833 -10.957 5.441 1.00 97.88 186 PRO A N 1
ATOM 1401 C CA . PRO A 1 186 ? -3.521 -10.356 5.248 1.00 97.88 186 PRO A CA 1
ATOM 1402 C C . PRO A 1 186 ? -2.503 -11.300 4.586 1.00 97.88 186 PRO A C 1
ATOM 1404 O O . PRO A 1 186 ? -2.287 -12.436 5.020 1.00 97.88 186 PRO A O 1
ATOM 1407 N N . ASP A 1 187 ? -1.783 -10.786 3.593 1.00 97.94 187 ASP A N 1
ATOM 1408 C CA . ASP A 1 187 ? -0.491 -11.296 3.131 1.00 97.94 187 ASP A CA 1
ATOM 1409 C C . ASP A 1 187 ? 0.644 -10.593 3.871 1.00 97.94 187 ASP A C 1
ATOM 1411 O O . ASP A 1 187 ? 1.339 -9.730 3.338 1.00 97.94 187 ASP A O 1
ATOM 1415 N N . THR A 1 188 ? 0.809 -10.973 5.137 1.00 96.06 188 THR A N 1
ATOM 1416 C CA . THR A 1 188 ? 1.743 -10.350 6.087 1.00 96.06 188 THR A CA 1
ATOM 1417 C C . THR A 1 188 ? 3.192 -10.298 5.593 1.00 96.06 188 THR A C 1
ATOM 1419 O O . THR A 1 188 ? 3.944 -9.446 6.041 1.00 96.06 188 THR A O 1
ATOM 1422 N N . VAL A 1 189 ? 3.605 -11.202 4.697 1.00 95.12 189 VAL A N 1
ATOM 1423 C CA . VAL A 1 189 ? 5.001 -11.314 4.223 1.00 95.12 189 VAL A CA 1
ATOM 1424 C C . VAL A 1 189 ? 5.128 -10.994 2.728 1.00 95.12 189 VAL A C 1
ATOM 1426 O O . VAL A 1 189 ? 6.207 -11.145 2.169 1.00 95.12 189 VAL A O 1
ATOM 1429 N N . GLY A 1 190 ? 4.045 -10.589 2.060 1.00 97.06 190 GLY A N 1
ATOM 1430 C CA . GLY A 1 190 ? 4.085 -10.195 0.649 1.00 97.06 190 GLY A CA 1
ATOM 1431 C C . GLY A 1 190 ? 4.429 -11.337 -0.316 1.00 97.06 190 GLY A C 1
ATOM 1432 O O . GLY A 1 190 ? 5.118 -11.105 -1.308 1.00 97.06 190 GLY A O 1
ATOM 1433 N N . VAL A 1 191 ? 4.013 -12.574 -0.012 1.00 96.31 191 VAL A N 1
ATOM 1434 C CA . VAL A 1 191 ? 4.326 -13.780 -0.810 1.00 96.31 191 VAL A CA 1
ATOM 1435 C C . VAL A 1 191 ? 3.163 -14.261 -1.678 1.00 96.31 191 VAL A C 1
ATOM 1437 O O . VAL A 1 191 ? 3.326 -15.185 -2.481 1.00 96.31 191 VAL A O 1
ATOM 1440 N N . ALA A 1 192 ? 1.972 -13.695 -1.491 1.00 97.50 192 ALA A N 1
ATOM 1441 C CA . ALA A 1 192 ? 0.790 -14.078 -2.236 1.00 97.50 192 ALA A CA 1
ATOM 1442 C C . ALA A 1 192 ? 0.922 -13.680 -3.707 1.00 97.50 192 ALA A C 1
ATOM 1444 O O . ALA A 1 192 ? 1.601 -12.729 -4.091 1.00 97.50 192 ALA A O 1
ATOM 1445 N N . THR A 1 193 ? 0.218 -14.433 -4.537 1.00 98.31 193 THR A N 1
ATOM 1446 C CA . THR A 1 193 ? 0.133 -14.218 -5.981 1.00 98.31 193 THR A CA 1
ATOM 1447 C C . THR A 1 193 ? -1.333 -14.058 -6.368 1.00 98.31 193 THR A C 1
ATOM 1449 O O . THR A 1 193 ? -2.183 -14.634 -5.678 1.00 98.31 193 THR A O 1
ATOM 1452 N N . PRO A 1 194 ? -1.654 -13.378 -7.483 1.00 97.81 194 PRO A N 1
ATOM 1453 C CA . PRO A 1 194 ? -3.041 -13.095 -7.859 1.00 97.81 194 PRO A CA 1
ATOM 1454 C C . PRO A 1 194 ? -3.937 -14.344 -7.884 1.00 97.81 194 PRO A C 1
ATOM 1456 O O . PRO A 1 194 ? -4.995 -14.389 -7.264 1.00 97.81 194 PRO A O 1
ATOM 1459 N N . TRP A 1 195 ? -3.449 -15.436 -8.470 1.00 97.06 195 TRP A N 1
ATOM 1460 C CA . TRP A 1 195 ? -4.172 -16.710 -8.528 1.00 97.06 195 TRP A CA 1
ATOM 1461 C C . TRP A 1 195 ? -4.310 -17.412 -7.169 1.00 97.06 195 TRP A C 1
ATOM 1463 O O . TRP A 1 195 ? -5.233 -18.202 -6.966 1.00 97.06 195 TRP A O 1
ATOM 1473 N N . ALA A 1 196 ? -3.384 -17.195 -6.230 1.00 97.62 196 ALA A N 1
ATOM 1474 C CA . ALA A 1 196 ? -3.525 -17.709 -4.868 1.00 97.62 196 ALA A CA 1
ATOM 1475 C C . ALA A 1 196 ? -4.570 -16.905 -4.084 1.00 97.62 196 ALA A C 1
ATOM 1477 O O . ALA A 1 196 ? -5.348 -17.499 -3.337 1.00 97.62 196 ALA A O 1
ATOM 1478 N N . VAL A 1 197 ? -4.616 -15.586 -4.300 1.00 98.50 197 VAL A N 1
ATOM 1479 C CA . VAL A 1 197 ? -5.642 -14.685 -3.760 1.00 98.50 197 VAL A CA 1
ATOM 1480 C C . VAL A 1 197 ? -7.029 -15.109 -4.232 1.00 98.50 197 VAL A C 1
ATOM 1482 O O . VAL A 1 197 ? -7.890 -15.362 -3.393 1.00 98.50 197 VAL A O 1
ATOM 1485 N N . GLU A 1 198 ? -7.220 -15.304 -5.538 1.00 97.81 198 GLU A N 1
ATOM 1486 C CA . GLU A 1 198 ? -8.487 -15.772 -6.116 1.00 97.81 198 GLU A CA 1
ATOM 1487 C C . GLU A 1 198 ? -8.959 -17.095 -5.497 1.00 97.81 198 GLU A C 1
ATOM 1489 O O . GLU A 1 198 ? -10.101 -17.212 -5.052 1.00 97.81 198 GLU A O 1
ATOM 1494 N N . ARG A 1 199 ? -8.069 -18.096 -5.407 1.00 98.06 199 ARG A N 1
ATOM 1495 C CA . ARG A 1 199 ? -8.403 -19.396 -4.801 1.00 98.06 199 ARG A CA 1
ATOM 1496 C C . ARG A 1 199 ? -8.770 -19.277 -3.325 1.00 98.06 199 ARG A C 1
ATOM 1498 O O . ARG A 1 199 ? -9.683 -19.966 -2.873 1.00 98.06 199 ARG A O 1
ATOM 1505 N N . CYS A 1 200 ? -8.052 -18.442 -2.576 1.00 98.12 200 CYS A N 1
ATOM 1506 C CA . CYS A 1 200 ? -8.306 -18.233 -1.155 1.00 98.12 200 CYS A CA 1
ATOM 1507 C C . CYS A 1 200 ? -9.654 -17.535 -0.935 1.00 98.12 200 CYS A C 1
ATOM 1509 O O . CYS A 1 200 ? -10.469 -18.014 -0.152 1.00 98.12 200 CYS A O 1
ATOM 1511 N N . LEU A 1 201 ? -9.936 -16.463 -1.679 1.00 98.19 201 LEU A N 1
ATOM 1512 C CA . LEU A 1 201 ? -11.214 -15.756 -1.600 1.00 98.19 201 LEU A CA 1
ATOM 1513 C C . LEU A 1 201 ? -12.387 -16.647 -2.007 1.00 98.19 201 LEU A C 1
ATOM 1515 O O . LEU A 1 201 ? -13.381 -16.693 -1.288 1.00 98.19 201 LEU A O 1
ATOM 1519 N N . ALA A 1 202 ? -12.253 -17.435 -3.078 1.00 97.38 202 ALA A N 1
ATOM 1520 C CA . ALA A 1 202 ? -13.280 -18.397 -3.475 1.00 97.38 202 ALA A CA 1
ATOM 1521 C C . ALA A 1 202 ? -13.569 -19.431 -2.370 1.00 97.38 202 ALA A C 1
ATOM 1523 O O . ALA A 1 202 ? -14.727 -19.774 -2.123 1.00 97.38 202 ALA A O 1
ATOM 1524 N N . LEU A 1 203 ? -12.530 -19.909 -1.674 1.00 98.19 203 LEU A N 1
ATOM 1525 C CA . LEU A 1 203 ? -12.678 -20.799 -0.523 1.00 98.19 203 LEU A CA 1
ATOM 1526 C C . LEU A 1 203 ? -13.409 -20.106 0.636 1.00 98.19 203 LEU A C 1
ATOM 1528 O O . LEU A 1 203 ? -14.365 -20.666 1.167 1.00 98.19 203 LEU A O 1
ATOM 1532 N N . LEU A 1 204 ? -12.990 -18.899 1.021 1.00 98.19 204 LEU A N 1
ATOM 1533 C CA . LEU A 1 204 ? -13.600 -18.162 2.133 1.00 98.19 204 LEU A CA 1
ATOM 1534 C C . LEU A 1 204 ? -15.052 -17.781 1.841 1.00 98.19 204 LEU A C 1
ATOM 1536 O O . LEU A 1 204 ? -15.902 -17.894 2.724 1.00 98.19 204 LEU A O 1
ATOM 1540 N N . GLN A 1 205 ? -15.360 -17.404 0.602 1.00 96.50 205 GLN A N 1
ATOM 1541 C CA . GLN A 1 205 ? -16.724 -17.116 0.178 1.00 96.50 205 GLN A CA 1
ATOM 1542 C C . GLN A 1 205 ? -17.614 -18.361 0.275 1.00 96.50 205 GLN A C 1
ATOM 1544 O O . GLN A 1 205 ? -18.748 -18.269 0.739 1.00 96.50 205 GLN A O 1
ATOM 1549 N N . ARG A 1 206 ? -17.096 -19.529 -0.130 1.00 97.56 206 ARG A N 1
ATOM 1550 C CA . ARG A 1 206 ? -17.826 -20.803 -0.088 1.00 97.56 206 ARG A CA 1
ATOM 1551 C C . ARG A 1 206 ? -18.051 -21.310 1.337 1.00 97.56 206 ARG A C 1
ATOM 1553 O O . ARG A 1 206 ? -19.151 -21.751 1.649 1.00 97.56 206 ARG A O 1
ATOM 1560 N N . GLU A 1 207 ? -17.014 -21.290 2.169 1.00 98.19 207 GLU A N 1
ATOM 1561 C CA . GLU A 1 207 ? -17.037 -21.935 3.489 1.00 98.19 207 GLU A CA 1
ATOM 1562 C C . GLU A 1 207 ? -17.496 -20.993 4.609 1.00 98.19 207 GLU A C 1
ATOM 1564 O O . GLU A 1 207 ? -18.162 -21.425 5.547 1.00 98.19 207 GLU A O 1
ATOM 1569 N N . VAL A 1 208 ? -17.147 -19.704 4.535 1.00 97.88 208 VAL A N 1
ATOM 1570 C CA . VAL A 1 208 ? -17.398 -18.733 5.613 1.00 97.88 208 VAL A CA 1
ATOM 1571 C C . VAL A 1 208 ? -18.500 -17.750 5.234 1.00 97.88 208 VAL A C 1
ATOM 1573 O O . VAL A 1 208 ? -19.398 -17.518 6.042 1.00 97.88 208 VAL A O 1
ATOM 1576 N N . GLY A 1 209 ? -18.473 -17.184 4.025 1.00 96.00 209 GLY A N 1
ATOM 1577 C CA . GLY A 1 209 ? -19.534 -16.310 3.510 1.00 96.00 209 GLY A CA 1
ATOM 1578 C C . GLY A 1 209 ? -19.736 -15.007 4.298 1.00 96.00 209 GLY A C 1
ATOM 1579 O O . GLY A 1 209 ? -20.875 -14.587 4.494 1.00 96.00 209 GLY A O 1
ATOM 1580 N N . LEU A 1 210 ? -18.652 -14.404 4.797 1.00 98.00 210 LEU A N 1
ATOM 1581 C CA . LEU A 1 210 ? -18.633 -13.042 5.347 1.00 98.00 210 LEU A CA 1
ATOM 1582 C C . LEU A 1 210 ? -17.904 -12.097 4.375 1.00 98.00 210 LEU A C 1
ATOM 1584 O O . LEU A 1 210 ? -17.038 -12.574 3.640 1.00 98.00 210 LEU A O 1
ATOM 1588 N N . PRO A 1 211 ? -18.199 -10.780 4.391 1.00 98.31 211 PRO A N 1
ATOM 1589 C CA . PRO A 1 211 ? -17.426 -9.783 3.651 1.00 98.31 211 PRO A CA 1
ATOM 1590 C C . PRO A 1 211 ? -15.928 -9.900 3.953 1.00 98.31 211 PRO A C 1
ATOM 1592 O O . PRO A 1 211 ? -15.543 -10.151 5.101 1.00 98.31 211 PRO A O 1
ATOM 1595 N N . VAL A 1 212 ? -15.084 -9.716 2.936 1.00 98.69 212 VAL A N 1
ATOM 1596 C CA . VAL A 1 212 ? -13.629 -9.874 3.057 1.00 98.69 212 VAL A CA 1
ATOM 1597 C C . VAL A 1 212 ? -12.916 -8.575 2.710 1.00 98.69 212 VAL A C 1
ATOM 1599 O O . VAL A 1 212 ? -13.011 -8.072 1.592 1.00 98.69 212 VAL A O 1
ATOM 1602 N N . SER A 1 213 ? -12.166 -8.080 3.686 1.00 98.62 213 SER A N 1
ATOM 1603 C CA . SER A 1 213 ? -11.155 -7.041 3.561 1.00 98.62 213 SER A CA 1
ATOM 1604 C C . SER A 1 213 ? -9.806 -7.686 3.264 1.00 98.62 213 SER A C 1
ATOM 1606 O O . SER A 1 213 ? -9.389 -8.599 3.979 1.00 98.62 213 SER A O 1
ATOM 1608 N N . VAL A 1 214 ? -9.121 -7.261 2.208 1.00 98.75 214 VAL A N 1
ATOM 1609 C CA . VAL A 1 214 ? -7.802 -7.799 1.839 1.00 98.75 214 VAL A CA 1
ATOM 1610 C C . VAL A 1 214 ? -6.689 -6.822 2.180 1.00 98.75 214 VAL A C 1
ATOM 1612 O O . VAL A 1 214 ? -6.852 -5.615 2.036 1.00 98.75 214 VAL A O 1
ATOM 1615 N N . HIS A 1 215 ? -5.549 -7.349 2.618 1.00 98.69 215 HIS A N 1
ATOM 1616 C CA . HIS A 1 215 ? -4.403 -6.556 3.050 1.00 98.69 215 HIS A CA 1
ATOM 1617 C C . HIS A 1 215 ? -3.116 -7.177 2.502 1.00 98.69 215 HIS A C 1
ATOM 1619 O O . HIS A 1 215 ? -2.797 -8.314 2.840 1.00 98.69 215 HIS A O 1
ATOM 1625 N N . PHE A 1 216 ? -2.373 -6.466 1.653 1.00 98.69 216 PHE A N 1
ATOM 1626 C CA . PHE A 1 216 ? -1.172 -7.017 1.017 1.00 98.69 216 PHE A CA 1
ATOM 1627 C C . PHE A 1 216 ? 0.064 -6.168 1.299 1.00 98.69 216 PHE A C 1
ATOM 1629 O O . PHE A 1 216 ? 0.079 -4.974 0.982 1.00 98.69 216 PHE A O 1
ATOM 1636 N N . HIS A 1 217 ? 1.115 -6.821 1.799 1.00 98.50 217 HIS A N 1
ATOM 1637 C CA . HIS A 1 217 ? 2.470 -6.283 1.760 1.00 98.50 217 HIS A CA 1
ATOM 1638 C C . HIS A 1 217 ? 3.108 -6.484 0.383 1.00 98.50 217 HIS A C 1
ATOM 1640 O O . HIS A 1 217 ? 2.649 -7.286 -0.434 1.00 98.50 217 HIS A O 1
ATOM 1646 N N . ASN A 1 218 ? 4.183 -5.741 0.125 1.00 97.94 218 ASN A N 1
ATOM 1647 C CA . ASN A 1 218 ? 4.771 -5.620 -1.204 1.00 97.94 218 ASN A CA 1
ATOM 1648 C C . ASN A 1 218 ? 6.165 -6.257 -1.360 1.00 97.94 218 ASN A C 1
ATOM 1650 O O . ASN A 1 218 ? 6.914 -5.872 -2.254 1.00 97.94 218 ASN A O 1
ATOM 1654 N N . ASP A 1 219 ? 6.531 -7.231 -0.523 1.00 97.94 219 ASP A N 1
ATOM 1655 C CA . ASP A 1 219 ? 7.874 -7.839 -0.518 1.00 97.94 219 ASP A CA 1
ATOM 1656 C C . ASP A 1 219 ? 8.302 -8.434 -1.881 1.00 97.94 219 ASP A C 1
ATOM 1658 O O . ASP A 1 219 ? 9.485 -8.406 -2.217 1.00 97.94 219 ASP A O 1
ATOM 1662 N N . LEU A 1 220 ? 7.356 -8.921 -2.697 1.00 96.81 220 LEU A N 1
ATOM 1663 C CA . LEU A 1 220 ? 7.603 -9.396 -4.071 1.00 96.81 220 LEU A CA 1
ATOM 1664 C C . LEU A 1 220 ? 7.161 -8.417 -5.175 1.00 96.81 220 LEU A C 1
ATOM 1666 O O . LEU A 1 220 ? 7.183 -8.775 -6.352 1.00 96.81 220 LEU A O 1
ATOM 1670 N N . GLY A 1 221 ? 6.730 -7.201 -4.829 1.00 97.00 221 GLY A N 1
ATOM 1671 C CA . GLY A 1 221 ? 6.227 -6.226 -5.804 1.00 97.00 221 GLY A CA 1
ATOM 1672 C C . GLY A 1 221 ? 4.832 -6.542 -6.365 1.00 97.00 221 GLY A C 1
ATOM 1673 O O . GLY A 1 221 ? 4.484 -6.052 -7.438 1.00 97.00 221 GLY A O 1
ATOM 1674 N N . LEU A 1 222 ? 4.044 -7.390 -5.690 1.00 98.12 222 LEU A N 1
ATOM 1675 C CA . LEU A 1 222 ? 2.753 -7.896 -6.184 1.00 98.12 222 LEU A CA 1
ATOM 1676 C C . LEU A 1 222 ? 1.522 -7.289 -5.492 1.00 98.12 222 LEU A C 1
ATOM 1678 O O . LEU A 1 222 ? 0.406 -7.694 -5.809 1.00 98.12 222 LEU A O 1
ATOM 1682 N N . SER A 1 223 ? 1.678 -6.329 -4.576 1.00 98.56 223 SER A N 1
ATOM 1683 C CA . SER A 1 223 ? 0.573 -5.855 -3.724 1.00 98.56 223 SER A CA 1
ATOM 1684 C C . SER A 1 223 ? -0.610 -5.281 -4.523 1.00 98.56 223 SER A C 1
ATOM 1686 O O . SER A 1 223 ? -1.752 -5.692 -4.320 1.00 98.56 223 SER A O 1
ATOM 1688 N N . VAL A 1 224 ? -0.342 -4.424 -5.516 1.00 98.50 224 VAL A N 1
ATOM 1689 C CA . VAL A 1 224 ? -1.371 -3.841 -6.400 1.00 98.50 224 VAL A CA 1
ATOM 1690 C C . VAL A 1 224 ? -2.030 -4.907 -7.278 1.00 98.50 224 VAL A C 1
ATOM 1692 O O . VAL A 1 224 ? -3.249 -4.922 -7.420 1.00 98.50 224 VAL A O 1
ATOM 1695 N N . ALA A 1 225 ? -1.251 -5.837 -7.839 1.00 98.00 225 ALA A N 1
ATOM 1696 C CA . ALA A 1 225 ? -1.796 -6.921 -8.659 1.00 98.00 225 ALA A CA 1
ATOM 1697 C C . ALA A 1 225 ? -2.710 -7.846 -7.836 1.00 98.00 225 ALA A C 1
ATOM 1699 O O . ALA A 1 225 ? -3.785 -8.232 -8.297 1.00 98.00 225 ALA A O 1
ATOM 1700 N N . ASN A 1 226 ? -2.309 -8.153 -6.601 1.00 98.62 226 ASN A N 1
ATOM 1701 C CA . ASN A 1 226 ? -3.098 -8.929 -5.650 1.00 98.62 226 ASN A CA 1
ATOM 1702 C C . ASN A 1 226 ? -4.385 -8.193 -5.249 1.00 98.62 226 ASN A C 1
ATOM 1704 O O . ASN A 1 226 ? -5.438 -8.823 -5.186 1.00 98.62 226 ASN A O 1
ATOM 1708 N N . ALA A 1 227 ? -4.328 -6.873 -5.041 1.00 98.62 227 ALA A N 1
ATOM 1709 C CA . ALA A 1 227 ? -5.500 -6.046 -4.761 1.00 98.62 227 ALA A CA 1
ATOM 1710 C C . ALA A 1 227 ? -6.522 -6.077 -5.904 1.00 98.62 227 ALA A C 1
ATOM 1712 O O . ALA A 1 227 ? -7.690 -6.376 -5.666 1.00 98.62 227 ALA A O 1
ATOM 1713 N N . LEU A 1 228 ? -6.091 -5.858 -7.149 1.00 96.75 228 LEU A N 1
ATOM 1714 C CA . LEU A 1 228 ? -6.989 -5.911 -8.307 1.00 96.75 228 LEU A CA 1
ATOM 1715 C C . LEU A 1 228 ? -7.598 -7.310 -8.482 1.00 96.75 228 LEU A C 1
ATOM 1717 O O . LEU A 1 228 ? -8.804 -7.432 -8.679 1.00 96.75 228 LEU A O 1
ATOM 1721 N N . ALA A 1 229 ? -6.801 -8.374 -8.342 1.00 96.75 229 ALA A N 1
ATOM 1722 C CA . ALA A 1 229 ? -7.307 -9.745 -8.409 1.00 96.75 229 ALA A CA 1
ATOM 1723 C C . ALA A 1 229 ? -8.308 -10.056 -7.285 1.00 96.75 229 ALA A C 1
ATOM 1725 O O . ALA A 1 229 ? -9.327 -10.704 -7.523 1.00 96.75 229 ALA A O 1
ATOM 1726 N N . ALA A 1 230 ? -8.068 -9.547 -6.073 1.00 98.19 230 ALA A N 1
ATOM 1727 C CA . ALA A 1 230 ? -8.993 -9.687 -4.956 1.00 98.19 230 ALA A CA 1
ATOM 1728 C C . ALA A 1 230 ? -10.347 -9.027 -5.230 1.00 98.19 230 ALA A C 1
ATOM 1730 O O . ALA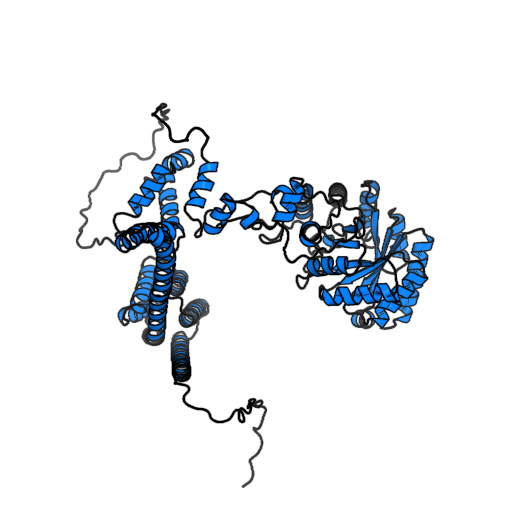 A 1 230 ? -11.382 -9.633 -4.954 1.00 98.19 230 ALA A O 1
ATOM 1731 N N . MET A 1 231 ? -10.347 -7.819 -5.804 1.00 96.88 231 MET A N 1
ATOM 1732 C CA . MET A 1 231 ? -11.577 -7.126 -6.202 1.00 96.88 231 MET A CA 1
ATOM 1733 C C . MET A 1 231 ? -12.398 -7.986 -7.166 1.00 96.88 231 MET A C 1
ATOM 1735 O O . MET A 1 231 ? -13.597 -8.170 -6.974 1.00 96.88 231 MET A O 1
ATOM 1739 N N . LEU A 1 232 ? -11.740 -8.577 -8.168 1.00 94.25 232 LEU A N 1
ATOM 1740 C CA . LEU A 1 232 ? -12.391 -9.454 -9.146 1.00 94.25 232 LEU A CA 1
ATOM 1741 C C . LEU A 1 232 ? -12.886 -10.771 -8.544 1.00 94.25 232 LEU A C 1
ATOM 1743 O O . LEU A 1 232 ? -13.898 -11.311 -8.987 1.00 94.25 232 LEU A O 1
ATOM 1747 N N . ALA A 1 233 ? -12.198 -11.270 -7.521 1.00 95.31 233 ALA A N 1
ATOM 1748 C CA . ALA A 1 233 ? -12.565 -12.477 -6.790 1.00 95.31 233 ALA A CA 1
ATOM 1749 C C . ALA A 1 233 ? -13.650 -12.252 -5.718 1.00 95.31 233 ALA A C 1
ATOM 1751 O O . ALA A 1 233 ? -14.024 -13.205 -5.032 1.00 95.31 233 ALA A O 1
ATOM 1752 N N . GLY A 1 234 ? -14.169 -11.026 -5.575 1.00 94.75 234 GLY A N 1
ATOM 1753 C CA . GLY A 1 234 ? -15.282 -10.706 -4.679 1.00 94.75 234 GLY A CA 1
ATOM 1754 C C . GLY A 1 234 ? -14.885 -10.183 -3.297 1.00 94.75 234 GLY A C 1
ATOM 1755 O O . GLY A 1 234 ? -15.708 -10.225 -2.384 1.00 94.75 234 GLY A O 1
ATOM 1756 N N . ALA A 1 235 ? -13.655 -9.688 -3.116 1.00 97.81 235 ALA A N 1
ATOM 1757 C CA . ALA A 1 235 ? -13.321 -8.903 -1.929 1.00 97.81 235 ALA A CA 1
ATOM 1758 C C . ALA A 1 235 ? -14.187 -7.634 -1.868 1.00 97.81 235 ALA A C 1
ATOM 1760 O O . ALA A 1 235 ? -14.437 -6.995 -2.887 1.00 97.81 235 ALA A O 1
ATOM 1761 N N . THR A 1 236 ? -14.627 -7.266 -0.668 1.00 97.94 236 THR A N 1
ATOM 1762 C CA . THR A 1 236 ? -15.519 -6.117 -0.435 1.00 97.94 236 THR A CA 1
ATOM 1763 C C . THR A 1 236 ? -14.773 -4.876 0.038 1.00 97.94 236 THR A C 1
ATOM 1765 O O . THR A 1 236 ? -15.335 -3.788 0.046 1.00 97.94 236 THR A O 1
ATOM 1768 N N . GLU A 1 237 ? -13.518 -5.022 0.458 1.00 98.62 237 GLU A N 1
ATOM 1769 C CA . GLU A 1 237 ? -12.684 -3.911 0.911 1.00 98.62 237 GLU A CA 1
ATOM 1770 C C . GLU A 1 237 ? -11.207 -4.189 0.600 1.00 98.62 237 GLU A C 1
ATOM 1772 O O . GLU A 1 237 ? -10.736 -5.317 0.759 1.00 98.62 237 GLU A O 1
ATOM 1777 N N . VAL A 1 238 ? -10.469 -3.166 0.168 1.00 98.69 238 VAL A N 1
ATOM 1778 C CA . VAL A 1 238 ? -9.018 -3.231 -0.056 1.00 98.69 238 VAL A CA 1
ATOM 1779 C C . VAL A 1 238 ? -8.320 -2.291 0.916 1.00 98.69 238 VAL A C 1
ATOM 1781 O O . VAL A 1 238 ? -8.594 -1.090 0.943 1.00 98.69 238 VAL A O 1
ATOM 1784 N N . GLN A 1 239 ? -7.395 -2.840 1.697 1.00 98.75 239 GLN A N 1
ATOM 1785 C CA . GLN A 1 239 ? -6.569 -2.076 2.617 1.00 98.75 239 GLN A CA 1
ATOM 1786 C C . GLN A 1 239 ? -5.351 -1.487 1.903 1.00 98.75 239 GLN A C 1
ATOM 1788 O O . GLN A 1 239 ? -4.604 -2.209 1.240 1.00 98.75 239 GLN A O 1
ATOM 1793 N N . VAL A 1 240 ? -5.141 -0.184 2.064 1.00 98.75 240 VAL A N 1
ATOM 1794 C CA . VAL A 1 240 ? -4.114 0.591 1.357 1.00 98.75 240 VAL A CA 1
ATOM 1795 C C . VAL A 1 240 ? -3.372 1.535 2.302 1.00 98.75 240 VAL A C 1
ATOM 1797 O O . VAL A 1 240 ? -3.853 1.821 3.392 1.00 98.75 240 VAL A O 1
ATOM 1800 N N . CYS A 1 241 ? -2.216 2.038 1.877 1.00 98.25 241 CYS A N 1
ATOM 1801 C CA . CYS A 1 241 ? -1.499 3.124 2.547 1.00 98.25 241 CYS A CA 1
ATOM 1802 C C . CYS A 1 241 ? -1.072 4.177 1.525 1.00 98.25 241 CYS A C 1
ATOM 1804 O O . CYS A 1 241 ? -0.639 3.832 0.420 1.00 98.25 241 CYS A O 1
ATOM 1806 N N . ALA A 1 242 ? -1.117 5.452 1.903 1.00 97.25 242 ALA A N 1
ATOM 1807 C CA . ALA A 1 242 ? -0.530 6.528 1.116 1.00 97.25 242 ALA A CA 1
ATOM 1808 C C . ALA A 1 242 ? 0.962 6.253 0.870 1.00 97.25 242 ALA A C 1
ATOM 1810 O O . ALA A 1 242 ? 1.691 5.854 1.784 1.00 97.25 242 ALA A O 1
ATOM 1811 N N . ASN A 1 243 ? 1.410 6.430 -0.377 1.00 96.00 243 ASN A N 1
ATOM 1812 C CA . ASN A 1 243 ? 2.783 6.170 -0.823 1.00 96.00 243 ASN A CA 1
ATOM 1813 C C . ASN A 1 243 ? 3.260 4.717 -0.628 1.00 96.00 243 ASN A C 1
ATOM 1815 O O . ASN A 1 243 ? 4.448 4.440 -0.800 1.00 96.00 243 ASN A O 1
ATOM 1819 N N . GLY A 1 244 ? 2.368 3.789 -0.263 1.00 96.75 244 GLY A N 1
ATOM 1820 C CA . GLY A 1 244 ? 2.727 2.409 0.061 1.00 96.75 244 GLY A CA 1
ATOM 1821 C C . GLY A 1 244 ? 3.494 2.248 1.375 1.00 96.75 244 GLY A C 1
ATOM 1822 O O . GLY A 1 244 ? 4.153 1.226 1.543 1.00 96.75 244 GLY A O 1
ATOM 1823 N N . LEU A 1 245 ? 3.433 3.213 2.304 1.00 96.50 245 LEU A N 1
ATOM 1824 C CA . LEU A 1 245 ? 4.126 3.103 3.595 1.00 96.50 245 LEU A CA 1
ATOM 1825 C C . LEU A 1 245 ? 3.747 1.816 4.348 1.00 96.50 245 LEU A C 1
ATOM 1827 O O . LEU A 1 245 ? 2.596 1.370 4.320 1.00 96.50 245 LEU A O 1
ATOM 1831 N N . GLY A 1 246 ? 4.713 1.226 5.046 1.00 95.38 246 GLY A N 1
ATOM 1832 C CA . GLY A 1 246 ? 4.531 0.001 5.817 1.00 95.38 246 GLY A CA 1
ATOM 1833 C C . GLY A 1 246 ? 5.836 -0.679 6.205 1.00 95.38 246 GLY A C 1
ATOM 1834 O O . GLY A 1 246 ? 6.929 -0.252 5.830 1.00 95.38 246 GLY A O 1
ATOM 1835 N N . GLU A 1 247 ? 5.723 -1.803 6.909 1.00 92.81 247 GLU A N 1
ATOM 1836 C CA . GLU A 1 247 ? 6.881 -2.645 7.205 1.00 92.81 247 GLU A CA 1
ATOM 1837 C C . GLU A 1 247 ? 7.601 -3.128 5.928 1.00 92.81 247 GLU A C 1
ATOM 1839 O O . GLU A 1 247 ? 6.972 -3.524 4.943 1.00 92.81 247 GLU A O 1
ATOM 1844 N N . ARG A 1 248 ? 8.939 -3.202 5.985 1.00 95.56 248 ARG A N 1
ATOM 1845 C CA . ARG A 1 248 ? 9.815 -3.772 4.939 1.00 95.56 248 ARG A CA 1
ATOM 1846 C C . ARG A 1 248 ? 9.647 -3.073 3.581 1.00 95.56 248 ARG A C 1
ATOM 1848 O O . ARG A 1 248 ? 10.129 -1.959 3.417 1.00 95.56 248 ARG A O 1
ATOM 1855 N N . ALA A 1 249 ? 9.020 -3.740 2.611 1.00 95.31 249 ALA A N 1
ATOM 1856 C CA . ALA A 1 249 ? 8.737 -3.216 1.276 1.00 95.31 249 ALA A CA 1
ATOM 1857 C C . ALA A 1 249 ? 7.425 -2.414 1.209 1.00 95.31 249 ALA A C 1
ATOM 1859 O O . ALA A 1 249 ? 7.055 -1.944 0.132 1.00 95.31 249 ALA A O 1
ATOM 1860 N N . GLY A 1 250 ? 6.728 -2.272 2.338 1.00 96.62 250 GLY A N 1
ATOM 1861 C CA . GLY A 1 250 ? 5.525 -1.467 2.453 1.00 96.62 250 GLY A CA 1
ATOM 1862 C C . GLY A 1 250 ? 4.228 -2.227 2.189 1.00 96.62 250 GLY A C 1
ATOM 1863 O O . GLY A 1 250 ? 4.207 -3.451 2.009 1.00 96.62 250 GLY A O 1
ATOM 1864 N N . ASN A 1 251 ? 3.141 -1.463 2.181 1.00 98.31 251 ASN A N 1
ATOM 1865 C CA . ASN A 1 251 ? 1.776 -1.920 1.936 1.00 98.31 251 ASN A CA 1
ATOM 1866 C C . ASN A 1 251 ? 1.340 -1.639 0.493 1.00 98.31 251 ASN A C 1
ATOM 1868 O O . ASN A 1 251 ? 2.079 -1.089 -0.324 1.00 98.31 251 ASN A O 1
ATOM 1872 N N . THR A 1 252 ? 0.106 -2.019 0.170 1.00 98.62 252 THR A N 1
ATOM 1873 C CA . THR A 1 252 ? -0.519 -1.683 -1.112 1.00 98.62 252 THR A CA 1
ATOM 1874 C C . THR A 1 252 ? -0.690 -0.158 -1.242 1.00 98.62 252 THR A C 1
ATOM 1876 O O . THR A 1 252 ? -1.389 0.431 -0.415 1.00 98.62 252 THR A O 1
ATOM 1879 N N . PRO A 1 253 ? -0.090 0.505 -2.250 1.00 98.25 253 PRO A N 1
ATOM 1880 C CA . PRO A 1 253 ? -0.175 1.958 -2.383 1.00 98.25 253 PRO A CA 1
ATOM 1881 C C . PRO A 1 253 ? -1.574 2.425 -2.809 1.00 98.25 253 PRO A C 1
ATOM 1883 O O . PRO A 1 253 ? -2.102 1.969 -3.830 1.00 98.25 253 PRO A O 1
ATOM 1886 N N . LEU A 1 254 ? -2.156 3.357 -2.047 1.00 98.12 254 LEU A N 1
ATOM 1887 C CA . LEU A 1 254 ? -3.504 3.904 -2.257 1.00 98.12 254 LEU A CA 1
ATOM 1888 C C . LEU A 1 254 ? -3.664 4.491 -3.657 1.00 98.12 254 LEU A C 1
ATOM 1890 O O . LEU A 1 254 ? -4.597 4.146 -4.383 1.00 98.12 254 LEU A O 1
ATOM 1894 N N . GLU A 1 255 ? -2.725 5.348 -4.051 1.00 96.62 255 GLU A N 1
ATOM 1895 C CA . GLU A 1 255 ? -2.751 6.054 -5.327 1.00 96.62 255 GLU A CA 1
ATOM 1896 C C . GLU A 1 255 ? -2.722 5.092 -6.522 1.00 96.62 255 GLU A C 1
ATOM 1898 O O . GLU A 1 255 ? -3.395 5.315 -7.528 1.00 96.62 255 GLU A O 1
ATOM 1903 N N . GLN A 1 256 ? -1.983 3.985 -6.398 1.00 97.38 256 GLN A N 1
ATOM 1904 C CA . GLN A 1 256 ? -1.816 3.017 -7.478 1.00 97.38 256 GLN A CA 1
ATOM 1905 C C . GLN A 1 256 ? -3.071 2.167 -7.652 1.00 97.38 256 GLN A C 1
ATOM 1907 O O . GLN A 1 256 ? -3.489 1.943 -8.785 1.00 97.38 256 GLN A O 1
ATOM 1912 N N . VAL A 1 257 ? -3.703 1.734 -6.555 1.00 97.81 257 VAL A N 1
ATOM 1913 C CA . VAL A 1 257 ? -4.966 0.982 -6.618 1.00 97.81 257 VAL A CA 1
ATOM 1914 C C . VAL A 1 257 ? -6.095 1.851 -7.156 1.00 97.81 257 VAL A C 1
ATOM 1916 O O . VAL A 1 257 ? -6.828 1.390 -8.028 1.00 97.81 257 VAL A O 1
ATOM 1919 N N . ALA A 1 258 ? -6.215 3.101 -6.694 1.00 95.88 258 ALA A N 1
ATOM 1920 C CA . ALA A 1 258 ? -7.263 4.011 -7.150 1.00 95.88 258 ALA A CA 1
ATOM 1921 C C . ALA A 1 258 ? -7.200 4.232 -8.673 1.00 95.88 258 ALA A C 1
ATOM 1923 O O . ALA A 1 258 ? -8.198 4.035 -9.367 1.00 95.88 258 ALA A O 1
ATOM 1924 N N . LEU A 1 259 ? -6.018 4.557 -9.213 1.00 93.50 259 LEU A N 1
ATOM 1925 C CA . LEU A 1 259 ? -5.852 4.756 -10.656 1.00 93.50 259 LEU A CA 1
ATOM 1926 C C . LEU A 1 259 ? -5.971 3.449 -11.446 1.00 93.50 259 LEU A C 1
ATOM 1928 O O . LEU A 1 259 ? -6.594 3.430 -12.508 1.00 93.50 259 LEU A O 1
ATOM 1932 N N . ALA A 1 260 ? -5.383 2.353 -10.961 1.00 92.94 260 ALA A N 1
ATOM 1933 C CA . ALA A 1 260 ? -5.439 1.087 -11.680 1.00 92.94 260 ALA A CA 1
ATOM 1934 C C . ALA A 1 260 ? -6.870 0.539 -11.752 1.00 92.94 260 ALA A C 1
ATOM 1936 O O . ALA A 1 260 ? -7.281 0.075 -12.812 1.00 92.94 260 ALA A O 1
ATOM 1937 N N . ALA A 1 261 ? -7.659 0.641 -10.680 1.00 92.62 261 ALA A N 1
ATOM 1938 C CA . ALA A 1 261 ? -9.066 0.253 -10.702 1.00 92.62 261 ALA A CA 1
ATOM 1939 C C . ALA A 1 261 ? -9.880 1.118 -11.676 1.00 92.62 261 ALA A C 1
ATOM 1941 O O . ALA A 1 261 ? -10.632 0.573 -12.487 1.00 92.62 261 ALA A O 1
ATOM 1942 N N . LEU A 1 262 ? -9.659 2.436 -11.678 1.00 90.00 262 LEU A N 1
ATOM 1943 C CA . LEU A 1 262 ? -10.352 3.352 -12.580 1.00 90.00 262 LEU A CA 1
ATOM 1944 C C . LEU A 1 262 ? -10.077 3.021 -14.057 1.00 90.00 262 LEU A C 1
ATOM 1946 O O . LEU A 1 262 ? -11.008 2.845 -14.838 1.00 90.00 262 LEU A O 1
ATOM 1950 N N . TYR A 1 263 ? -8.805 2.880 -14.442 1.00 86.12 263 TYR A N 1
ATOM 1951 C CA . TYR A 1 263 ? -8.422 2.703 -15.849 1.00 86.12 263 TYR A CA 1
ATOM 1952 C C . TYR A 1 263 ? -8.465 1.255 -16.347 1.00 86.12 263 TYR A C 1
ATOM 1954 O O . TYR A 1 263 ? -8.678 1.024 -17.539 1.00 86.12 263 TYR A O 1
ATOM 1962 N N . GLN A 1 264 ? -8.231 0.273 -15.472 1.00 85.38 264 GLN A N 1
ATOM 1963 C CA . GLN A 1 264 ? -8.144 -1.140 -15.864 1.00 85.38 264 GLN A CA 1
ATOM 1964 C C . GLN A 1 264 ? -9.422 -1.920 -15.554 1.00 85.38 264 GLN A C 1
ATOM 1966 O O . GLN A 1 264 ? -9.717 -2.882 -16.261 1.00 85.38 264 GLN A O 1
ATOM 1971 N N . LEU A 1 265 ? -10.183 -1.524 -14.526 1.00 87.56 265 LEU A N 1
ATOM 1972 C CA . LEU A 1 265 ? -11.414 -2.208 -14.113 1.00 87.56 265 LEU A CA 1
ATOM 1973 C C . LEU A 1 265 ? -12.680 -1.376 -14.339 1.00 87.56 265 LEU A C 1
ATOM 1975 O O . LEU A 1 265 ? -13.766 -1.887 -14.084 1.00 87.56 265 LEU A O 1
ATOM 1979 N N . ASP A 1 266 ? -12.563 -0.135 -14.835 1.00 86.69 266 ASP A N 1
ATOM 1980 C CA . ASP A 1 266 ? -13.706 0.779 -15.001 1.00 86.69 266 ASP A CA 1
ATOM 1981 C C . ASP A 1 266 ? -14.454 0.974 -13.666 1.00 86.69 266 ASP A C 1
ATOM 1983 O O . ASP A 1 266 ? -15.685 1.017 -13.607 1.00 86.69 266 ASP A O 1
ATOM 1987 N N . TYR A 1 267 ? -13.686 0.993 -12.569 1.00 90.75 267 TYR A N 1
ATOM 1988 C CA . TYR A 1 267 ? -14.196 1.037 -11.207 1.00 90.75 267 TYR A CA 1
ATOM 1989 C C . TYR A 1 267 ? -13.706 2.293 -10.495 1.00 90.75 267 TYR A C 1
ATOM 1991 O O . TYR A 1 267 ? -12.530 2.410 -10.146 1.00 90.75 267 TYR A O 1
ATOM 1999 N N . ASP A 1 268 ? -14.629 3.223 -10.274 1.00 92.50 268 ASP A N 1
ATOM 2000 C CA . ASP A 1 268 ? -14.371 4.458 -9.549 1.00 92.50 268 ASP A CA 1
ATOM 2001 C C . ASP A 1 268 ? -14.709 4.288 -8.061 1.00 92.50 268 ASP A C 1
ATOM 2003 O O . ASP A 1 268 ? -15.856 4.029 -7.688 1.00 92.50 268 ASP A O 1
ATOM 2007 N N . PHE A 1 269 ? -13.696 4.446 -7.208 1.00 94.69 269 PHE A N 1
ATOM 2008 C CA . PHE A 1 269 ? -13.857 4.469 -5.753 1.00 94.69 269 PHE A CA 1
ATOM 2009 C C . PHE A 1 269 ? -14.432 5.799 -5.232 1.00 94.69 269 PHE A C 1
ATOM 2011 O O . PHE A 1 269 ? -14.723 5.900 -4.043 1.00 94.69 269 PHE A O 1
ATOM 2018 N N . GLY A 1 270 ? -14.571 6.818 -6.085 1.00 93.62 270 GLY A N 1
ATOM 2019 C CA . GLY A 1 270 ? -14.925 8.182 -5.694 1.00 93.62 270 GLY A CA 1
ATOM 2020 C C . GLY A 1 270 ? -13.756 8.953 -5.079 1.00 93.62 270 GLY A C 1
ATOM 2021 O O . GLY A 1 270 ? -13.975 9.925 -4.357 1.00 93.62 270 GLY A O 1
ATOM 2022 N N . VAL A 1 271 ? -12.516 8.514 -5.330 1.00 95.56 271 VAL A N 1
ATOM 2023 C CA . VAL A 1 271 ? -11.316 9.162 -4.788 1.00 95.56 271 VAL A CA 1
ATOM 2024 C C . VAL A 1 271 ? -11.032 10.448 -5.557 1.00 95.56 271 VAL A C 1
ATOM 2026 O O . VAL A 1 271 ? -10.903 10.439 -6.780 1.00 95.56 271 VAL A O 1
ATOM 2029 N N . ASN A 1 272 ? -10.860 11.557 -4.841 1.00 94.38 272 ASN A N 1
ATOM 2030 C CA . ASN A 1 272 ? -10.410 12.812 -5.428 1.00 94.38 272 ASN A CA 1
ATOM 2031 C C . ASN A 1 272 ? -8.918 12.724 -5.790 1.00 94.38 272 ASN A C 1
ATOM 2033 O O . ASN A 1 272 ? -8.039 12.950 -4.953 1.00 94.38 272 ASN A O 1
ATOM 2037 N N . LEU A 1 273 ? -8.650 12.388 -7.054 1.00 91.94 273 LEU A N 1
ATOM 2038 C CA . LEU A 1 273 ? -7.305 12.138 -7.572 1.00 91.94 273 LEU A CA 1
ATOM 2039 C C . LEU A 1 273 ? -6.388 13.373 -7.513 1.00 91.94 273 LEU A C 1
ATOM 2041 O O . LEU A 1 273 ? -5.189 13.226 -7.270 1.00 91.94 273 LEU A O 1
ATOM 2045 N N . GLU A 1 274 ? -6.936 14.585 -7.641 1.00 89.06 274 GLU A N 1
ATOM 2046 C CA . GLU A 1 274 ? -6.162 15.835 -7.610 1.00 89.06 274 GLU A CA 1
ATOM 2047 C C . GLU A 1 274 ? -5.519 16.079 -6.236 1.00 89.06 274 GLU A C 1
ATOM 2049 O O . GLU A 1 274 ? -4.404 16.596 -6.143 1.00 89.06 274 GLU A O 1
ATOM 2054 N N . LYS A 1 275 ? -6.187 15.641 -5.160 1.00 93.56 275 LYS A N 1
ATOM 2055 C CA . LYS A 1 275 ? -5.687 15.765 -3.783 1.00 93.56 275 LYS A CA 1
ATOM 2056 C C . LYS A 1 275 ? -4.615 14.743 -3.419 1.00 93.56 275 LYS A C 1
ATOM 2058 O O . LYS A 1 275 ? -3.958 14.889 -2.390 1.00 93.56 275 LYS A O 1
ATOM 2063 N N . LEU A 1 276 ? -4.386 13.727 -4.251 1.00 94.25 276 LEU A N 1
ATOM 2064 C CA . LEU A 1 276 ? -3.414 12.684 -3.931 1.00 94.25 276 LEU A CA 1
ATOM 2065 C C . LEU A 1 276 ? -1.971 13.212 -3.901 1.00 94.25 276 LEU A C 1
ATOM 2067 O O . LEU A 1 276 ? -1.186 12.748 -3.079 1.00 94.25 276 LEU A O 1
ATOM 2071 N N . THR A 1 277 ? -1.618 14.214 -4.718 1.00 93.88 277 THR A N 1
ATOM 2072 C CA . THR A 1 277 ? -0.287 14.853 -4.629 1.00 93.88 277 THR A CA 1
ATOM 2073 C C . THR A 1 277 ? -0.115 15.631 -3.324 1.00 93.88 277 THR A C 1
ATOM 2075 O O . THR A 1 277 ? 0.959 15.584 -2.719 1.00 93.88 277 THR A O 1
ATOM 2078 N N . GLU A 1 278 ? -1.160 16.316 -2.854 1.00 95.69 278 GLU A N 1
ATOM 2079 C CA . GLU A 1 278 ? -1.135 17.013 -1.563 1.00 95.69 278 GLU A CA 1
ATOM 2080 C C . GLU A 1 278 ? -0.967 16.012 -0.412 1.00 95.69 278 GLU A C 1
ATOM 2082 O O . GLU A 1 278 ? -0.101 16.195 0.445 1.00 95.69 278 GLU A O 1
ATOM 2087 N N . LEU A 1 279 ? -1.722 14.907 -0.452 1.00 96.69 279 LEU A N 1
ATOM 2088 C CA . LEU A 1 279 ? -1.621 13.819 0.521 1.00 96.69 279 LEU A CA 1
ATOM 2089 C C . LEU A 1 279 ? -0.221 13.211 0.535 1.00 96.69 279 LEU A C 1
ATOM 2091 O O . LEU A 1 279 ? 0.388 13.101 1.598 1.00 96.69 279 LEU A O 1
ATOM 2095 N N . SER A 1 280 ? 0.305 12.868 -0.641 1.00 96.50 280 SER A N 1
ATOM 2096 C CA . SER A 1 280 ? 1.648 12.313 -0.795 1.00 96.50 280 SER A CA 1
ATOM 2097 C C . SER A 1 280 ? 2.706 13.243 -0.202 1.00 96.50 280 SER A C 1
ATOM 2099 O O . SER A 1 280 ? 3.551 12.796 0.569 1.00 96.50 280 SER A O 1
ATOM 2101 N N . THR A 1 281 ? 2.607 14.547 -0.483 1.00 95.75 281 THR A N 1
ATOM 2102 C CA . THR A 1 281 ? 3.529 15.568 0.034 1.00 95.75 281 THR A CA 1
ATOM 2103 C C . THR A 1 281 ? 3.469 15.671 1.559 1.00 95.75 281 THR A C 1
ATOM 2105 O O . THR A 1 281 ? 4.509 15.710 2.220 1.00 95.75 281 THR A O 1
ATOM 2108 N N . LEU A 1 282 ? 2.261 15.710 2.133 1.00 97.38 282 LEU A N 1
ATOM 2109 C CA . LEU A 1 282 ? 2.070 15.783 3.582 1.00 97.38 282 LEU A CA 1
ATOM 2110 C C . LEU A 1 282 ? 2.639 14.543 4.278 1.00 97.38 282 LEU A C 1
ATOM 2112 O O . LEU A 1 282 ? 3.390 14.673 5.245 1.00 97.38 282 LEU A O 1
ATOM 2116 N N . VAL A 1 283 ? 2.309 13.357 3.765 1.00 97.50 283 VAL A N 1
ATOM 2117 C CA . VAL A 1 283 ? 2.760 12.073 4.311 1.00 97.50 283 VAL A CA 1
ATOM 2118 C C . VAL A 1 283 ? 4.276 11.943 4.204 1.00 97.50 283 VAL A C 1
ATOM 2120 O O . VAL A 1 283 ? 4.912 11.605 5.195 1.00 97.50 283 VAL A O 1
ATOM 2123 N N . SER A 1 284 ? 4.880 12.274 3.061 1.00 96.06 284 SER A N 1
ATOM 2124 C CA . SER A 1 284 ? 6.338 12.247 2.882 1.00 96.06 284 SER A CA 1
ATOM 2125 C C . SER A 1 284 ? 7.068 13.178 3.843 1.00 96.06 284 SER A C 1
ATOM 2127 O O . SER A 1 284 ? 8.062 12.786 4.456 1.00 96.06 284 SER A O 1
ATOM 2129 N N . LYS A 1 285 ? 6.538 14.389 4.048 1.00 96.38 285 LYS A N 1
ATOM 2130 C CA . LYS A 1 285 ? 7.093 15.337 5.017 1.00 96.38 285 LYS A CA 1
ATOM 2131 C C . LYS A 1 285 ? 7.009 14.803 6.448 1.00 96.38 285 LYS A C 1
ATOM 2133 O O . LYS A 1 285 ? 8.003 14.877 7.164 1.00 96.38 285 LYS A O 1
ATOM 2138 N N . ALA A 1 286 ? 5.853 14.275 6.850 1.00 94.94 286 ALA A N 1
ATOM 2139 C CA . ALA A 1 286 ? 5.642 13.725 8.190 1.00 94.94 286 ALA A CA 1
ATOM 2140 C C . ALA A 1 286 ? 6.464 12.442 8.426 1.00 94.94 286 ALA A C 1
ATOM 2142 O O . ALA A 1 286 ? 6.974 12.214 9.516 1.00 94.94 286 ALA A O 1
ATOM 2143 N N . ALA A 1 287 ? 6.642 11.620 7.389 1.00 94.06 287 ALA A N 1
ATOM 2144 C CA . ALA A 1 287 ? 7.438 10.398 7.438 1.00 94.06 287 ALA A CA 1
ATOM 2145 C C . ALA A 1 287 ? 8.951 10.655 7.324 1.00 94.06 287 ALA A C 1
ATOM 2147 O O . ALA A 1 287 ? 9.740 9.738 7.528 1.00 94.06 287 ALA A O 1
ATOM 2148 N N . GLY A 1 288 ? 9.371 11.868 6.947 1.00 92.25 288 GLY A N 1
ATOM 2149 C CA . GLY A 1 288 ? 10.776 12.185 6.681 1.00 92.25 288 GLY A CA 1
ATOM 2150 C C . GLY A 1 288 ? 11.370 11.402 5.503 1.00 92.25 288 GLY A C 1
ATOM 2151 O O . GLY A 1 288 ? 12.582 11.192 5.459 1.00 92.25 288 GLY A O 1
ATOM 2152 N N . THR A 1 289 ? 10.534 10.944 4.566 1.00 86.75 289 THR A N 1
ATOM 2153 C CA . THR A 1 289 ? 10.945 10.124 3.418 1.00 86.75 289 THR A CA 1
ATOM 2154 C C . THR A 1 289 ? 10.322 10.633 2.122 1.00 86.75 289 THR A C 1
ATOM 2156 O O . THR A 1 289 ? 9.129 10.920 2.045 1.00 86.75 289 THR A O 1
ATOM 2159 N N . GLU A 1 290 ? 11.141 10.737 1.079 1.00 86.44 290 GLU A N 1
ATOM 2160 C CA . GLU A 1 290 ? 10.697 11.114 -0.265 1.00 86.44 290 GLU A CA 1
ATOM 2161 C C . GLU A 1 290 ? 10.384 9.860 -1.097 1.00 86.44 290 GLU A C 1
ATOM 2163 O O . GLU A 1 290 ? 11.097 8.856 -0.967 1.00 86.44 290 GLU A O 1
ATOM 2168 N N . PRO A 1 291 ? 9.374 9.900 -1.986 1.00 88.69 291 PRO A N 1
ATOM 2169 C CA . PRO A 1 291 ? 9.122 8.818 -2.928 1.00 88.69 291 PRO A CA 1
ATOM 2170 C C . PRO A 1 291 ? 10.359 8.537 -3.786 1.00 88.69 291 PRO A C 1
ATOM 2172 O O . PRO A 1 291 ? 11.078 9.455 -4.199 1.00 88.69 291 PRO A O 1
ATOM 2175 N N . ALA A 1 292 ? 10.593 7.266 -4.121 1.00 90.69 292 ALA A N 1
ATOM 2176 C CA . ALA A 1 292 ? 11.668 6.923 -5.046 1.00 90.69 292 ALA A CA 1
ATOM 2177 C C . ALA A 1 292 ? 11.453 7.635 -6.392 1.00 90.69 292 ALA A C 1
ATOM 2179 O O . ALA A 1 292 ? 10.324 7.811 -6.852 1.00 90.69 292 ALA A O 1
ATOM 2180 N N . SER A 1 293 ? 12.535 8.025 -7.072 1.00 89.00 293 SER A N 1
ATOM 2181 C CA . SER A 1 293 ? 12.437 8.805 -8.316 1.00 89.00 293 SER A CA 1
ATOM 2182 C C . SER A 1 293 ? 11.622 8.103 -9.409 1.00 89.00 293 SER A C 1
ATOM 2184 O O . SER A 1 293 ? 11.001 8.768 -10.235 1.00 89.00 293 SER A O 1
ATOM 2186 N N . ASN A 1 294 ? 11.584 6.772 -9.390 1.00 91.12 294 ASN A N 1
ATOM 2187 C CA . ASN A 1 294 ? 10.822 5.912 -10.290 1.00 91.12 294 ASN A CA 1
ATOM 2188 C C . ASN A 1 294 ? 9.562 5.291 -9.653 1.00 91.12 294 ASN A C 1
ATOM 2190 O O . ASN A 1 294 ? 8.958 4.418 -10.273 1.00 91.12 294 ASN A O 1
ATOM 2194 N N . GLN A 1 295 ? 9.165 5.698 -8.443 1.00 93.25 295 GLN A N 1
ATOM 2195 C CA . GLN A 1 295 ? 7.924 5.228 -7.826 1.00 93.25 295 GLN A CA 1
ATOM 2196 C C . GLN A 1 295 ? 6.732 5.619 -8.709 1.00 93.25 295 GLN A C 1
ATOM 2198 O O . GLN A 1 295 ? 6.649 6.787 -9.093 1.00 93.25 295 GLN A O 1
ATOM 2203 N N . PRO A 1 296 ? 5.806 4.696 -9.035 1.00 94.50 296 PRO A N 1
ATOM 2204 C CA . PRO A 1 296 ? 4.649 5.019 -9.861 1.00 94.50 296 PRO A CA 1
ATOM 2205 C C . PRO A 1 296 ? 3.871 6.226 -9.325 1.00 94.50 296 PRO A C 1
ATOM 2207 O O . PRO A 1 296 ? 3.735 6.398 -8.116 1.00 94.50 296 PRO A O 1
ATOM 2210 N N . ILE A 1 297 ? 3.343 7.041 -10.242 1.00 92.94 297 ILE A N 1
ATOM 2211 C CA . ILE A 1 297 ? 2.559 8.261 -9.978 1.00 92.94 297 ILE A CA 1
ATOM 2212 C C . ILE A 1 297 ? 3.401 9.419 -9.407 1.00 92.94 297 ILE A C 1
ATOM 2214 O O . ILE A 1 297 ? 3.512 10.459 -10.057 1.00 92.94 297 ILE A O 1
ATOM 2218 N N . PHE A 1 298 ? 4.029 9.263 -8.239 1.00 92.50 298 PHE A N 1
ATOM 2219 C CA . PHE A 1 298 ? 4.668 10.388 -7.533 1.00 92.50 298 PHE A CA 1
ATOM 2220 C C . PHE A 1 298 ? 6.170 10.544 -7.761 1.00 92.50 298 PHE A C 1
ATOM 2222 O O . PHE A 1 298 ? 6.707 11.640 -7.554 1.00 92.50 298 PHE A O 1
ATOM 2229 N N . GLY A 1 299 ? 6.844 9.509 -8.262 1.00 90.38 299 GLY A N 1
ATOM 2230 C CA . GLY A 1 299 ? 8.265 9.567 -8.576 1.00 90.38 299 GLY A CA 1
ATOM 2231 C C . GLY A 1 299 ? 8.600 10.720 -9.525 1.00 90.38 299 GLY A C 1
ATOM 2232 O O . GLY A 1 299 ? 7.874 11.016 -10.479 1.00 90.38 299 GLY A O 1
ATOM 2233 N N . ALA A 1 300 ? 9.713 11.408 -9.263 1.00 85.81 300 ALA A N 1
ATOM 2234 C CA . ALA A 1 300 ? 10.151 12.568 -10.044 1.00 85.81 300 ALA A CA 1
ATOM 2235 C C . ALA A 1 300 ? 10.317 12.276 -11.552 1.00 85.81 300 ALA A C 1
ATOM 2237 O O . ALA A 1 300 ? 10.191 13.183 -12.376 1.00 85.81 300 ALA A O 1
ATOM 2238 N N . ASN A 1 301 ? 10.559 11.016 -11.923 1.00 85.06 301 ASN A N 1
ATOM 2239 C CA . ASN A 1 301 ? 10.807 10.600 -13.300 1.00 85.06 301 ASN A CA 1
ATOM 2240 C C . ASN A 1 301 ? 9.548 10.131 -14.048 1.00 85.06 301 ASN A C 1
ATOM 2242 O O . ASN A 1 301 ? 9.622 9.953 -15.257 1.00 85.06 301 ASN A O 1
ATOM 2246 N N . VAL A 1 302 ? 8.406 9.942 -13.372 1.00 88.31 302 VAL A N 1
ATOM 2247 C CA . VAL A 1 302 ? 7.206 9.308 -13.965 1.00 88.31 302 VAL A CA 1
ATOM 2248 C C . VAL A 1 302 ? 6.653 10.085 -15.164 1.00 88.31 302 VAL A C 1
ATOM 2250 O O . VAL A 1 302 ? 6.265 9.476 -16.154 1.00 88.31 302 VAL A O 1
ATOM 2253 N N . PHE A 1 303 ? 6.667 11.419 -15.098 1.00 82.75 303 PHE A N 1
ATOM 2254 C CA . PHE A 1 303 ? 6.201 12.315 -16.171 1.00 82.75 303 PHE A CA 1
ATOM 2255 C C . PHE A 1 303 ? 7.351 13.114 -16.797 1.00 82.75 303 PHE A C 1
ATOM 2257 O O . PHE A 1 303 ? 7.161 14.238 -17.269 1.00 82.75 303 PHE A O 1
ATOM 2264 N N . THR A 1 304 ? 8.569 12.567 -16.728 1.00 78.19 304 THR A N 1
ATOM 2265 C CA . THR A 1 304 ? 9.778 13.221 -17.230 1.00 78.19 304 THR A CA 1
ATOM 2266 C C . THR A 1 304 ? 10.269 12.538 -18.504 1.00 78.19 304 THR A C 1
ATOM 2268 O O . THR A 1 304 ? 10.536 11.338 -18.505 1.00 78.19 304 THR A O 1
ATOM 2271 N N . HIS A 1 305 ? 10.450 13.305 -19.583 1.00 71.56 305 HIS A N 1
ATOM 2272 C CA . HIS A 1 305 ? 10.845 12.774 -20.893 1.00 71.56 305 HIS A CA 1
ATOM 2273 C C . HIS A 1 305 ? 12.137 13.424 -21.419 1.00 71.56 305 HIS A C 1
ATOM 2275 O O . HIS A 1 305 ? 12.269 14.649 -21.420 1.00 71.56 305 HIS A O 1
ATOM 2281 N N . GLU A 1 306 ? 13.079 12.594 -21.892 1.00 60.50 306 GLU A N 1
ATOM 2282 C CA . GLU A 1 306 ? 14.375 13.026 -22.462 1.00 60.50 306 GLU A CA 1
ATOM 2283 C C . GLU A 1 306 ? 14.509 12.722 -23.970 1.00 60.50 306 GLU A C 1
ATOM 2285 O O . GLU A 1 306 ? 15.100 13.514 -24.710 1.00 60.50 306 GLU A O 1
ATOM 2290 N N . SER A 1 307 ? 13.978 11.578 -24.431 1.00 66.69 307 SER A N 1
ATOM 2291 C CA . SER A 1 307 ? 14.139 11.091 -25.814 1.00 66.69 307 SER A CA 1
ATOM 2292 C C . SER A 1 307 ? 13.407 11.969 -26.834 1.00 66.69 307 SER A C 1
ATOM 2294 O O . SER A 1 307 ? 12.235 12.312 -26.652 1.00 66.69 307 SER A O 1
ATOM 2296 N N . GLY A 1 308 ? 14.077 12.284 -27.949 1.00 57.94 308 GLY A N 1
ATOM 2297 C CA . GLY A 1 308 ? 13.515 13.056 -29.054 1.00 57.94 308 GLY A CA 1
ATOM 2298 C C . GLY A 1 308 ? 12.329 12.370 -29.733 1.00 57.94 308 GLY A C 1
ATOM 2299 O O . GLY A 1 308 ? 11.370 13.055 -30.092 1.00 57.94 308 GLY A O 1
ATOM 2300 N N . ALA A 1 309 ? 12.347 11.038 -29.846 1.00 63.38 309 ALA A N 1
ATOM 2301 C CA . ALA A 1 309 ? 11.226 10.257 -30.374 1.00 63.38 309 ALA A CA 1
ATOM 2302 C C . ALA A 1 309 ? 9.993 10.322 -29.458 1.00 63.38 309 ALA A C 1
ATOM 2304 O O . ALA A 1 309 ? 8.885 10.582 -29.930 1.00 63.38 309 ALA A O 1
ATOM 2305 N N . HIS A 1 310 ? 10.196 10.164 -28.144 1.00 66.06 310 HIS A N 1
ATOM 2306 C CA . HIS A 1 310 ? 9.109 10.254 -27.167 1.00 66.06 310 HIS A CA 1
ATOM 2307 C C . HIS A 1 310 ? 8.489 11.646 -27.175 1.00 66.06 310 HIS A C 1
ATOM 2309 O O . HIS A 1 310 ? 7.270 11.787 -27.238 1.00 66.06 310 HIS A O 1
ATOM 2315 N N . LEU A 1 311 ? 9.324 12.686 -27.201 1.00 66.69 311 LEU A N 1
ATOM 2316 C CA . LEU A 1 311 ? 8.808 14.038 -27.280 1.00 66.69 311 LEU A CA 1
ATOM 2317 C C . LEU A 1 311 ? 8.053 14.297 -28.583 1.00 66.69 311 LEU A C 1
ATOM 2319 O O . LEU A 1 311 ? 7.013 14.943 -28.552 1.00 66.69 311 LEU A O 1
ATOM 2323 N N . HIS A 1 312 ? 8.552 13.825 -29.726 1.00 66.44 312 HIS A N 1
ATOM 2324 C CA . HIS A 1 312 ? 7.845 14.025 -30.986 1.00 66.44 312 HIS A CA 1
ATOM 2325 C C . HIS A 1 312 ? 6.423 13.453 -30.928 1.00 66.44 312 HIS A C 1
ATOM 2327 O O . HIS A 1 312 ? 5.488 14.138 -31.337 1.00 66.44 312 HIS A O 1
ATOM 2333 N N . GLY A 1 313 ? 6.251 12.253 -30.366 1.00 71.44 313 GLY A N 1
ATOM 2334 C CA . GLY A 1 313 ? 4.917 11.691 -30.159 1.00 71.44 313 GLY A CA 1
ATOM 2335 C C . GLY A 1 313 ? 4.093 12.464 -29.128 1.00 71.44 313 GLY A C 1
ATOM 2336 O O . GLY A 1 313 ? 2.934 12.740 -29.407 1.00 71.44 313 GLY A O 1
ATOM 2337 N N . LEU A 1 314 ? 4.680 12.903 -28.007 1.00 71.81 314 LEU A N 1
ATOM 2338 C CA . LEU A 1 314 ? 3.986 13.733 -27.005 1.00 71.81 314 LEU A CA 1
ATOM 2339 C C . LEU A 1 314 ? 3.495 15.072 -27.577 1.00 71.81 314 LEU A C 1
ATOM 2341 O O . LEU A 1 314 ? 2.402 15.522 -27.244 1.00 71.81 314 LEU A O 1
ATOM 2345 N N . LEU A 1 315 ? 4.278 15.698 -28.464 1.00 70.25 315 LEU A N 1
ATOM 2346 C CA . LEU A 1 315 ? 3.901 16.937 -29.153 1.00 70.25 315 LEU A CA 1
ATOM 2347 C C . LEU A 1 315 ? 2.727 16.741 -30.116 1.00 70.25 315 LEU A C 1
ATOM 2349 O O . LEU A 1 315 ? 2.001 17.696 -30.381 1.00 70.25 315 LEU A O 1
ATOM 2353 N N . GLN A 1 316 ? 2.555 15.533 -30.659 1.00 74.00 316 GLN A N 1
ATOM 2354 C CA . GLN A 1 316 ? 1.388 15.186 -31.470 1.00 74.00 316 GLN A CA 1
ATOM 2355 C C . GLN A 1 316 ? 0.183 14.843 -30.589 1.00 74.00 316 GLN A C 1
ATOM 2357 O O . GLN A 1 316 ? -0.919 15.325 -30.837 1.00 74.00 316 GLN A O 1
ATOM 2362 N N . SER A 1 317 ? 0.394 14.005 -29.573 1.00 77.81 317 SER A N 1
ATOM 2363 C CA . SER A 1 317 ? -0.605 13.627 -28.580 1.00 77.81 317 SER A CA 1
ATOM 2364 C C . SER A 1 317 ? 0.081 13.107 -27.307 1.00 77.81 317 SER A C 1
ATOM 2366 O O . SER A 1 317 ? 0.784 12.094 -27.375 1.00 77.81 317 SER A O 1
ATOM 2368 N N . PRO A 1 318 ? -0.157 13.722 -26.132 1.00 75.69 318 PRO A N 1
ATOM 2369 C CA . PRO A 1 318 ? 0.390 13.242 -24.858 1.00 75.69 318 PRO A CA 1
ATOM 2370 C C . PRO A 1 318 ? 0.054 11.771 -24.556 1.00 75.69 318 PRO A C 1
ATOM 2372 O O . PRO A 1 318 ? 0.873 11.032 -24.015 1.00 75.69 318 PRO A O 1
ATOM 2375 N N . ALA A 1 319 ? -1.107 11.292 -25.018 1.00 79.56 319 ALA A N 1
ATOM 2376 C CA . ALA A 1 319 ? -1.553 9.913 -24.819 1.00 79.56 319 ALA A CA 1
ATOM 2377 C C . ALA A 1 319 ? -0.650 8.840 -25.461 1.00 79.56 319 ALA A C 1
ATOM 2379 O O . ALA A 1 319 ? -0.762 7.668 -25.119 1.00 79.56 319 ALA A O 1
ATOM 2380 N N . CYS A 1 320 ? 0.258 9.208 -26.370 1.00 80.88 320 CYS A N 1
ATOM 2381 C CA . CYS A 1 320 ? 1.174 8.257 -27.007 1.00 80.88 320 CYS A CA 1
ATOM 2382 C C . CYS A 1 320 ? 2.156 7.595 -26.026 1.00 80.88 320 CYS A C 1
ATOM 2384 O O . CYS A 1 320 ? 2.606 6.480 -26.285 1.00 80.88 320 CYS A O 1
ATOM 2386 N N . TYR A 1 321 ? 2.521 8.277 -24.936 1.00 82.06 321 TYR A N 1
ATOM 2387 C CA . TYR A 1 321 ? 3.550 7.806 -23.998 1.00 82.06 321 TYR A CA 1
ATOM 2388 C C . TYR A 1 321 ? 3.153 7.945 -22.529 1.00 82.06 321 TYR A C 1
ATOM 2390 O O . TYR A 1 321 ? 3.988 7.754 -21.644 1.00 82.06 321 TYR A O 1
ATOM 2398 N N . GLU A 1 322 ? 1.889 8.256 -22.265 1.00 82.56 322 GLU A N 1
ATOM 2399 C CA . GLU A 1 322 ? 1.378 8.460 -20.918 1.00 82.56 322 GLU A CA 1
ATOM 2400 C C . GLU A 1 322 ? 0.270 7.459 -20.623 1.00 82.56 322 GLU A C 1
ATOM 2402 O O . GLU A 1 322 ? -0.648 7.317 -21.427 1.00 82.56 322 GLU A O 1
ATOM 2407 N N . PRO A 1 323 ? 0.320 6.766 -19.476 1.00 81.50 323 PRO A N 1
ATOM 2408 C CA . PRO A 1 323 ? -0.743 5.846 -19.088 1.00 81.50 323 PRO A CA 1
ATOM 2409 C C . PRO A 1 323 ? -2.012 6.574 -18.619 1.00 81.50 323 PRO A C 1
ATOM 2411 O O . PRO A 1 323 ? -3.070 5.960 -18.562 1.00 81.50 323 PRO A O 1
ATOM 2414 N N . PHE A 1 324 ? -1.903 7.851 -18.249 1.00 86.94 324 PHE A N 1
ATOM 2415 C CA . PHE A 1 324 ? -2.985 8.751 -17.845 1.00 86.94 324 PHE A CA 1
ATOM 2416 C C . PHE A 1 324 ? -2.428 10.191 -17.802 1.00 86.94 324 PHE A C 1
ATOM 2418 O O . PHE A 1 324 ? -1.209 10.363 -17.696 1.00 86.94 324 PHE A O 1
ATOM 2425 N N . PRO A 1 325 ? -3.272 11.236 -17.877 1.00 86.12 325 PRO A N 1
ATOM 2426 C CA . PRO A 1 325 ? -2.794 12.614 -17.936 1.00 86.12 325 PRO A CA 1
ATOM 2427 C C . PRO A 1 325 ? -2.252 13.083 -16.568 1.00 86.12 325 PRO A C 1
ATOM 2429 O O . PRO A 1 325 ? -2.951 12.921 -15.564 1.00 86.12 325 PRO A O 1
ATOM 2432 N N . PRO A 1 326 ? -1.066 13.725 -16.488 1.00 86.62 326 PRO A N 1
ATOM 2433 C CA . PRO A 1 326 ? -0.476 14.157 -15.213 1.00 86.62 326 PRO A CA 1
ATOM 2434 C C . PRO A 1 326 ? -1.359 15.090 -14.360 1.00 86.62 326 PRO A C 1
ATOM 2436 O O . PRO A 1 326 ? -1.397 14.897 -13.141 1.00 86.62 326 PRO A O 1
ATOM 2439 N N . PRO A 1 327 ? -2.116 16.053 -14.938 1.00 86.81 327 PRO A N 1
ATOM 2440 C CA . PRO A 1 327 ? -2.980 16.933 -14.149 1.00 86.81 327 PRO A CA 1
ATOM 2441 C C . PRO A 1 327 ? -4.042 16.200 -13.329 1.00 86.81 327 PRO A C 1
ATOM 2443 O O . PRO A 1 327 ? -4.448 16.711 -12.292 1.00 86.81 327 PRO A O 1
ATOM 2446 N N . LEU A 1 328 ? -4.440 14.986 -13.736 1.00 86.56 328 LEU A N 1
ATOM 2447 C CA . LEU A 1 328 ? -5.403 14.160 -13.000 1.00 86.56 328 LEU A CA 1
ATOM 2448 C C . LEU A 1 328 ? -4.956 13.873 -11.565 1.00 86.56 328 LEU A C 1
ATOM 2450 O O . LEU A 1 328 ? -5.779 13.739 -10.670 1.00 86.56 328 LEU A O 1
ATOM 2454 N N . VAL A 1 329 ? -3.645 13.772 -11.357 1.00 88.50 329 VAL A N 1
ATOM 2455 C CA . VAL A 1 329 ? -3.038 13.535 -10.046 1.00 88.50 329 VAL A CA 1
ATOM 2456 C C . VAL A 1 329 ? -2.352 14.790 -9.511 1.00 88.50 329 VAL A C 1
ATOM 2458 O O . VAL A 1 329 ? -1.500 14.685 -8.640 1.00 88.50 329 VAL A O 1
ATOM 2461 N N . GLY A 1 330 ? -2.658 15.980 -10.039 1.00 83.00 330 GLY A N 1
ATOM 2462 C CA . GLY A 1 330 ? -2.028 17.237 -9.618 1.00 83.00 330 GLY A CA 1
ATOM 2463 C C . GLY A 1 330 ? -0.555 17.367 -10.025 1.00 83.00 330 GLY A C 1
ATOM 2464 O O . GLY A 1 330 ? 0.239 17.979 -9.310 1.00 83.00 330 GLY A O 1
ATOM 2465 N N . ARG A 1 331 ? -0.156 16.750 -11.145 1.00 84.69 331 ARG A N 1
ATOM 2466 C CA . ARG A 1 331 ? 1.224 16.752 -11.658 1.00 84.69 331 ARG A CA 1
ATOM 2467 C C . ARG A 1 331 ? 1.306 17.409 -13.034 1.00 84.69 331 ARG A C 1
ATOM 2469 O O . ARG A 1 331 ? 0.308 17.610 -13.717 1.00 84.69 331 ARG A O 1
ATOM 2476 N N . GLU A 1 332 ? 2.529 17.710 -13.453 1.00 79.50 332 GLU A N 1
ATOM 2477 C CA . GLU A 1 332 ? 2.834 18.316 -14.750 1.00 79.50 332 GLU A CA 1
ATOM 2478 C C . GLU A 1 332 ? 3.949 17.543 -15.457 1.00 79.50 332 GLU A C 1
ATOM 2480 O O . GLU A 1 332 ? 4.784 16.896 -14.813 1.00 79.50 332 GLU A O 1
ATOM 2485 N N . HIS A 1 333 ? 3.982 17.646 -16.785 1.00 74.25 333 HIS A N 1
ATOM 2486 C CA . HIS A 1 333 ? 5.067 17.098 -17.593 1.00 74.25 333 HIS A CA 1
ATOM 2487 C C . HIS A 1 333 ? 6.358 17.860 -17.327 1.00 74.25 333 HIS A C 1
ATOM 2489 O O . HIS A 1 333 ? 6.369 19.085 -17.178 1.00 74.25 333 HIS A O 1
ATOM 2495 N N . ARG A 1 334 ? 7.474 17.139 -17.351 1.00 70.12 334 ARG A N 1
ATOM 2496 C CA . ARG A 1 334 ? 8.802 17.742 -17.332 1.00 70.12 334 ARG A CA 1
ATOM 2497 C C . ARG A 1 334 ? 9.600 17.258 -18.527 1.00 70.12 334 ARG A C 1
ATOM 2499 O O . ARG A 1 334 ? 9.676 16.069 -18.821 1.00 70.12 334 ARG A O 1
ATOM 2506 N N . PHE A 1 335 ? 10.239 18.198 -19.204 1.00 67.06 335 PHE A N 1
ATOM 2507 C CA . PHE A 1 335 ? 11.157 17.894 -20.291 1.00 67.06 335 PHE A CA 1
ATOM 2508 C C . PHE A 1 335 ? 12.575 18.147 -19.814 1.00 67.06 335 PHE A C 1
ATOM 2510 O O . PHE A 1 335 ? 12.884 19.224 -19.302 1.00 67.06 335 PHE A O 1
ATOM 2517 N N . VAL A 1 336 ? 13.436 17.148 -19.978 1.00 60.88 336 VAL A N 1
ATOM 2518 C CA . VAL A 1 336 ? 14.852 17.253 -19.627 1.00 60.88 336 VAL A CA 1
ATOM 2519 C C . VAL A 1 336 ? 15.663 17.162 -20.907 1.00 60.88 336 VAL A C 1
ATOM 2521 O O . VAL A 1 336 ? 15.478 16.250 -21.707 1.00 60.88 336 VAL A O 1
ATOM 2524 N N . LEU A 1 337 ? 16.562 18.126 -21.106 1.00 51.53 337 LEU A N 1
ATOM 2525 C CA . LEU A 1 337 ? 17.509 18.090 -22.213 1.00 51.53 337 LEU A CA 1
ATOM 2526 C C . LEU A 1 337 ? 18.714 17.234 -21.821 1.00 51.53 337 LEU A C 1
ATOM 2528 O O . LEU A 1 337 ? 19.442 17.554 -20.880 1.00 51.53 337 LEU A O 1
ATOM 2532 N N . GLY A 1 338 ? 18.934 16.157 -22.564 1.00 51.97 338 GLY A N 1
ATOM 2533 C CA . GLY A 1 338 ? 20.028 15.222 -22.353 1.00 51.97 338 GLY A CA 1
ATOM 2534 C C . GLY A 1 338 ? 20.577 14.664 -23.663 1.00 51.97 338 GLY A C 1
ATOM 2535 O O . GLY A 1 338 ? 20.368 15.226 -24.738 1.00 51.97 338 GLY A O 1
ATOM 2536 N N . LYS A 1 339 ? 21.344 13.573 -23.584 1.00 45.91 339 LYS A N 1
ATOM 2537 C CA . LYS A 1 339 ? 22.045 13.012 -24.756 1.00 45.91 339 LYS A CA 1
ATOM 2538 C C . LYS A 1 339 ? 21.076 12.457 -25.807 1.00 45.91 339 LYS A C 1
ATOM 2540 O O . LYS A 1 339 ? 21.427 12.380 -26.981 1.00 45.91 339 LYS A O 1
ATOM 2545 N N . HIS A 1 340 ? 19.865 12.102 -25.379 1.00 54.66 340 HIS A N 1
ATOM 2546 C CA . HIS A 1 340 ? 18.811 11.564 -26.236 1.00 54.66 340 HIS A CA 1
ATOM 2547 C C . HIS A 1 340 ? 17.871 12.643 -26.790 1.00 54.66 340 HIS A C 1
ATOM 2549 O O . HIS A 1 340 ? 16.896 12.319 -27.458 1.00 54.66 340 HIS A O 1
ATOM 2555 N N . SER A 1 341 ? 18.118 13.926 -26.514 1.00 54.59 341 SER A N 1
ATOM 2556 C CA . SER A 1 341 ? 17.221 14.998 -26.939 1.00 54.59 341 SER A CA 1
ATOM 2557 C C . SER A 1 341 ? 17.472 15.402 -28.395 1.00 54.59 341 SER A C 1
ATOM 2559 O O . SER A 1 341 ? 18.505 15.979 -28.730 1.00 54.59 341 SER A O 1
ATOM 2561 N N . GLY A 1 342 ? 16.501 15.125 -29.268 1.00 53.56 342 GLY A N 1
ATOM 2562 C CA . GLY A 1 342 ? 16.507 15.562 -30.669 1.00 53.56 342 GLY A CA 1
ATOM 2563 C C . GLY A 1 342 ? 16.112 17.038 -30.876 1.00 53.56 342 GLY A C 1
ATOM 2564 O O . GLY A 1 342 ? 15.731 17.751 -29.944 1.00 53.56 342 GLY A O 1
ATOM 2565 N N . ARG A 1 343 ? 16.131 17.511 -32.136 1.00 56.84 343 ARG A N 1
ATOM 2566 C CA . ARG A 1 343 ? 15.832 18.917 -32.526 1.00 56.84 343 ARG A CA 1
ATOM 2567 C C . ARG A 1 343 ? 14.491 19.433 -32.001 1.00 56.84 343 ARG A C 1
ATOM 2569 O O . ARG A 1 343 ? 14.393 20.590 -31.598 1.00 56.84 343 ARG A O 1
ATOM 2576 N N . ALA A 1 344 ? 13.459 18.590 -32.020 1.00 54.56 344 ALA A N 1
ATOM 2577 C CA . ALA A 1 344 ? 12.127 18.945 -31.534 1.00 54.56 344 ALA A CA 1
ATOM 2578 C C . ALA A 1 344 ? 12.124 19.251 -30.025 1.00 54.56 344 ALA A C 1
ATOM 2580 O O . ALA A 1 344 ? 11.444 20.182 -29.603 1.00 54.56 344 ALA A O 1
ATOM 2581 N N . ALA A 1 345 ? 12.946 18.541 -29.243 1.00 55.62 345 ALA A N 1
ATOM 2582 C CA . ALA A 1 345 ? 13.081 18.740 -27.798 1.00 55.62 345 ALA A CA 1
ATOM 2583 C C . ALA A 1 345 ? 13.754 20.031 -27.432 1.00 55.62 345 ALA A C 1
ATOM 2585 O O . ALA A 1 345 ? 13.226 20.805 -26.634 1.00 55.62 345 ALA A O 1
ATOM 2586 N N . VAL A 1 346 ? 14.851 20.317 -28.115 1.00 55.81 346 VAL A N 1
ATOM 2587 C CA . VAL A 1 346 ? 15.539 21.588 -27.957 1.00 55.81 346 VAL A CA 1
ATOM 2588 C C . VAL A 1 346 ? 14.608 22.746 -28.343 1.00 55.81 346 VAL A C 1
ATOM 2590 O O . VAL A 1 346 ? 14.452 23.680 -27.564 1.00 55.81 346 VAL A O 1
ATOM 2593 N N . ARG A 1 347 ? 13.907 22.673 -29.487 1.00 59.41 347 ARG A N 1
ATOM 2594 C CA . ARG A 1 347 ? 12.970 23.735 -29.909 1.00 59.41 347 ARG A CA 1
ATOM 2595 C C . ARG A 1 347 ? 11.797 23.925 -28.950 1.00 59.41 347 ARG A C 1
ATOM 2597 O O . ARG A 1 347 ? 11.469 25.067 -28.650 1.00 59.41 347 ARG A O 1
ATOM 2604 N N . HIS A 1 348 ? 11.166 22.848 -28.483 1.00 57.72 348 HIS A N 1
ATOM 2605 C CA . HIS A 1 348 ? 10.004 22.938 -27.599 1.00 57.72 348 HIS A CA 1
ATOM 2606 C C . HIS A 1 348 ? 10.368 23.572 -26.251 1.00 57.72 348 HIS A C 1
ATOM 2608 O O . HIS A 1 348 ? 9.750 24.563 -25.859 1.00 57.72 348 HIS A O 1
ATOM 2614 N N . VAL A 1 349 ? 11.431 23.080 -25.601 1.00 55.41 349 VAL A N 1
ATOM 2615 C CA . VAL A 1 349 ? 11.912 23.629 -24.324 1.00 55.41 349 VAL A CA 1
ATOM 2616 C C . VAL A 1 349 ? 12.269 25.109 -24.470 1.00 55.41 349 VAL A C 1
ATOM 2618 O O . VAL A 1 349 ? 11.848 25.919 -23.654 1.00 55.41 349 VAL A O 1
ATOM 2621 N N . LEU A 1 350 ? 12.963 25.498 -25.543 1.00 54.25 350 LEU A N 1
ATOM 2622 C CA . LEU A 1 350 ? 13.328 26.900 -25.778 1.00 54.25 350 LEU A CA 1
ATOM 2623 C C . LEU A 1 350 ? 12.129 27.788 -26.138 1.00 54.25 350 LEU A C 1
ATOM 2625 O O . LEU A 1 350 ? 12.104 28.957 -25.762 1.00 54.25 350 LEU A O 1
ATOM 2629 N N . SER A 1 351 ? 11.118 27.252 -26.829 1.00 53.28 351 SER A N 1
ATOM 2630 C CA . SER A 1 351 ? 9.912 28.009 -27.190 1.00 53.28 351 SER A CA 1
ATOM 2631 C C . SER A 1 351 ? 9.076 28.422 -25.977 1.00 53.28 351 SER A C 1
ATOM 2633 O O . SER A 1 351 ? 8.493 29.500 -25.996 1.00 53.28 351 SER A O 1
ATOM 2635 N N . GLY A 1 352 ? 9.079 27.625 -24.900 1.00 46.12 352 GLY A N 1
ATOM 2636 C CA . GLY A 1 352 ? 8.443 27.987 -23.627 1.00 46.12 352 GLY A CA 1
ATOM 2637 C C . GLY A 1 352 ? 9.213 29.039 -22.815 1.00 46.12 352 GLY A C 1
ATOM 2638 O O . GLY A 1 352 ? 8.661 29.613 -21.883 1.00 46.12 352 GLY A O 1
ATOM 2639 N N . TRP A 1 353 ? 10.478 29.305 -23.160 1.00 38.97 353 TRP A N 1
ATOM 2640 C CA . TRP A 1 353 ? 11.364 30.244 -22.454 1.00 38.97 353 TRP A CA 1
ATOM 2641 C C . TRP A 1 353 ? 11.507 31.602 -23.166 1.00 38.97 353 TRP A C 1
ATOM 2643 O O . TRP A 1 353 ? 12.097 32.533 -22.612 1.00 38.97 353 TRP A O 1
ATOM 2653 N N . LEU A 1 354 ? 10.970 31.738 -24.382 1.00 31.33 354 LEU A N 1
ATOM 2654 C CA . LEU A 1 354 ? 10.965 32.979 -25.157 1.00 31.33 354 LEU A CA 1
ATOM 2655 C C . LEU A 1 354 ? 9.651 33.744 -24.908 1.00 31.33 354 LEU A C 1
ATOM 2657 O O . LEU A 1 354 ? 8.581 33.205 -25.187 1.00 31.33 354 LEU A O 1
ATOM 2661 N N . PRO A 1 355 ? 9.682 35.005 -24.427 1.00 32.12 355 PRO A N 1
ATOM 2662 C CA . PRO A 1 355 ? 8.488 35.842 -24.390 1.00 32.12 355 PRO A CA 1
ATOM 2663 C C . PRO A 1 355 ? 7.904 36.014 -25.798 1.00 32.12 355 PRO A C 1
ATOM 2665 O O . PRO A 1 355 ? 8.645 36.105 -26.780 1.00 32.12 355 PRO A O 1
ATOM 2668 N N . GLU A 1 356 ? 6.579 36.147 -25.876 1.00 30.77 356 GLU A N 1
ATOM 2669 C CA . GLU A 1 356 ? 5.759 36.254 -27.098 1.00 30.77 356 GLU A CA 1
ATOM 2670 C C . GLU A 1 356 ? 6.259 37.290 -28.137 1.00 30.77 356 GLU A C 1
ATOM 2672 O O . GLU A 1 356 ? 5.951 37.192 -29.324 1.00 30.77 356 GLU A O 1
ATOM 2677 N N . ALA A 1 357 ? 7.091 38.247 -27.710 1.00 31.83 357 ALA A N 1
ATOM 2678 C CA . ALA A 1 357 ? 7.687 39.305 -28.525 1.00 31.83 357 ALA A CA 1
ATOM 2679 C C . ALA A 1 357 ? 8.837 38.864 -29.456 1.00 31.83 357 ALA A C 1
ATOM 2681 O O . ALA A 1 357 ? 9.271 39.658 -30.287 1.00 31.83 357 ALA A O 1
ATOM 2682 N N . VAL A 1 358 ? 9.338 37.625 -29.361 1.00 35.59 358 VAL A N 1
ATOM 2683 C CA . VAL A 1 358 ? 10.371 37.090 -30.277 1.00 35.59 358 VAL A CA 1
ATOM 2684 C C . VAL A 1 358 ? 9.759 36.082 -31.260 1.00 35.59 358 VAL A C 1
ATOM 2686 O O . VAL A 1 358 ? 10.365 35.081 -31.631 1.00 35.59 358 VAL A O 1
ATOM 2689 N N . ARG A 1 359 ? 8.529 36.335 -31.724 1.00 29.92 359 ARG A N 1
ATOM 2690 C CA . ARG A 1 359 ? 8.069 35.763 -32.995 1.00 29.92 359 ARG A CA 1
ATOM 2691 C C . ARG A 1 359 ? 8.724 36.559 -34.120 1.00 29.92 359 ARG A C 1
ATOM 2693 O O . ARG A 1 359 ? 8.465 37.745 -34.285 1.00 29.92 359 ARG A O 1
ATOM 2700 N N . LEU A 1 360 ? 9.620 35.895 -34.847 1.00 36.28 360 LEU A N 1
ATOM 2701 C CA . LEU A 1 360 ? 10.370 36.425 -35.985 1.00 36.28 360 LEU A CA 1
ATOM 2702 C C . LEU A 1 360 ? 9.451 37.179 -36.958 1.00 36.28 360 LEU A C 1
ATOM 2704 O O . LEU A 1 360 ? 8.686 36.577 -37.709 1.00 36.28 360 LEU A O 1
ATOM 2708 N N . GLY A 1 361 ? 9.551 38.507 -36.931 1.00 31.77 361 GLY A N 1
ATOM 2709 C CA . GLY A 1 361 ? 8.757 39.397 -37.765 1.00 31.77 361 GLY A CA 1
ATOM 2710 C C . GLY A 1 361 ? 9.115 40.869 -37.571 1.00 31.77 361 GLY A C 1
ATOM 2711 O O . GLY A 1 361 ? 8.302 41.636 -37.079 1.00 31.77 361 GLY A O 1
ATOM 2712 N N . GLY A 1 362 ? 10.310 41.278 -38.011 1.00 29.91 362 GLY A N 1
ATOM 2713 C CA . GLY A 1 362 ? 10.573 42.672 -38.392 1.00 29.91 362 GLY A CA 1
ATOM 2714 C C . GLY A 1 362 ? 11.295 43.581 -37.383 1.00 29.91 362 GLY A C 1
ATOM 2715 O O . GLY A 1 362 ? 10.842 43.802 -36.273 1.00 29.91 362 GLY A O 1
ATOM 2716 N N . LYS A 1 363 ? 12.387 44.171 -37.896 1.00 30.62 363 LYS A N 1
ATOM 2717 C CA . LYS A 1 363 ? 13.067 45.443 -37.565 1.00 30.62 363 LYS A CA 1
ATOM 2718 C C . LYS A 1 363 ? 13.482 45.740 -36.110 1.00 30.62 363 LYS A C 1
ATOM 2720 O O . LYS A 1 363 ? 12.676 45.917 -35.210 1.00 30.62 363 LYS A O 1
ATOM 2725 N N . HIS A 1 364 ? 14.799 45.939 -35.986 1.00 43.84 364 HIS A N 1
ATOM 2726 C CA . HIS A 1 364 ? 15.537 46.572 -34.893 1.00 43.84 364 HIS A CA 1
ATOM 2727 C C . HIS A 1 364 ? 14.785 47.670 -34.131 1.00 43.84 364 HIS A C 1
ATOM 2729 O O . HIS A 1 364 ? 14.300 48.621 -34.742 1.00 43.84 364 HIS A O 1
ATOM 2735 N N . VAL A 1 365 ? 14.905 47.639 -32.802 1.00 28.80 365 VAL A N 1
ATOM 2736 C CA . VAL A 1 365 ? 14.961 48.848 -31.971 1.00 28.80 365 VAL A CA 1
ATOM 2737 C C . VAL A 1 365 ? 16.073 48.656 -30.940 1.00 28.80 365 VAL A C 1
ATOM 2739 O O . VAL A 1 365 ? 16.032 47.737 -30.125 1.00 28.80 365 VAL A O 1
ATOM 2742 N N . ALA A 1 366 ? 17.102 49.498 -31.029 1.00 37.56 366 ALA A N 1
ATOM 2743 C CA . ALA A 1 366 ? 18.159 49.615 -30.033 1.00 37.56 366 ALA A CA 1
ATOM 2744 C C . ALA A 1 366 ? 17.639 50.380 -28.804 1.00 37.56 366 ALA A C 1
ATOM 2746 O O . ALA A 1 366 ? 16.907 51.357 -28.957 1.00 37.56 366 ALA A O 1
ATOM 2747 N N . ALA A 1 367 ? 18.062 49.981 -27.604 1.00 26.50 367 ALA A N 1
ATOM 2748 C CA . ALA A 1 367 ? 17.921 50.774 -26.382 1.00 26.50 367 ALA A CA 1
ATOM 2749 C C . ALA A 1 367 ? 19.309 50.951 -25.729 1.00 26.50 367 ALA A C 1
ATOM 2751 O O . ALA A 1 367 ? 20.137 50.042 -25.833 1.00 26.50 367 ALA A O 1
ATOM 2752 N N . PRO A 1 368 ? 19.606 52.118 -25.125 1.00 31.66 368 PRO A N 1
ATOM 2753 C CA . PRO A 1 368 ? 20.973 52.528 -24.825 1.00 31.66 368 PRO A CA 1
ATOM 2754 C C . PRO A 1 368 ? 21.522 51.865 -23.557 1.00 31.66 368 PRO A C 1
ATOM 2756 O O . PRO A 1 368 ? 20.816 51.689 -22.564 1.00 31.66 368 PRO A O 1
ATOM 2759 N N . ALA A 1 369 ? 22.812 51.535 -23.603 1.00 30.39 369 ALA A N 1
ATOM 2760 C CA . ALA A 1 369 ? 23.578 51.020 -22.478 1.00 30.39 369 ALA A CA 1
ATOM 2761 C C . ALA A 1 369 ? 23.796 52.113 -21.420 1.00 30.39 369 ALA A C 1
ATOM 2763 O O . ALA A 1 369 ? 24.273 53.205 -21.731 1.00 30.39 369 ALA A O 1
ATOM 2764 N N . VAL A 1 370 ? 23.482 51.800 -20.162 1.00 29.42 370 VAL A N 1
ATOM 2765 C CA . VAL A 1 370 ? 23.909 52.597 -19.008 1.00 29.42 370 VAL A CA 1
ATOM 2766 C C . VAL A 1 370 ? 25.337 52.179 -18.675 1.00 29.42 370 VAL A C 1
ATOM 2768 O O . VAL A 1 370 ? 25.583 51.043 -18.275 1.00 29.42 370 VAL A O 1
ATOM 2771 N N . ALA A 1 371 ? 26.282 53.091 -18.890 1.00 35.09 371 ALA A N 1
ATOM 2772 C CA . ALA A 1 371 ? 27.668 52.918 -18.491 1.00 35.09 371 ALA A CA 1
ATOM 2773 C C . ALA A 1 371 ? 27.793 53.084 -16.972 1.00 35.09 371 ALA A C 1
ATOM 2775 O O . ALA A 1 371 ? 27.409 54.119 -16.427 1.00 35.09 371 ALA A O 1
ATOM 2776 N N . VAL A 1 372 ? 28.376 52.092 -16.302 1.00 29.53 372 VAL A N 1
ATOM 2777 C CA . VAL A 1 372 ? 28.958 52.274 -14.971 1.00 29.53 372 VAL A CA 1
ATOM 2778 C C . VAL A 1 372 ? 30.457 52.068 -15.124 1.00 29.53 372 VAL A C 1
ATOM 2780 O O . VAL A 1 372 ? 30.928 50.959 -15.359 1.00 29.53 372 VAL A O 1
ATOM 2783 N N . GLN A 1 373 ? 31.191 53.177 -15.058 1.00 37.88 373 GLN A N 1
ATOM 2784 C CA . GLN A 1 373 ? 32.628 53.169 -14.823 1.00 37.88 373 GLN A CA 1
ATOM 2785 C C . GLN A 1 373 ? 32.880 52.708 -13.393 1.00 37.88 373 GLN A C 1
ATOM 2787 O O . GLN A 1 373 ? 32.283 53.252 -12.464 1.00 37.88 373 GLN A O 1
ATOM 2792 N N . GLN A 1 374 ? 33.841 51.810 -13.208 1.00 30.17 374 GLN A N 1
ATOM 2793 C CA . GLN A 1 374 ? 34.658 51.882 -12.009 1.00 30.17 374 GLN A CA 1
ATOM 2794 C C . GLN A 1 374 ? 36.070 51.375 -12.273 1.00 30.17 374 GLN A C 1
ATOM 2796 O O . GLN A 1 374 ? 36.292 50.302 -12.829 1.00 30.17 374 GLN A O 1
ATOM 2801 N N . GLU A 1 375 ? 36.995 52.260 -11.928 1.00 36.31 375 GLU A N 1
ATOM 2802 C CA . GLU A 1 375 ? 38.434 52.161 -12.068 1.00 36.31 375 GLU A CA 1
ATOM 2803 C C . GLU A 1 375 ? 39.063 51.284 -10.983 1.00 36.31 375 GLU A C 1
ATOM 2805 O O . GLU A 1 375 ? 38.517 51.103 -9.896 1.00 36.31 375 GLU A O 1
ATOM 2810 N N . ALA A 1 376 ? 40.294 50.885 -11.307 1.00 43.97 376 ALA A N 1
ATOM 2811 C CA . ALA A 1 376 ? 41.353 50.390 -10.440 1.00 43.97 376 ALA A CA 1
ATOM 2812 C C . ALA A 1 376 ? 41.216 48.947 -9.945 1.00 43.97 376 ALA A C 1
ATOM 2814 O O . ALA A 1 376 ? 40.683 48.677 -8.876 1.00 43.97 376 ALA A O 1
ATOM 2815 N N . LEU A 1 377 ? 41.891 48.044 -10.660 1.00 31.05 377 LEU A N 1
ATOM 2816 C CA . LEU A 1 377 ? 42.961 47.253 -10.053 1.00 31.05 377 LEU A CA 1
ATOM 2817 C C . LEU A 1 377 ? 43.911 46.744 -11.148 1.00 31.05 377 LEU A C 1
ATOM 2819 O O . LEU A 1 377 ? 43.471 46.189 -12.149 1.00 31.05 377 LEU A O 1
ATOM 2823 N N . PHE A 1 378 ? 45.206 46.958 -10.905 1.00 35.41 378 PHE A N 1
ATOM 2824 C CA . PHE A 1 378 ? 46.390 46.612 -11.708 1.00 35.41 378 PHE A CA 1
ATOM 2825 C C . PHE A 1 378 ? 46.903 47.696 -12.667 1.00 35.41 378 PHE A C 1
ATOM 2827 O O . PHE A 1 378 ? 46.667 47.715 -13.873 1.00 35.41 378 PHE A O 1
ATOM 2834 N N . GLU A 1 379 ? 47.687 48.590 -12.065 1.00 47.34 379 GLU A N 1
ATOM 2835 C CA . GLU A 1 379 ? 48.701 49.409 -12.718 1.00 47.34 379 GLU A CA 1
ATOM 2836 C C . GLU A 1 379 ? 49.780 48.559 -13.417 1.00 47.34 379 GLU A C 1
ATOM 2838 O O . GLU A 1 379 ? 50.194 47.511 -12.928 1.00 47.34 379 GLU A O 1
ATOM 2843 N N . GLN A 1 380 ? 50.259 49.101 -14.543 1.00 48.97 380 GLN A N 1
ATOM 2844 C CA . GLN A 1 380 ? 51.604 48.971 -15.124 1.00 48.97 380 GLN A CA 1
ATOM 2845 C C . GLN A 1 380 ? 52.259 47.577 -15.124 1.00 48.97 380 GLN A C 1
ATOM 2847 O O . GLN A 1 380 ? 53.138 47.286 -14.316 1.00 48.97 380 GLN A O 1
ATOM 2852 N N . VAL A 1 381 ? 51.980 46.777 -16.158 1.00 41.56 381 VAL A N 1
ATOM 2853 C CA . VAL A 1 381 ? 52.882 45.683 -16.558 1.00 41.56 381 VAL A CA 1
ATOM 2854 C C . VAL A 1 381 ? 53.605 46.079 -17.845 1.00 41.56 381 VAL A C 1
ATOM 2856 O O . VAL A 1 381 ? 52.983 46.325 -18.878 1.00 41.56 381 VAL A O 1
ATOM 2859 N N . LYS A 1 382 ? 54.938 46.174 -17.776 1.00 40.84 382 LYS A N 1
ATOM 2860 C CA . LYS A 1 382 ? 55.815 46.346 -18.943 1.00 40.84 382 LYS A CA 1
ATOM 2861 C C . LYS A 1 382 ? 55.746 45.078 -19.797 1.00 40.84 382 LYS A C 1
ATOM 2863 O O . LYS A 1 382 ? 56.033 43.994 -19.302 1.00 40.84 382 LYS A O 1
ATOM 2868 N N . LEU A 1 383 ? 55.377 45.223 -21.066 1.00 40.12 383 LEU A N 1
ATOM 2869 C CA . LEU A 1 383 ? 55.347 44.115 -22.020 1.00 40.12 383 LEU A CA 1
ATOM 2870 C C . LEU A 1 383 ? 56.776 43.718 -22.411 1.00 40.12 383 LEU A C 1
ATOM 2872 O O . LEU A 1 383 ? 57.497 44.515 -23.012 1.00 40.12 383 LEU A O 1
ATOM 2876 N N . GLU A 1 384 ? 57.154 42.478 -22.109 1.00 39.66 384 GLU A N 1
ATOM 2877 C CA . GLU A 1 384 ? 58.289 41.798 -22.734 1.00 39.66 384 GLU A CA 1
ATOM 2878 C C . GLU A 1 384 ? 57.780 40.806 -23.780 1.00 39.66 384 GLU A C 1
ATOM 2880 O O . GLU A 1 384 ? 56.788 40.107 -23.571 1.00 39.66 384 GLU A O 1
ATOM 2885 N N . TRP A 1 385 ? 58.465 40.753 -24.920 1.00 43.19 385 TRP A N 1
ATOM 2886 C CA . TRP A 1 385 ? 58.143 39.834 -26.005 1.00 43.19 385 TRP A CA 1
ATOM 2887 C C . TRP A 1 385 ? 59.064 38.621 -25.954 1.00 43.19 385 TRP A C 1
ATOM 2889 O O . TRP A 1 385 ? 60.285 38.764 -25.916 1.00 43.19 385 TRP A O 1
ATOM 2899 N N . VAL A 1 386 ? 58.470 37.432 -26.028 1.00 39.00 386 VAL A N 1
ATOM 2900 C CA . VAL A 1 386 ? 59.184 36.164 -26.202 1.00 39.00 386 VAL A CA 1
ATOM 2901 C C . VAL A 1 386 ? 58.948 35.675 -27.627 1.00 39.00 386 VAL A C 1
ATOM 2903 O O . VAL A 1 386 ? 57.806 35.581 -28.077 1.00 39.00 386 VAL A O 1
ATOM 2906 N N . ALA A 1 387 ? 60.027 35.372 -28.349 1.00 44.84 387 ALA A N 1
ATOM 2907 C CA . ALA A 1 387 ? 59.942 34.724 -29.652 1.00 44.84 387 ALA A CA 1
ATOM 2908 C C . ALA A 1 387 ? 59.602 33.240 -29.457 1.00 44.84 387 ALA A C 1
ATOM 2910 O O . ALA A 1 387 ? 60.324 32.525 -28.763 1.00 44.84 387 ALA A O 1
ATOM 2911 N N . VAL A 1 388 ? 58.503 32.790 -30.062 1.00 41.47 388 VAL A N 1
ATOM 2912 C CA . VAL A 1 388 ? 58.052 31.394 -30.004 1.00 41.47 388 VAL A CA 1
ATOM 2913 C C . VAL A 1 388 ? 58.363 30.721 -31.339 1.00 41.47 388 VAL A C 1
ATOM 2915 O O . VAL A 1 388 ? 57.968 31.221 -32.392 1.00 41.47 388 VAL A O 1
ATOM 2918 N N . ASP A 1 389 ? 59.085 29.602 -31.288 1.00 43.56 389 ASP A N 1
ATOM 2919 C CA . ASP A 1 389 ? 59.392 28.771 -32.453 1.00 43.56 389 ASP A CA 1
ATOM 2920 C C . ASP A 1 389 ? 58.183 27.896 -32.822 1.00 43.56 389 ASP A C 1
ATOM 2922 O O . ASP A 1 389 ? 57.692 27.099 -32.020 1.00 43.56 389 ASP A O 1
ATOM 2926 N N . PHE A 1 390 ? 57.698 28.045 -34.055 1.00 41.62 390 PHE A N 1
ATOM 2927 C CA . PHE A 1 390 ? 56.549 27.308 -34.581 1.00 41.62 390 PHE A CA 1
ATOM 2928 C C . PHE A 1 390 ? 56.895 25.895 -35.072 1.00 41.62 390 PHE A C 1
ATOM 2930 O O . PHE A 1 390 ? 55.984 25.146 -35.424 1.00 41.62 390 PHE A O 1
ATOM 2937 N N . GLY A 1 391 ? 58.171 25.489 -35.059 1.00 37.38 391 GLY A N 1
ATOM 2938 C CA . GLY A 1 391 ? 58.608 24.147 -35.460 1.00 37.38 391 GLY A CA 1
ATOM 2939 C C . GLY A 1 391 ? 58.043 22.999 -34.609 1.00 37.38 391 GLY A C 1
ATOM 2940 O O . GLY A 1 391 ? 58.091 21.848 -35.037 1.00 37.38 391 GLY A O 1
ATOM 2941 N N . GLY A 1 392 ? 57.475 23.302 -33.434 1.00 37.91 392 GLY A N 1
ATOM 2942 C CA . GLY A 1 392 ? 56.845 22.339 -32.521 1.00 37.91 392 GLY A CA 1
ATOM 2943 C C . GLY A 1 392 ? 55.326 22.472 -32.361 1.00 37.91 392 GLY A C 1
ATOM 2944 O O . GLY A 1 392 ? 54.752 21.799 -31.508 1.00 37.91 392 GLY A O 1
ATOM 2945 N N . VAL A 1 393 ? 54.651 23.329 -33.135 1.00 35.34 393 VAL A N 1
ATOM 2946 C CA . VAL A 1 393 ? 53.198 23.530 -32.997 1.00 35.34 393 VAL A CA 1
ATOM 2947 C C . VAL A 1 393 ? 52.448 22.666 -34.011 1.00 35.34 393 VAL A C 1
ATOM 2949 O O . VAL A 1 393 ? 52.506 22.907 -35.215 1.00 35.34 393 VAL A O 1
ATOM 2952 N N . ARG A 1 394 ? 51.692 21.677 -33.521 1.00 37.31 394 ARG A N 1
ATOM 2953 C CA . ARG A 1 394 ? 50.754 20.874 -34.321 1.00 37.31 394 ARG A CA 1
ATOM 2954 C C . ARG A 1 394 ? 49.316 21.207 -33.938 1.00 37.31 394 ARG A C 1
ATOM 2956 O O . ARG A 1 394 ? 48.967 21.242 -32.763 1.00 37.31 394 ARG A O 1
ATOM 2963 N N . VAL A 1 395 ? 48.468 21.393 -34.946 1.00 38.28 395 VAL A N 1
ATOM 2964 C CA . VAL A 1 395 ? 47.016 21.497 -34.764 1.00 38.28 395 VAL A CA 1
ATOM 2965 C C . VAL A 1 395 ? 46.418 20.092 -34.803 1.00 38.28 395 VAL A C 1
ATOM 2967 O O . VAL A 1 395 ? 46.535 19.383 -35.803 1.00 38.28 395 VAL A O 1
ATOM 2970 N N . GLU A 1 396 ? 45.769 19.684 -33.717 1.00 32.81 396 GLU A N 1
ATOM 2971 C CA . GLU A 1 396 ? 45.039 18.419 -33.617 1.00 32.81 396 GLU A CA 1
ATOM 2972 C C . GLU A 1 396 ? 43.548 18.675 -33.376 1.00 32.81 396 GLU A C 1
ATOM 2974 O O . GLU A 1 396 ? 43.168 19.626 -32.697 1.00 32.81 396 GLU A O 1
ATOM 2979 N N . ARG A 1 397 ? 42.694 17.806 -33.936 1.00 35.06 397 ARG A N 1
ATOM 2980 C CA . ARG A 1 397 ? 41.226 17.966 -34.016 1.00 35.06 397 ARG A CA 1
ATOM 2981 C C . ARG A 1 397 ? 40.765 19.153 -34.870 1.00 35.06 397 ARG A C 1
ATOM 2983 O O . ARG A 1 397 ? 39.853 19.888 -34.484 1.00 35.06 397 ARG A O 1
ATOM 2990 N N . CYS A 1 398 ? 41.308 19.293 -36.077 1.00 34.06 398 CYS A N 1
ATOM 2991 C CA . CYS A 1 398 ? 40.622 20.061 -37.114 1.00 34.06 398 CYS A CA 1
ATOM 2992 C C . CYS A 1 398 ? 39.261 19.404 -37.386 1.00 34.06 398 CYS A C 1
ATOM 2994 O O . CYS A 1 398 ? 39.174 18.377 -38.056 1.00 34.06 398 CYS A O 1
ATOM 2996 N N . ARG A 1 399 ? 38.190 19.968 -36.818 1.00 41.09 399 ARG A N 1
ATOM 2997 C CA . ARG A 1 399 ? 36.816 19.606 -37.178 1.00 41.09 399 ARG A CA 1
ATOM 2998 C C . ARG A 1 399 ? 36.635 19.915 -38.665 1.00 41.09 399 ARG A C 1
ATOM 3000 O O . ARG A 1 399 ? 37.138 20.941 -39.126 1.00 41.09 399 ARG A O 1
ATOM 3007 N N . GLN A 1 400 ? 35.912 19.070 -39.404 1.00 37.53 400 GLN A N 1
ATOM 3008 C CA . GLN A 1 400 ? 35.474 19.454 -40.746 1.00 37.53 400 GLN A CA 1
ATOM 3009 C C . GLN A 1 400 ? 34.747 20.798 -40.635 1.00 37.53 400 GLN A C 1
ATOM 3011 O O . GLN A 1 400 ? 33.879 20.985 -39.774 1.00 37.53 400 GLN A O 1
ATOM 3016 N N . PHE A 1 401 ? 35.199 21.760 -41.435 1.00 33.66 401 PHE A N 1
ATOM 3017 C CA . PHE A 1 401 ? 34.761 23.147 -41.405 1.00 33.66 401 PHE A CA 1
ATOM 3018 C C . PHE A 1 401 ? 33.287 23.199 -41.843 1.00 33.66 401 PHE A C 1
ATOM 3020 O O . PHE A 1 401 ? 32.979 23.276 -43.025 1.00 33.66 401 PHE A O 1
ATOM 3027 N N . GLY A 1 402 ? 32.379 23.032 -40.879 1.00 37.16 402 GLY A N 1
ATOM 3028 C CA . GLY A 1 402 ? 30.938 22.897 -41.102 1.00 37.16 402 GLY A CA 1
ATOM 3029 C C . GLY A 1 402 ? 30.163 22.702 -39.798 1.00 37.16 402 GLY A C 1
ATOM 3030 O O . GLY A 1 402 ? 29.287 23.498 -39.493 1.00 37.16 402 GLY A O 1
ATOM 3031 N N . GLY A 1 403 ? 30.546 21.738 -38.952 1.00 41.03 403 GLY A N 1
ATOM 3032 C CA . GLY A 1 403 ? 29.841 21.447 -37.687 1.00 41.03 403 GLY A CA 1
ATOM 3033 C C . GLY A 1 403 ? 29.840 22.591 -36.653 1.00 41.03 403 GLY A C 1
ATOM 3034 O O . GLY A 1 403 ? 28.789 22.918 -36.108 1.00 41.03 403 GLY A O 1
ATOM 3035 N N . PRO A 1 404 ? 30.978 23.268 -36.395 1.00 42.72 404 PRO A N 1
ATOM 3036 C CA . PRO A 1 404 ? 31.006 24.464 -35.551 1.00 42.72 404 PRO A CA 1
ATOM 3037 C C . PRO A 1 404 ? 30.220 25.638 -36.141 1.00 42.72 404 PRO A C 1
ATOM 3039 O O . PRO A 1 404 ? 29.649 26.415 -35.386 1.00 42.72 404 PRO A O 1
ATOM 3042 N N . TRP A 1 405 ? 30.172 25.757 -37.472 1.00 43.56 405 TRP A N 1
ATOM 3043 C CA . TRP A 1 405 ? 29.405 26.795 -38.162 1.00 43.56 405 TRP A CA 1
ATOM 3044 C C . TRP A 1 405 ? 27.899 26.523 -38.065 1.00 43.56 405 TRP A C 1
ATOM 3046 O O . TRP A 1 405 ? 27.145 27.429 -37.740 1.00 43.56 405 TRP A O 1
ATOM 3056 N N . LEU A 1 406 ? 27.470 25.268 -38.227 1.00 42.12 406 LEU A N 1
ATOM 3057 C CA . LEU A 1 406 ? 26.071 24.847 -38.109 1.00 42.12 406 LEU A CA 1
ATOM 3058 C C . LEU A 1 406 ? 25.558 24.955 -36.672 1.00 42.12 406 LEU A C 1
ATOM 3060 O O . LEU A 1 406 ? 24.467 25.462 -36.439 1.00 42.12 406 LEU A O 1
ATOM 3064 N N . GLY A 1 407 ? 26.371 24.549 -35.696 1.00 49.97 407 GLY A N 1
ATOM 3065 C CA . GLY A 1 407 ? 26.071 24.749 -34.283 1.00 49.97 407 GLY A CA 1
ATOM 3066 C C . GLY A 1 407 ? 25.988 26.231 -33.908 1.00 49.97 407 GLY A C 1
ATOM 3067 O O . GLY A 1 407 ? 25.073 26.639 -33.193 1.00 49.97 407 GLY A O 1
ATOM 3068 N N . LEU A 1 408 ? 26.904 27.054 -34.430 1.00 48.34 408 LEU A N 1
ATOM 3069 C CA . LEU A 1 408 ? 26.883 28.504 -34.244 1.00 48.34 408 LEU A CA 1
ATOM 3070 C C . LEU A 1 408 ? 25.657 29.149 -34.907 1.00 48.34 408 LEU A C 1
ATOM 3072 O O . LEU A 1 408 ? 25.043 30.026 -34.304 1.00 48.34 408 LEU A O 1
ATOM 3076 N N . GLU A 1 409 ? 25.261 28.702 -36.099 1.00 50.50 409 GLU A N 1
ATOM 3077 C CA . GLU A 1 409 ? 24.049 29.190 -36.758 1.00 50.50 409 GLU A CA 1
ATOM 3078 C C . GLU A 1 409 ? 22.773 28.700 -36.080 1.00 50.50 409 GLU A C 1
ATOM 3080 O O . GLU A 1 409 ? 21.820 29.464 -35.970 1.00 50.50 409 GLU A O 1
ATOM 3085 N N . LEU A 1 410 ? 22.747 27.491 -35.520 1.00 48.00 410 LEU A N 1
ATOM 3086 C CA . LEU A 1 410 ? 21.636 27.019 -34.695 1.00 48.00 410 LEU A CA 1
ATOM 3087 C C . LEU A 1 410 ? 21.484 27.891 -33.438 1.00 48.00 410 LEU A C 1
ATOM 3089 O O . LEU A 1 410 ? 20.380 28.316 -33.115 1.00 48.00 410 LEU A O 1
ATOM 3093 N N . ILE A 1 411 ? 22.590 28.220 -32.766 1.00 54.59 411 ILE A N 1
ATOM 3094 C CA . ILE A 1 411 ? 22.609 29.131 -31.612 1.00 54.59 411 ILE A CA 1
ATOM 3095 C C . ILE A 1 411 ? 22.072 30.514 -31.980 1.00 54.59 411 ILE A C 1
ATOM 3097 O O . ILE A 1 411 ? 21.231 31.044 -31.255 1.00 54.59 411 ILE A O 1
ATOM 3101 N N . ARG A 1 412 ? 22.543 31.080 -33.097 1.00 54.97 412 ARG A N 1
ATOM 3102 C CA . ARG A 1 412 ? 22.140 32.410 -33.575 1.00 54.97 412 ARG A CA 1
ATOM 3103 C C . ARG A 1 412 ? 20.684 32.439 -34.023 1.00 54.97 412 ARG A C 1
ATOM 3105 O O . ARG A 1 412 ? 19.944 33.340 -33.647 1.00 54.97 412 ARG A O 1
ATOM 3112 N N . THR A 1 413 ? 20.250 31.425 -34.769 1.00 48.31 413 THR A N 1
ATOM 3113 C CA . THR A 1 413 ? 18.864 31.280 -35.248 1.00 48.31 413 THR A CA 1
ATOM 3114 C C . THR A 1 413 ? 17.896 31.102 -34.075 1.00 48.31 413 THR A C 1
ATOM 3116 O O . THR A 1 413 ? 16.779 31.611 -34.115 1.00 48.31 413 THR A O 1
ATOM 3119 N N . LEU A 1 414 ? 18.318 30.412 -33.011 1.00 48.59 414 LEU A N 1
ATOM 3120 C CA . LEU A 1 414 ? 17.519 30.197 -31.801 1.00 48.59 414 LEU A CA 1
ATOM 3121 C C . LEU A 1 414 ? 17.675 31.316 -30.749 1.00 48.59 414 LEU A C 1
ATOM 3123 O O . LEU A 1 414 ? 17.031 31.247 -29.705 1.00 48.59 414 LEU A O 1
ATOM 3127 N N . GLY A 1 415 ? 18.518 32.329 -30.991 1.00 52.84 415 GLY A N 1
ATOM 3128 C CA . GLY A 1 415 ? 18.757 33.452 -30.072 1.00 52.84 415 GLY A CA 1
ATOM 3129 C C . GLY A 1 415 ? 19.391 33.065 -28.727 1.00 52.84 415 GLY A C 1
ATOM 3130 O O . GLY A 1 415 ? 19.273 33.806 -27.748 1.00 52.84 415 GLY A O 1
ATOM 3131 N N . LEU A 1 416 ? 20.039 31.898 -28.651 1.00 52.09 416 LEU A N 1
ATOM 3132 C CA . LEU A 1 416 ? 20.618 31.357 -27.415 1.00 52.09 416 LEU A CA 1
ATOM 3133 C C . LEU A 1 416 ? 21.804 32.180 -26.913 1.00 52.09 416 LEU A C 1
ATOM 3135 O O . LEU A 1 416 ? 22.021 32.284 -25.707 1.00 52.09 416 LEU A O 1
ATOM 3139 N N . ASP A 1 417 ? 22.568 32.770 -27.827 1.00 57.03 417 ASP A N 1
ATOM 3140 C CA . ASP A 1 417 ? 23.689 33.637 -27.490 1.00 57.03 417 ASP A CA 1
ATOM 3141 C C . ASP A 1 417 ? 23.223 34.917 -26.797 1.00 57.03 417 ASP A C 1
ATOM 3143 O O . ASP A 1 417 ? 23.787 35.309 -25.778 1.00 57.03 417 ASP A O 1
ATOM 3147 N N . GLU A 1 418 ? 22.150 35.527 -27.290 1.00 60.72 418 GLU A N 1
ATOM 3148 C CA . GLU A 1 418 ? 21.533 36.696 -26.668 1.00 60.72 418 GLU A CA 1
ATOM 3149 C C . GLU A 1 418 ? 20.844 36.366 -25.340 1.00 60.72 418 GLU A C 1
ATOM 3151 O O . GLU A 1 418 ? 20.922 37.146 -24.389 1.00 60.72 418 GLU A O 1
ATOM 3156 N N . PHE A 1 419 ? 20.210 35.197 -25.236 1.00 57.41 419 PHE A N 1
ATOM 3157 C CA . PHE A 1 419 ? 19.611 34.724 -23.989 1.00 57.41 419 PHE A CA 1
ATOM 3158 C C . PHE A 1 419 ? 20.664 34.519 -22.887 1.00 57.41 419 PHE A C 1
ATOM 3160 O O . PHE A 1 419 ? 20.519 35.044 -21.779 1.00 57.41 419 PHE A O 1
ATOM 3167 N N . LEU A 1 420 ? 21.752 33.804 -23.195 1.00 52.91 420 LEU A N 1
ATOM 3168 C CA . LEU A 1 420 ? 22.808 33.499 -22.229 1.00 52.91 420 LEU A CA 1
ATOM 3169 C C . LEU A 1 420 ? 23.581 34.753 -21.810 1.00 52.91 420 LEU A C 1
ATOM 3171 O O . LEU A 1 420 ? 23.871 34.900 -20.626 1.00 52.91 420 LEU A O 1
ATOM 3175 N N . LYS A 1 421 ? 23.835 35.697 -22.729 1.00 65.00 421 LYS A N 1
ATOM 3176 C CA . LYS A 1 421 ? 24.439 37.004 -22.397 1.00 65.00 421 LYS A CA 1
ATOM 3177 C C . LYS A 1 421 ? 23.594 37.829 -21.420 1.00 65.00 421 LYS A C 1
ATOM 3179 O O . LYS A 1 421 ? 24.154 38.584 -20.638 1.00 65.00 421 LYS A O 1
ATOM 3184 N N . ARG A 1 422 ? 22.260 37.714 -21.465 1.00 62.94 422 ARG A N 1
ATOM 3185 C CA . ARG A 1 422 ? 21.355 38.455 -20.562 1.00 62.94 422 ARG A CA 1
ATOM 3186 C C . ARG A 1 422 ? 21.186 37.797 -19.197 1.00 62.94 422 ARG A C 1
ATOM 3188 O O . ARG A 1 422 ? 20.866 38.489 -18.235 1.00 62.94 422 ARG A O 1
ATOM 3195 N N . LYS A 1 423 ? 21.298 36.468 -19.124 1.00 53.69 423 LYS A N 1
ATOM 3196 C CA . LYS A 1 423 ? 21.023 35.694 -17.903 1.00 53.69 423 LYS A CA 1
ATOM 3197 C C . LYS A 1 423 ? 22.266 35.349 -17.099 1.00 53.69 423 LYS A C 1
ATOM 3199 O O . LYS A 1 423 ? 22.148 35.174 -15.890 1.00 53.69 423 LYS A O 1
ATOM 3204 N N . LEU A 1 424 ? 23.426 35.253 -17.741 1.00 46.97 424 LEU A N 1
ATOM 3205 C CA . LEU A 1 424 ? 24.681 34.994 -17.052 1.00 46.97 424 LEU A CA 1
ATOM 3206 C C . LEU A 1 424 ? 25.385 36.319 -16.747 1.00 46.97 424 LEU A C 1
ATOM 3208 O O . LEU A 1 424 ? 25.515 37.151 -17.647 1.00 46.97 424 LEU A O 1
ATOM 3212 N N . PRO A 1 425 ? 25.845 36.530 -15.502 1.00 46.62 425 PRO A N 1
ATOM 3213 C CA . PRO A 1 425 ? 26.658 37.690 -15.179 1.00 46.62 425 PRO A CA 1
ATOM 3214 C C . PRO A 1 425 ? 27.938 37.677 -16.020 1.00 46.62 425 PRO A C 1
ATOM 3216 O O . PRO A 1 425 ? 28.469 36.618 -16.371 1.00 46.62 425 PRO A O 1
ATOM 3219 N N . GLN A 1 426 ? 28.433 38.865 -16.361 1.00 53.88 426 GLN A N 1
ATOM 3220 C CA . GLN A 1 426 ? 29.696 38.984 -17.075 1.00 53.88 426 GLN A CA 1
ATOM 3221 C C . GLN A 1 426 ? 30.820 38.492 -16.150 1.00 53.88 426 GLN A C 1
ATOM 3223 O O . GLN A 1 426 ? 30.983 38.998 -15.041 1.00 53.88 426 GLN A O 1
ATOM 3228 N N . GLY A 1 427 ? 31.534 37.455 -16.587 1.00 46.34 427 GLY A N 1
ATOM 3229 C CA . GLY A 1 427 ? 32.674 36.905 -15.856 1.00 46.34 427 GLY A CA 1
ATOM 3230 C C . GLY A 1 427 ? 33.857 37.862 -15.849 1.00 46.34 427 GLY A C 1
ATOM 3231 O O . GLY A 1 427 ? 33.957 38.728 -16.717 1.00 46.34 427 GLY A O 1
ATOM 3232 N N . GLN A 1 428 ? 34.759 37.695 -14.882 1.00 46.38 428 GLN A N 1
ATOM 3233 C CA . GLN A 1 428 ? 36.030 38.432 -14.842 1.00 46.38 428 GLN A CA 1
ATOM 3234 C C . GLN A 1 428 ? 37.062 37.867 -15.836 1.00 46.38 428 GLN A C 1
ATOM 3236 O O . GLN A 1 428 ? 38.144 38.425 -16.003 1.00 46.38 428 GLN A O 1
ATOM 3241 N N . GLU A 1 429 ? 36.746 36.752 -16.496 1.00 53.94 429 GLU A N 1
ATOM 3242 C CA . GLU A 1 429 ? 37.599 36.102 -17.479 1.00 53.94 429 GLU A CA 1
ATOM 3243 C C . GLU A 1 429 ? 37.508 36.769 -18.863 1.00 53.94 429 GLU A C 1
ATOM 3245 O O . GLU A 1 429 ? 36.482 37.320 -19.258 1.00 53.94 429 GLU A O 1
ATOM 3250 N N . GLN A 1 430 ? 38.571 36.646 -19.668 1.00 48.84 430 GLN A N 1
ATOM 3251 C CA . GLN A 1 430 ? 38.605 37.163 -21.049 1.00 48.84 430 GLN A CA 1
ATOM 3252 C C . GLN A 1 430 ? 37.566 36.502 -21.980 1.00 48.84 430 GLN A C 1
ATOM 3254 O O . GLN A 1 430 ? 37.282 37.019 -23.060 1.00 48.84 430 GLN A O 1
ATOM 3259 N N . ILE A 1 431 ? 36.996 35.362 -21.571 1.00 47.44 431 ILE A N 1
ATOM 3260 C CA . ILE A 1 431 ? 35.963 34.626 -22.300 1.00 47.44 431 ILE A CA 1
ATOM 3261 C C . ILE A 1 431 ? 34.665 34.668 -21.478 1.00 47.44 431 ILE A C 1
ATOM 3263 O O . ILE A 1 431 ? 34.635 34.105 -20.386 1.00 47.44 431 ILE A O 1
ATOM 3267 N N . PRO A 1 432 ? 33.570 35.269 -21.985 1.00 57.16 432 PRO A N 1
ATOM 3268 C CA . PRO A 1 432 ? 32.312 35.344 -21.245 1.00 57.16 432 PRO A CA 1
ATOM 3269 C C . PRO A 1 432 ? 31.752 33.957 -20.890 1.00 57.16 432 PRO A C 1
ATOM 3271 O O . PRO A 1 432 ? 31.721 33.071 -21.745 1.00 57.16 432 PRO A O 1
ATOM 3274 N N . TRP A 1 433 ? 31.198 33.783 -19.684 1.00 47.38 433 TRP A N 1
ATOM 3275 C CA . TRP A 1 433 ? 30.535 32.534 -19.258 1.00 47.38 433 TRP A CA 1
ATOM 3276 C C . TRP A 1 433 ? 29.430 32.076 -20.210 1.00 47.38 433 TRP A C 1
ATOM 3278 O O . TRP A 1 433 ? 29.267 30.880 -20.443 1.00 47.38 433 TRP A O 1
ATOM 3288 N N . ALA A 1 434 ? 28.721 33.024 -20.826 1.00 50.50 434 ALA A N 1
ATOM 3289 C CA . ALA A 1 434 ? 27.762 32.740 -21.888 1.00 50.50 434 ALA A CA 1
ATOM 3290 C C . ALA A 1 434 ? 28.409 32.015 -23.080 1.00 50.50 434 ALA A C 1
ATOM 3292 O O . ALA A 1 434 ? 27.826 31.075 -23.614 1.00 50.50 434 ALA A O 1
ATOM 3293 N N . LEU A 1 435 ? 29.632 32.397 -23.461 1.00 50.72 435 LEU A N 1
ATOM 3294 C CA . LEU A 1 435 ? 30.389 31.750 -24.531 1.00 50.72 435 LEU A CA 1
ATOM 3295 C C . LEU A 1 435 ? 30.858 30.346 -24.121 1.00 50.72 435 LEU A C 1
ATOM 3297 O O . LEU A 1 435 ? 30.768 29.418 -24.920 1.00 50.72 435 LEU A O 1
ATOM 3301 N N . MET A 1 436 ? 31.293 30.164 -22.871 1.00 51.62 436 MET A N 1
ATOM 3302 C CA . MET A 1 436 ? 31.710 28.853 -22.359 1.00 51.62 436 MET A CA 1
ATOM 3303 C C . MET A 1 436 ? 30.531 27.870 -22.268 1.00 51.62 436 MET A C 1
ATOM 3305 O O . MET A 1 436 ? 30.628 26.727 -22.716 1.00 51.62 436 MET A O 1
ATOM 3309 N N . ALA A 1 437 ? 29.381 28.333 -21.771 1.00 49.94 437 ALA A N 1
ATOM 3310 C CA . ALA A 1 437 ? 28.147 27.553 -21.724 1.00 49.94 437 ALA A CA 1
ATOM 3311 C C . ALA A 1 437 ? 27.685 27.127 -23.130 1.00 49.94 437 ALA A C 1
ATOM 3313 O O . ALA A 1 437 ? 27.314 25.971 -23.328 1.00 49.94 437 ALA A O 1
ATOM 3314 N N . LEU A 1 438 ? 27.783 28.018 -24.126 1.00 55.00 438 LEU A N 1
ATOM 3315 C CA . LEU A 1 438 ? 27.485 27.698 -25.529 1.00 55.00 438 LEU A CA 1
ATOM 3316 C C . LEU A 1 438 ? 28.394 26.596 -26.077 1.00 55.00 438 LEU A C 1
ATOM 3318 O O . LEU A 1 438 ? 27.909 25.675 -26.728 1.00 55.00 438 LEU A O 1
ATOM 3322 N N . VAL A 1 439 ? 29.696 26.650 -25.790 1.00 53.47 439 VAL A N 1
ATOM 3323 C CA . VAL A 1 439 ? 30.660 25.631 -26.235 1.00 53.47 439 VAL A CA 1
ATOM 3324 C C . VAL A 1 439 ? 30.362 24.262 -25.616 1.00 53.47 439 VAL A C 1
ATOM 3326 O O . VAL A 1 439 ? 30.426 23.253 -26.319 1.00 53.47 439 VAL A O 1
ATOM 3329 N N . LEU A 1 440 ? 29.981 24.212 -24.337 1.00 50.84 440 LEU A N 1
ATOM 3330 C CA . LEU A 1 440 ? 29.627 22.966 -23.645 1.00 50.84 440 LEU A CA 1
ATOM 3331 C C . LEU A 1 440 ? 28.300 22.374 -24.146 1.00 50.84 440 LEU A C 1
ATOM 3333 O O . LEU A 1 440 ? 28.205 21.164 -24.361 1.00 50.84 440 LEU A O 1
ATOM 3337 N N . VAL A 1 441 ? 27.297 23.220 -24.399 1.00 51.53 441 VAL A N 1
ATOM 3338 C CA . VAL A 1 441 ? 26.018 22.811 -25.004 1.00 51.53 441 VAL A CA 1
ATOM 3339 C C . VAL A 1 441 ? 26.240 22.281 -26.424 1.00 51.53 441 VAL A C 1
ATOM 3341 O O . VAL A 1 441 ? 25.740 21.209 -26.762 1.00 51.53 441 VAL A O 1
ATOM 3344 N N . LEU A 1 442 ? 27.064 22.958 -27.231 1.00 53.72 442 LEU A N 1
ATOM 3345 C CA . LEU A 1 442 ? 27.458 22.497 -28.567 1.00 53.72 442 LEU A CA 1
ATOM 3346 C C . LEU A 1 442 ? 28.202 21.166 -28.538 1.00 53.72 442 LEU A C 1
ATOM 3348 O O . LEU A 1 442 ? 27.927 20.294 -29.359 1.00 53.72 442 LEU A O 1
ATOM 3352 N N . ALA A 1 443 ? 29.137 21.001 -27.603 1.00 51.81 443 ALA A N 1
ATOM 3353 C CA . ALA A 1 443 ? 29.902 19.769 -27.459 1.00 51.81 443 ALA A CA 1
ATOM 3354 C C . ALA A 1 443 ? 29.000 18.572 -27.126 1.00 51.81 443 ALA A C 1
ATOM 3356 O O . ALA A 1 443 ? 29.240 17.472 -27.617 1.00 51.81 443 ALA A O 1
ATOM 3357 N N . ARG A 1 444 ? 27.942 18.792 -26.337 1.00 50.84 444 ARG A N 1
ATOM 3358 C CA . ARG A 1 444 ? 26.995 17.749 -25.927 1.00 50.84 444 ARG A CA 1
ATOM 3359 C C . ARG A 1 444 ? 25.948 17.433 -26.998 1.00 50.84 444 ARG A C 1
ATOM 3361 O O . ARG A 1 444 ? 25.591 16.271 -27.161 1.00 50.84 444 ARG A O 1
ATOM 3368 N N . LEU A 1 445 ? 25.488 18.442 -27.741 1.00 47.09 445 LEU A N 1
ATOM 3369 C CA . LEU A 1 445 ? 24.485 18.286 -28.799 1.00 47.09 445 LEU A CA 1
ATOM 3370 C C . LEU A 1 445 ? 25.065 17.774 -30.125 1.00 47.09 445 LEU A C 1
ATOM 3372 O O . 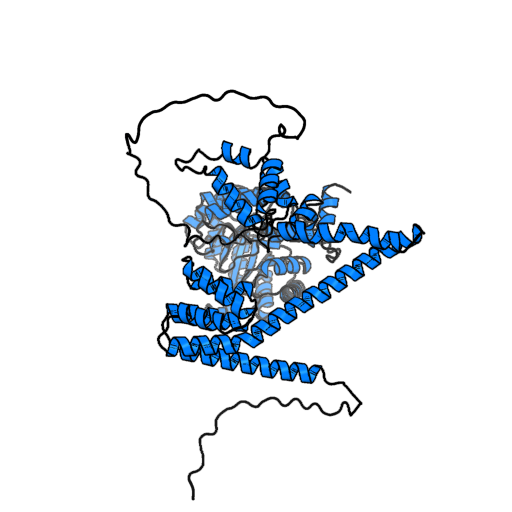LEU A 1 445 ? 24.342 17.138 -30.874 1.00 47.09 445 LEU A O 1
ATOM 3376 N N . CYS A 1 446 ? 26.344 18.020 -30.422 1.00 48.91 446 CYS A N 1
ATOM 3377 C CA . CYS A 1 446 ? 26.976 17.622 -31.691 1.00 48.91 446 CYS A CA 1
ATOM 3378 C C . CYS A 1 446 ? 27.822 16.337 -31.582 1.00 48.91 446 CYS A C 1
ATOM 3380 O O . CYS A 1 446 ? 28.673 16.084 -32.436 1.00 48.91 446 CYS A O 1
ATOM 3382 N N . GLY A 1 447 ? 27.654 15.548 -30.517 1.00 51.16 447 GLY A N 1
ATOM 3383 C CA . GLY A 1 447 ? 28.356 14.272 -30.365 1.00 51.16 447 GLY A CA 1
ATOM 3384 C C . GLY A 1 447 ? 27.920 13.258 -31.438 1.00 51.16 447 GLY A C 1
ATOM 3385 O O . GLY A 1 447 ? 26.732 13.238 -31.772 1.00 51.16 447 GLY A O 1
ATOM 3386 N N . PRO A 1 448 ? 28.813 12.381 -31.946 1.00 44.25 448 PRO A N 1
ATOM 3387 C CA . PRO A 1 448 ? 28.480 11.392 -32.986 1.00 44.25 448 PRO A CA 1
ATOM 3388 C C . PRO A 1 448 ? 27.317 10.451 -32.623 1.00 44.25 448 PRO A C 1
ATOM 3390 O O . PRO A 1 448 ? 26.662 9.904 -33.501 1.00 44.25 448 PRO A O 1
ATOM 3393 N N . SER A 1 449 ? 27.050 10.266 -31.327 1.00 42.78 449 SER A N 1
ATOM 3394 C CA . SER A 1 449 ? 25.979 9.431 -30.768 1.00 42.78 449 SER A CA 1
ATOM 3395 C C . SER A 1 449 ? 24.721 10.208 -30.346 1.00 42.78 449 SER A C 1
ATOM 3397 O O . SER A 1 449 ? 23.831 9.633 -29.723 1.00 42.78 449 SER A O 1
ATOM 3399 N N . SER A 1 450 ? 24.638 11.508 -30.643 1.00 45.91 450 SER A N 1
ATOM 3400 C CA . SER A 1 450 ? 23.462 12.327 -30.327 1.00 45.91 450 SER A CA 1
ATOM 3401 C C . SER A 1 450 ? 22.335 12.118 -31.346 1.00 45.91 450 SER A C 1
ATOM 3403 O O . SER A 1 450 ? 22.579 11.998 -32.549 1.00 45.91 450 SER A O 1
ATOM 3405 N N . GLU A 1 451 ? 21.076 12.150 -30.891 1.00 46.50 451 GLU A N 1
ATOM 3406 C CA . GLU A 1 451 ? 19.917 12.114 -31.801 1.00 46.50 451 GLU A CA 1
ATOM 3407 C C . GLU A 1 451 ? 19.889 13.312 -32.772 1.00 46.50 451 GLU A C 1
ATOM 3409 O O . GLU A 1 451 ? 19.309 13.216 -33.852 1.00 46.50 451 GLU A O 1
ATOM 3414 N N . LEU A 1 452 ? 20.548 14.429 -32.432 1.00 43.94 452 LEU A N 1
ATOM 3415 C CA . LEU A 1 452 ? 20.712 15.585 -33.318 1.00 43.94 452 LEU A CA 1
ATOM 3416 C C . LEU A 1 452 ? 21.575 15.249 -34.544 1.00 43.94 452 LEU A C 1
ATOM 3418 O O . LEU A 1 452 ? 21.169 15.547 -35.666 1.00 43.94 452 LEU A O 1
ATOM 3422 N N . HIS A 1 453 ? 22.715 14.584 -34.341 1.00 47.25 453 HIS A N 1
ATOM 3423 C CA . HIS A 1 453 ? 23.595 14.145 -35.426 1.00 47.25 453 HIS A CA 1
ATOM 3424 C C . HIS A 1 453 ? 22.908 13.109 -36.333 1.00 47.25 453 HIS A C 1
ATOM 3426 O O . HIS A 1 453 ? 22.968 13.212 -37.558 1.00 47.25 453 HIS A O 1
ATOM 3432 N N . LEU A 1 454 ? 22.172 12.162 -35.739 1.00 46.97 454 LEU A N 1
ATOM 3433 C CA . LEU A 1 454 ? 21.384 11.169 -36.482 1.00 46.97 454 LEU A CA 1
ATOM 3434 C C . LEU A 1 454 ? 20.254 11.813 -37.303 1.00 46.97 454 LEU A C 1
ATOM 3436 O O . LEU A 1 454 ? 20.013 11.408 -38.439 1.00 46.97 454 LEU A O 1
ATOM 3440 N N . ALA A 1 455 ? 19.586 12.840 -36.768 1.00 47.34 455 ALA A N 1
ATOM 3441 C CA . ALA A 1 455 ? 18.540 13.568 -37.484 1.00 47.34 455 ALA A CA 1
ATOM 3442 C C . ALA A 1 455 ? 19.083 14.431 -38.639 1.00 47.34 455 ALA A C 1
ATOM 3444 O O . ALA A 1 455 ? 18.392 14.597 -39.641 1.00 47.34 455 ALA A O 1
ATOM 3445 N N . GLU A 1 456 ? 20.294 14.983 -38.514 1.00 46.81 456 GLU A N 1
ATOM 3446 C CA . GLU A 1 456 ? 20.905 15.844 -39.537 1.00 46.81 456 GLU A CA 1
ATOM 3447 C C . GLU A 1 456 ? 21.636 15.069 -40.636 1.00 46.81 456 GLU A C 1
ATOM 3449 O O . GLU A 1 456 ? 21.717 15.561 -41.753 1.00 46.81 456 GLU A O 1
ATOM 3454 N N . HIS A 1 457 ? 22.189 13.886 -40.360 1.00 47.84 457 HIS A N 1
ATOM 3455 C CA . HIS A 1 457 ? 22.977 13.136 -41.355 1.00 47.84 457 HIS A CA 1
ATOM 3456 C C . HIS A 1 457 ? 22.305 11.830 -41.803 1.00 47.84 457 HIS A C 1
ATOM 3458 O O . HIS A 1 457 ? 22.661 11.287 -42.842 1.00 47.84 457 HIS A O 1
ATOM 3464 N N . GLY A 1 458 ? 21.294 11.337 -41.077 1.00 41.53 458 GLY A N 1
ATOM 3465 C CA . GLY A 1 458 ? 20.550 10.130 -41.455 1.00 41.53 458 GLY A CA 1
ATOM 3466 C C . GLY A 1 458 ? 19.325 10.380 -42.344 1.00 41.53 458 GLY A C 1
ATOM 3467 O O . GLY A 1 458 ? 18.967 9.513 -43.137 1.00 41.53 458 GLY A O 1
ATOM 3468 N N . TYR A 1 459 ? 18.676 11.548 -42.236 1.00 40.88 459 TYR A N 1
ATOM 3469 C CA . TYR A 1 459 ? 17.417 11.829 -42.949 1.00 40.88 459 TYR A CA 1
ATOM 3470 C C . TYR A 1 459 ? 17.576 12.726 -44.189 1.00 40.88 459 TYR A C 1
ATOM 3472 O O . TYR A 1 459 ? 16.884 12.503 -45.182 1.00 40.88 459 TYR A O 1
ATOM 3480 N N . GLU A 1 460 ? 18.483 13.711 -44.190 1.00 37.47 460 GLU A N 1
ATOM 3481 C CA . GLU A 1 460 ? 18.608 14.653 -45.319 1.00 37.47 460 GLU A CA 1
ATOM 3482 C C . GLU A 1 460 ? 19.296 14.040 -46.555 1.00 37.47 460 GLU A C 1
ATOM 3484 O O . GLU A 1 460 ? 18.866 14.315 -47.677 1.00 37.47 460 GLU A O 1
ATOM 3489 N N . GLU A 1 461 ? 20.265 13.129 -46.393 1.00 41.75 461 GLU A N 1
ATOM 3490 C CA . GLU A 1 461 ? 20.905 12.456 -47.541 1.00 41.75 461 GLU A CA 1
ATOM 3491 C C . GLU A 1 461 ? 20.007 11.393 -48.207 1.00 41.75 461 GLU A C 1
ATOM 3493 O O . GLU A 1 461 ? 20.166 11.102 -49.395 1.00 41.75 461 GLU A O 1
ATOM 3498 N N . LEU A 1 462 ? 19.014 10.847 -47.492 1.00 42.38 462 LEU A N 1
ATOM 3499 C CA . LEU A 1 462 ? 18.144 9.780 -48.005 1.00 42.38 462 LEU A CA 1
ATOM 3500 C C . LEU A 1 462 ? 16.841 10.295 -48.644 1.00 42.38 462 LEU A C 1
ATOM 3502 O O . LEU A 1 462 ? 16.342 9.699 -49.603 1.00 42.38 462 LEU A O 1
ATOM 3506 N N . VAL A 1 463 ? 16.279 11.403 -48.147 1.00 42.28 463 VAL A N 1
ATOM 3507 C CA . VAL A 1 463 ? 14.981 11.925 -48.622 1.00 42.28 463 VAL A CA 1
ATOM 3508 C C . VAL A 1 463 ? 15.107 12.653 -49.969 1.00 42.28 463 VAL A C 1
ATOM 3510 O O . VAL A 1 463 ? 14.154 12.663 -50.747 1.00 42.28 463 VAL A O 1
ATOM 3513 N N . GLY A 1 464 ? 16.283 13.195 -50.303 1.00 45.72 464 GLY A N 1
ATOM 3514 C CA . GLY A 1 464 ? 16.502 13.915 -51.564 1.00 45.72 464 GLY A CA 1
ATOM 3515 C C . GLY A 1 464 ? 16.664 13.027 -52.806 1.00 45.72 464 GLY A C 1
ATOM 3516 O O . GLY A 1 464 ? 16.252 13.420 -53.897 1.00 45.72 464 GLY A O 1
ATOM 3517 N N . ALA A 1 465 ? 17.231 11.823 -52.671 1.00 45.81 465 ALA A N 1
ATOM 3518 C CA . ALA A 1 465 ? 17.588 10.982 -53.823 1.00 45.81 465 ALA A CA 1
ATOM 3519 C C . ALA A 1 465 ? 16.498 9.970 -54.229 1.00 45.81 465 ALA A C 1
ATOM 3521 O O . ALA A 1 465 ? 16.362 9.642 -55.410 1.00 45.81 465 ALA A O 1
ATOM 3522 N N . GLY A 1 466 ? 15.688 9.498 -53.275 1.00 46.91 466 GLY A N 1
ATOM 3523 C CA . GLY A 1 466 ? 14.606 8.534 -53.527 1.00 46.91 466 GLY A CA 1
ATOM 3524 C C . GLY A 1 466 ? 13.545 9.005 -54.540 1.00 46.91 466 GLY A C 1
ATOM 3525 O O . GLY A 1 466 ? 13.221 8.250 -55.461 1.00 46.91 466 GLY A O 1
ATOM 3526 N N . PRO A 1 467 ? 13.041 10.253 -54.453 1.00 46.62 467 PRO A N 1
ATOM 3527 C CA . PRO A 1 467 ? 12.043 10.768 -55.393 1.00 46.62 467 PRO A CA 1
ATOM 3528 C C . PRO A 1 467 ? 12.587 10.908 -56.821 1.00 46.62 467 PRO A C 1
ATOM 3530 O O . PRO A 1 467 ? 11.867 10.672 -57.787 1.00 46.62 467 PRO A O 1
ATOM 3533 N N . ILE A 1 468 ? 13.873 11.249 -56.965 1.00 53.16 468 ILE A N 1
ATOM 3534 C CA . ILE A 1 468 ? 14.516 11.474 -58.268 1.00 53.16 468 ILE A CA 1
ATOM 3535 C C . ILE A 1 468 ? 14.672 10.149 -59.026 1.00 53.16 468 ILE A C 1
ATOM 3537 O O . ILE A 1 468 ? 14.407 10.086 -60.226 1.00 53.16 468 ILE A O 1
ATOM 3541 N N . ILE A 1 469 ? 15.032 9.072 -58.325 1.00 51.34 469 ILE A N 1
ATOM 3542 C CA . ILE A 1 469 ? 15.205 7.740 -58.922 1.00 51.34 469 ILE A CA 1
ATOM 3543 C C . ILE A 1 469 ? 13.842 7.104 -59.256 1.00 51.34 469 ILE A C 1
ATOM 3545 O O . ILE A 1 469 ? 13.686 6.518 -60.328 1.00 51.34 469 ILE A O 1
ATOM 3549 N N . GLY A 1 470 ? 12.831 7.273 -58.394 1.00 47.09 470 GLY A N 1
ATOM 3550 C CA . GLY A 1 470 ? 11.471 6.767 -58.634 1.00 47.09 470 GLY A CA 1
ATOM 3551 C C . GLY A 1 470 ? 10.761 7.441 -59.817 1.00 47.09 470 GLY A C 1
ATOM 3552 O O . GLY A 1 470 ? 10.134 6.760 -60.633 1.00 47.09 470 GLY A O 1
ATOM 3553 N N . CYS A 1 471 ? 10.919 8.761 -59.964 1.00 52.97 471 CYS A N 1
ATOM 3554 C CA . CYS A 1 471 ? 10.362 9.518 -61.090 1.00 52.97 471 CYS A CA 1
ATOM 3555 C C . CYS A 1 471 ? 11.112 9.277 -62.413 1.00 52.97 471 CYS A C 1
ATOM 3557 O O . CYS A 1 471 ? 10.513 9.380 -63.480 1.00 52.97 471 CYS A O 1
ATOM 3559 N N . ALA A 1 472 ? 12.403 8.927 -62.377 1.00 52.81 472 ALA A N 1
ATOM 3560 C CA . ALA A 1 472 ? 13.173 8.631 -63.589 1.00 52.81 472 ALA A CA 1
ATOM 3561 C C . ALA A 1 472 ? 12.808 7.276 -64.231 1.00 52.81 472 ALA A C 1
ATOM 3563 O O . ALA A 1 472 ? 12.973 7.106 -65.439 1.00 52.81 472 ALA A O 1
ATOM 3564 N N . LEU A 1 473 ? 12.301 6.318 -63.445 1.00 49.28 473 LEU A N 1
ATOM 3565 C CA . LEU A 1 473 ? 12.011 4.950 -63.898 1.00 49.28 473 LEU A CA 1
ATOM 3566 C C . LEU A 1 473 ? 10.580 4.740 -64.410 1.00 49.28 473 LEU A C 1
ATOM 3568 O O . LEU A 1 473 ? 10.326 3.753 -65.099 1.00 49.28 473 LEU A O 1
ATOM 3572 N N . THR A 1 474 ? 9.642 5.646 -64.120 1.00 54.50 474 THR A N 1
ATOM 3573 C CA . THR A 1 474 ? 8.243 5.503 -64.554 1.00 54.50 474 THR A CA 1
ATOM 3574 C C . THR A 1 474 ? 7.722 6.818 -65.131 1.00 54.50 474 THR A C 1
ATOM 3576 O O . THR A 1 474 ? 7.674 7.833 -64.450 1.00 54.50 474 THR A O 1
ATOM 3579 N N . ARG A 1 475 ? 7.325 6.816 -66.412 1.00 54.53 475 ARG A N 1
ATOM 3580 C CA . ARG A 1 475 ? 6.678 7.972 -67.074 1.00 54.53 475 ARG A CA 1
ATOM 3581 C C . ARG A 1 475 ? 5.183 8.099 -66.748 1.00 54.53 475 ARG A C 1
ATOM 3583 O O . ARG A 1 475 ? 4.510 8.947 -67.324 1.00 54.53 475 ARG A O 1
ATOM 3590 N N . ASP A 1 476 ? 4.671 7.255 -65.857 1.00 58.41 476 ASP A N 1
ATOM 3591 C CA . ASP A 1 476 ? 3.249 7.127 -65.558 1.00 58.41 476 ASP A CA 1
ATOM 3592 C C . ASP A 1 476 ? 2.997 7.328 -64.057 1.00 58.41 476 ASP A C 1
ATOM 3594 O O . ASP A 1 476 ? 3.511 6.584 -63.218 1.00 58.41 476 ASP A O 1
ATOM 3598 N N . ILE A 1 477 ? 2.207 8.353 -63.732 1.00 58.12 477 ILE A N 1
ATOM 3599 C CA . ILE A 1 477 ? 2.003 8.887 -62.376 1.00 58.12 477 ILE A CA 1
ATOM 3600 C C . ILE A 1 477 ? 1.382 7.833 -61.442 1.00 58.12 477 ILE A C 1
ATOM 3602 O O . ILE A 1 477 ? 1.671 7.810 -60.245 1.00 58.12 477 ILE A O 1
ATOM 3606 N N . ALA A 1 478 ? 0.570 6.920 -61.983 1.00 55.59 478 ALA A N 1
ATOM 3607 C CA . ALA A 1 478 ? -0.077 5.864 -61.206 1.00 55.59 478 ALA A CA 1
ATOM 3608 C C . ALA A 1 478 ? 0.904 4.770 -60.739 1.00 55.59 478 ALA A C 1
ATOM 3610 O O . ALA A 1 478 ? 0.753 4.231 -59.644 1.00 55.59 478 ALA A O 1
ATOM 3611 N N . LEU A 1 479 ? 1.940 4.471 -61.531 1.00 55.41 479 LEU A N 1
ATOM 3612 C CA . LEU A 1 479 ? 2.988 3.504 -61.173 1.00 55.41 479 LEU A CA 1
ATOM 3613 C C . LEU A 1 479 ? 4.007 4.103 -60.196 1.00 55.41 479 LEU A C 1
ATOM 3615 O O . LEU A 1 479 ? 4.519 3.393 -59.328 1.00 55.41 479 LEU A O 1
ATOM 3619 N N . SER A 1 480 ? 4.246 5.416 -60.268 1.00 54.84 480 SER A N 1
ATOM 3620 C CA . SER A 1 480 ? 5.125 6.125 -59.331 1.00 54.84 480 SER A CA 1
ATOM 3621 C C . SER A 1 480 ? 4.604 6.076 -57.884 1.00 54.84 480 SER A C 1
ATOM 3623 O O . SER A 1 480 ? 5.399 5.974 -56.952 1.00 54.84 480 SER A O 1
ATOM 3625 N N . LEU A 1 481 ? 3.280 6.054 -57.683 1.00 55.44 481 LEU A N 1
ATOM 3626 C CA . LEU A 1 481 ? 2.649 5.947 -56.357 1.00 55.44 481 LEU A CA 1
ATOM 3627 C C . LEU A 1 481 ? 2.887 4.592 -55.663 1.00 55.44 481 LEU A C 1
ATOM 3629 O O . LEU A 1 481 ? 2.854 4.525 -54.436 1.00 55.44 481 LEU A O 1
ATOM 3633 N N . LEU A 1 482 ? 3.176 3.529 -56.423 1.00 55.56 482 LEU A N 1
ATOM 3634 C CA . LEU A 1 482 ? 3.512 2.196 -55.898 1.00 55.56 482 LEU A CA 1
ATOM 3635 C C . LEU A 1 482 ? 5.028 1.944 -55.839 1.00 55.56 482 LEU A C 1
ATOM 3637 O O . LEU A 1 482 ? 5.505 1.232 -54.956 1.00 55.56 482 LEU A O 1
ATOM 3641 N N . ALA A 1 483 ? 5.804 2.546 -56.744 1.00 54.53 483 ALA A N 1
ATOM 3642 C CA . ALA A 1 483 ? 7.256 2.374 -56.803 1.00 54.53 483 ALA A CA 1
ATOM 3643 C C . ALA A 1 483 ? 7.998 3.088 -55.655 1.00 54.53 483 ALA A C 1
ATOM 3645 O O . ALA A 1 483 ? 9.010 2.582 -55.164 1.00 54.53 483 ALA A O 1
ATOM 3646 N N . VAL A 1 484 ? 7.490 4.237 -55.193 1.00 55.16 484 VAL A N 1
ATOM 3647 C CA . VAL A 1 484 ? 8.123 5.034 -54.128 1.00 55.16 484 VAL A CA 1
ATOM 3648 C C . VAL A 1 484 ? 8.161 4.287 -52.778 1.00 55.16 484 VAL A C 1
ATOM 3650 O O . VAL A 1 484 ? 9.259 4.156 -52.231 1.00 55.16 484 VAL A O 1
ATOM 3653 N N . PRO A 1 485 ? 7.063 3.686 -52.271 1.00 55.72 485 PRO A N 1
ATOM 3654 C CA . PRO A 1 485 ? 7.092 2.886 -51.040 1.00 55.72 485 PRO A CA 1
ATOM 3655 C C . PRO A 1 485 ? 7.983 1.635 -51.124 1.00 55.72 485 PRO A C 1
ATOM 3657 O O . PRO A 1 485 ? 8.708 1.324 -50.180 1.00 55.72 485 PRO A O 1
ATOM 3660 N N . CYS A 1 486 ? 7.980 0.927 -52.260 1.00 54.16 486 CYS A N 1
ATOM 3661 C CA . CYS A 1 486 ? 8.825 -0.257 -52.456 1.00 54.16 486 CYS A CA 1
ATOM 3662 C C . CYS A 1 486 ? 10.318 0.098 -52.498 1.00 54.16 486 CYS A C 1
ATOM 3664 O O . CYS A 1 486 ? 11.142 -0.635 -51.951 1.00 54.16 486 CYS A O 1
ATOM 3666 N N . SER A 1 487 ? 10.667 1.240 -53.099 1.00 53.78 487 SER A N 1
ATOM 3667 C CA . SER A 1 487 ? 12.044 1.740 -53.104 1.00 53.78 487 SER A CA 1
ATOM 3668 C C . SER A 1 487 ? 12.524 2.128 -51.700 1.00 53.78 487 SER A C 1
ATOM 3670 O O . SER A 1 487 ? 13.648 1.785 -51.348 1.00 53.78 487 SER A O 1
ATOM 3672 N N . TRP A 1 488 ? 11.654 2.733 -50.876 1.00 51.69 488 TRP A N 1
ATOM 3673 C CA . TRP A 1 488 ? 11.894 3.047 -49.459 1.00 51.69 488 TRP A CA 1
ATOM 3674 C C . TRP A 1 488 ? 12.200 1.801 -48.625 1.00 51.69 488 TRP A C 1
ATOM 3676 O O . TRP A 1 488 ? 13.117 1.794 -47.805 1.00 51.69 488 TRP A O 1
ATOM 3686 N N . TRP A 1 489 ? 11.440 0.731 -48.849 1.00 54.19 489 TRP A N 1
ATOM 3687 C CA . TRP A 1 489 ? 11.606 -0.514 -48.106 1.00 54.19 489 TRP A CA 1
ATOM 3688 C C . TRP A 1 489 ? 12.897 -1.248 -48.500 1.00 54.19 489 TRP A C 1
ATOM 3690 O O . TRP A 1 489 ? 13.616 -1.756 -47.641 1.00 54.19 489 TRP A O 1
ATOM 3700 N N . LEU A 1 490 ? 13.243 -1.247 -49.792 1.00 51.84 490 LEU A N 1
ATOM 3701 C CA . LEU A 1 490 ? 14.447 -1.905 -50.310 1.00 51.84 490 LEU A CA 1
ATOM 3702 C C . LEU A 1 490 ? 15.745 -1.174 -49.936 1.00 51.84 490 LEU A C 1
ATOM 3704 O O . LEU A 1 490 ? 16.725 -1.836 -49.594 1.00 51.84 490 LEU A O 1
ATOM 3708 N N . THR A 1 491 ? 15.773 0.163 -49.950 1.00 52.56 491 THR A N 1
ATOM 3709 C CA . THR A 1 491 ? 16.956 0.930 -49.517 1.00 52.56 491 THR A CA 1
ATOM 3710 C C . THR A 1 491 ? 17.146 0.883 -48.004 1.00 52.56 491 THR A C 1
ATOM 3712 O O . THR A 1 491 ? 18.274 0.689 -47.552 1.00 52.56 491 THR A O 1
ATOM 3715 N N . GLY A 1 492 ? 16.064 0.953 -47.218 1.00 51.31 492 GLY A N 1
ATOM 3716 C CA . GLY A 1 492 ? 16.113 0.774 -45.764 1.00 51.31 492 GLY A CA 1
ATOM 3717 C C . GLY A 1 492 ? 16.600 -0.622 -45.351 1.00 51.31 492 GLY A C 1
ATOM 3718 O O . GLY A 1 492 ? 17.474 -0.748 -44.491 1.00 51.31 492 GLY A O 1
ATOM 3719 N N . ALA A 1 493 ? 16.113 -1.676 -46.014 1.00 51.22 493 ALA A N 1
ATOM 3720 C CA . ALA A 1 493 ? 16.553 -3.050 -45.769 1.00 51.22 493 ALA A CA 1
ATOM 3721 C C . ALA A 1 493 ? 18.009 -3.290 -46.205 1.00 51.22 493 ALA A C 1
ATOM 3723 O O . ALA A 1 493 ? 18.768 -3.943 -45.486 1.00 51.22 493 ALA A O 1
ATOM 3724 N N . ALA A 1 494 ? 18.430 -2.733 -47.346 1.00 48.88 494 ALA A N 1
ATOM 3725 C CA . ALA A 1 494 ? 19.817 -2.805 -47.797 1.00 48.88 494 ALA A CA 1
ATOM 3726 C C . ALA A 1 494 ? 20.761 -2.069 -46.834 1.00 48.88 494 ALA A C 1
ATOM 3728 O O . ALA A 1 494 ? 21.807 -2.610 -46.485 1.00 48.88 494 ALA A O 1
ATOM 3729 N N . PHE A 1 495 ? 20.386 -0.886 -46.340 1.00 49.69 495 PHE A N 1
ATOM 3730 C CA . PHE A 1 495 ? 21.185 -0.126 -45.377 1.00 49.69 495 PHE A CA 1
ATOM 3731 C C . PHE A 1 495 ? 21.325 -0.860 -44.036 1.00 49.69 495 PHE A C 1
ATOM 3733 O O . PHE A 1 495 ? 22.446 -1.085 -43.586 1.00 49.69 495 PHE A O 1
ATOM 3740 N N . ALA A 1 496 ? 20.225 -1.354 -43.453 1.00 48.41 496 ALA A N 1
ATOM 3741 C CA . ALA A 1 496 ? 20.268 -2.172 -42.234 1.00 48.41 496 ALA A CA 1
ATOM 3742 C C . ALA A 1 496 ? 21.111 -3.452 -42.415 1.00 48.41 496 ALA A C 1
ATOM 3744 O O . ALA A 1 496 ? 21.807 -3.906 -41.499 1.00 48.41 496 ALA A O 1
ATOM 3745 N N . TYR A 1 497 ? 21.097 -4.024 -43.621 1.00 50.47 497 TYR A N 1
ATOM 3746 C CA . TYR A 1 497 ? 21.922 -5.169 -43.978 1.00 50.47 497 TYR A CA 1
ATOM 3747 C C . TYR A 1 497 ? 23.413 -4.811 -44.106 1.00 50.47 497 TYR A C 1
ATOM 3749 O O . TYR A 1 497 ? 24.249 -5.528 -43.549 1.00 50.47 497 TYR A O 1
ATOM 3757 N N . PHE A 1 498 ? 23.767 -3.721 -44.797 1.00 47.00 498 PHE A N 1
ATOM 3758 C CA . PHE A 1 498 ? 25.155 -3.302 -45.031 1.00 47.00 498 PHE A CA 1
ATOM 3759 C C . PHE A 1 498 ? 25.812 -2.692 -43.791 1.00 47.00 498 PHE A C 1
ATOM 3761 O O . PHE A 1 498 ? 26.936 -3.084 -43.472 1.00 47.00 498 PHE A O 1
ATOM 3768 N N . ASP A 1 499 ? 25.114 -1.830 -43.055 1.00 50.34 499 ASP A N 1
ATOM 3769 C CA . ASP A 1 499 ? 25.602 -1.221 -41.813 1.00 50.34 499 ASP A CA 1
ATOM 3770 C C . ASP A 1 499 ? 25.714 -2.272 -40.698 1.00 50.34 499 ASP A C 1
ATOM 3772 O O . ASP A 1 499 ? 26.765 -2.452 -40.075 1.00 50.34 499 ASP A O 1
ATO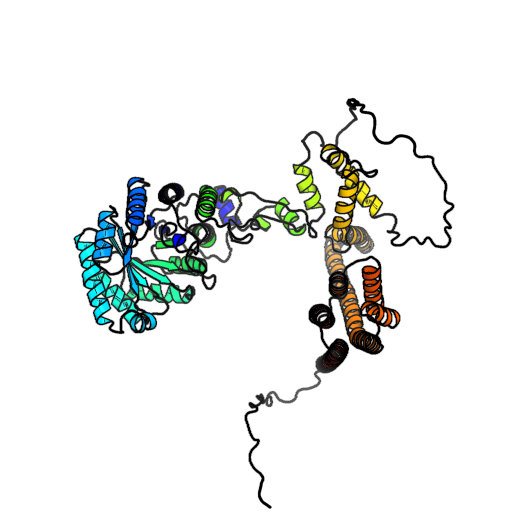M 3776 N N . GLY A 1 500 ? 24.701 -3.139 -40.578 1.00 51.97 500 GLY A N 1
ATOM 3777 C CA . GLY A 1 500 ? 24.770 -4.315 -39.714 1.00 51.97 500 GLY A CA 1
ATOM 3778 C C . GLY A 1 500 ? 25.928 -5.252 -40.081 1.00 51.97 500 GLY A C 1
ATOM 3779 O O . GLY A 1 500 ? 26.565 -5.827 -39.198 1.00 51.97 500 GLY A O 1
ATOM 3780 N N . ARG A 1 501 ? 26.254 -5.415 -41.372 1.00 56.50 501 ARG A N 1
ATOM 3781 C CA . ARG A 1 501 ? 27.382 -6.250 -41.826 1.00 56.50 501 ARG A CA 1
ATOM 3782 C C . ARG A 1 501 ? 28.731 -5.581 -41.569 1.00 56.50 501 ARG A C 1
ATOM 3784 O O . ARG A 1 501 ? 29.669 -6.285 -41.201 1.00 56.50 501 ARG A O 1
ATOM 3791 N N . ALA A 1 502 ? 28.839 -4.266 -41.733 1.00 63.44 502 ALA A N 1
ATOM 3792 C CA . ALA A 1 502 ? 30.046 -3.503 -41.433 1.00 63.44 502 ALA A CA 1
ATOM 3793 C C . ALA A 1 502 ? 30.352 -3.517 -39.928 1.00 63.44 502 ALA A C 1
ATOM 3795 O O . ALA A 1 502 ? 31.474 -3.842 -39.539 1.00 63.44 502 ALA A O 1
ATOM 3796 N N . LEU A 1 503 ? 29.340 -3.303 -39.082 1.00 64.12 503 LEU A N 1
ATOM 3797 C CA . LEU A 1 503 ? 29.476 -3.352 -37.627 1.00 64.12 503 LEU A CA 1
ATOM 3798 C C . LEU A 1 503 ? 29.824 -4.763 -37.129 1.00 64.12 503 LEU A C 1
ATOM 3800 O O . LEU A 1 503 ? 30.721 -4.926 -36.300 1.00 64.12 503 LEU A O 1
ATOM 3804 N N . ARG A 1 504 ? 29.179 -5.803 -37.683 1.00 67.12 504 ARG A N 1
ATOM 3805 C CA . ARG A 1 504 ? 29.526 -7.208 -37.395 1.00 67.12 504 ARG A CA 1
ATOM 3806 C C . ARG A 1 504 ? 30.969 -7.530 -37.793 1.00 67.12 504 ARG A C 1
ATOM 3808 O O . ARG A 1 504 ? 31.673 -8.166 -37.015 1.00 67.12 504 ARG A O 1
ATOM 3815 N N . ARG A 1 505 ? 31.433 -7.056 -38.957 1.00 72.50 505 ARG A N 1
ATOM 3816 C CA . ARG A 1 505 ? 32.828 -7.221 -39.414 1.00 72.50 505 ARG A CA 1
ATOM 3817 C C . ARG A 1 505 ? 33.822 -6.471 -38.528 1.00 72.50 505 ARG A C 1
ATOM 3819 O O . ARG A 1 505 ? 34.862 -7.031 -38.201 1.00 72.50 505 ARG A O 1
ATOM 3826 N N . ARG A 1 506 ? 33.505 -5.240 -38.112 1.00 79.31 506 ARG A N 1
ATOM 3827 C CA . ARG A 1 506 ? 34.342 -4.451 -37.194 1.00 79.31 506 ARG A CA 1
ATOM 3828 C C . ARG A 1 506 ? 34.484 -5.150 -35.842 1.00 79.31 506 ARG A C 1
ATOM 3830 O O . ARG A 1 506 ? 35.602 -5.330 -35.379 1.00 79.31 506 ARG A O 1
ATOM 3837 N N . ARG A 1 507 ? 33.376 -5.612 -35.250 1.00 78.06 507 ARG A N 1
ATOM 3838 C CA . ARG A 1 507 ? 33.385 -6.358 -33.976 1.00 78.06 507 ARG A CA 1
ATOM 3839 C C . ARG A 1 507 ? 34.110 -7.699 -34.077 1.00 78.06 507 ARG A C 1
ATOM 3841 O O . ARG A 1 507 ? 34.797 -8.074 -33.137 1.00 78.06 507 ARG A O 1
ATOM 3848 N N . ALA A 1 508 ? 33.987 -8.400 -35.205 1.00 78.69 508 ALA A N 1
ATOM 3849 C CA . ALA A 1 508 ? 34.741 -9.629 -35.446 1.00 78.69 508 ALA A CA 1
ATOM 3850 C C . ALA A 1 508 ? 36.257 -9.370 -35.464 1.00 78.69 508 ALA A C 1
ATOM 3852 O O . ALA A 1 508 ? 36.990 -10.071 -34.780 1.00 78.69 508 ALA A O 1
ATOM 3853 N N . ARG A 1 509 ? 36.713 -8.311 -36.152 1.00 81.75 509 ARG A N 1
ATOM 3854 C CA . ARG A 1 509 ? 38.134 -7.918 -36.164 1.00 81.75 509 ARG A CA 1
ATOM 3855 C C . ARG A 1 509 ? 38.643 -7.454 -34.797 1.00 81.75 509 ARG A C 1
ATOM 3857 O O . ARG A 1 509 ? 39.764 -7.781 -34.439 1.00 81.75 509 ARG A O 1
ATOM 3864 N N . LEU A 1 510 ? 37.830 -6.719 -34.030 1.00 84.25 510 LEU A N 1
ATOM 3865 C CA . LEU A 1 510 ? 38.179 -6.326 -32.656 1.00 84.25 510 LEU A CA 1
ATOM 3866 C C . LEU A 1 510 ? 38.404 -7.554 -31.763 1.00 84.25 510 LEU A C 1
ATOM 3868 O O . LEU A 1 510 ? 39.383 -7.593 -31.029 1.00 84.25 510 LEU A O 1
ATOM 3872 N N . ARG A 1 511 ? 37.522 -8.560 -31.851 1.00 82.50 511 ARG A N 1
ATOM 3873 C CA . ARG A 1 511 ? 37.662 -9.825 -31.110 1.00 82.50 511 ARG A CA 1
ATOM 3874 C C . ARG A 1 511 ? 38.909 -10.595 -31.520 1.00 82.50 511 ARG A C 1
ATOM 3876 O O . ARG A 1 511 ? 39.671 -10.994 -30.657 1.00 82.50 511 ARG A O 1
ATOM 3883 N N . GLU A 1 512 ? 39.154 -10.707 -32.822 1.00 84.81 512 GLU A N 1
ATOM 3884 C CA . GLU A 1 512 ? 40.326 -11.399 -33.367 1.00 84.81 512 GLU A CA 1
ATOM 3885 C C . GLU A 1 512 ? 41.653 -10.762 -32.912 1.00 84.81 512 GLU A C 1
ATOM 3887 O O . GLU A 1 512 ? 42.615 -11.466 -32.621 1.00 84.81 512 GLU A O 1
ATOM 3892 N N . GLN A 1 513 ? 41.705 -9.430 -32.809 1.00 88.12 513 GLN A N 1
ATOM 3893 C CA . GLN A 1 513 ? 42.909 -8.690 -32.407 1.00 88.12 513 GLN A CA 1
ATOM 3894 C C . GLN A 1 513 ? 43.133 -8.664 -30.885 1.00 88.12 513 GLN A C 1
ATOM 3896 O O . GLN A 1 513 ? 44.255 -8.422 -30.431 1.00 88.12 513 GLN A O 1
ATOM 3901 N N . LEU A 1 514 ? 42.086 -8.900 -30.088 1.00 88.75 514 LEU A N 1
ATOM 3902 C CA . LEU A 1 514 ? 42.117 -8.723 -28.638 1.00 88.75 514 LEU A CA 1
ATOM 3903 C C . LEU A 1 514 ? 43.087 -9.677 -27.913 1.00 88.75 514 LEU A C 1
ATOM 3905 O O . LEU A 1 514 ? 43.870 -9.180 -27.104 1.00 88.75 514 LEU A O 1
ATOM 3909 N N . PRO A 1 515 ? 43.138 -10.995 -28.195 1.00 87.56 515 PRO A N 1
ATOM 3910 C CA . PRO A 1 515 ? 44.107 -11.886 -27.557 1.00 87.56 515 PRO A CA 1
ATOM 3911 C C . PRO A 1 515 ? 45.555 -11.435 -27.765 1.00 87.56 515 PRO A C 1
ATOM 3913 O O . PRO A 1 515 ? 46.338 -11.402 -26.817 1.00 87.56 515 PRO A O 1
ATOM 3916 N N . SER A 1 516 ? 45.902 -11.026 -28.990 1.00 87.19 516 SER A N 1
ATOM 3917 C CA . SER A 1 516 ? 47.234 -10.509 -29.310 1.00 87.19 516 SER A CA 1
ATOM 3918 C C . SER A 1 516 ? 47.541 -9.220 -28.547 1.00 87.19 516 SER A C 1
ATOM 3920 O O . SER A 1 516 ? 48.644 -9.085 -28.022 1.00 87.19 516 SER A O 1
ATOM 3922 N N . ALA A 1 517 ? 46.564 -8.316 -28.405 1.00 89.25 517 ALA A N 1
ATOM 3923 C CA . ALA A 1 517 ? 46.707 -7.107 -27.592 1.00 89.25 517 ALA A CA 1
ATOM 3924 C C . ALA A 1 517 ? 47.039 -7.440 -26.130 1.00 89.25 517 ALA A C 1
ATOM 3926 O O . ALA A 1 517 ? 48.003 -6.919 -25.574 1.00 89.25 517 ALA A O 1
ATOM 3927 N N . LEU A 1 518 ? 46.269 -8.346 -25.521 1.00 88.50 518 LEU A N 1
ATOM 3928 C CA . LEU A 1 518 ? 46.421 -8.732 -24.116 1.00 88.50 518 LEU A CA 1
ATOM 3929 C C . LEU A 1 518 ? 47.764 -9.433 -23.859 1.00 88.50 518 LEU A C 1
ATOM 3931 O O . LEU A 1 518 ? 48.395 -9.189 -22.831 1.00 88.50 518 LEU A O 1
ATOM 3935 N N . ILE A 1 519 ? 48.246 -10.249 -24.802 1.00 88.94 519 ILE A N 1
ATOM 3936 C CA . ILE A 1 519 ? 49.571 -10.884 -24.723 1.00 88.94 519 ILE A CA 1
ATOM 3937 C C . ILE A 1 519 ? 50.687 -9.837 -24.805 1.00 88.94 519 ILE A C 1
ATOM 3939 O O . ILE A 1 519 ? 51.634 -9.897 -24.016 1.00 88.94 519 ILE A O 1
ATOM 3943 N N . THR A 1 520 ? 50.575 -8.864 -25.714 1.00 88.94 520 THR A N 1
ATOM 3944 C CA . THR A 1 520 ? 51.545 -7.765 -25.833 1.00 88.94 520 THR A CA 1
ATOM 3945 C C . THR A 1 520 ? 51.580 -6.917 -24.561 1.00 88.94 520 THR A C 1
ATOM 3947 O O . THR A 1 520 ? 52.666 -6.623 -24.060 1.00 88.94 520 THR A O 1
ATOM 3950 N N . ILE A 1 521 ? 50.415 -6.605 -23.981 1.00 89.69 521 ILE A N 1
ATOM 3951 C CA . ILE A 1 521 ? 50.305 -5.892 -22.700 1.00 89.69 521 ILE A CA 1
ATOM 3952 C C . ILE A 1 521 ? 50.965 -6.704 -21.577 1.00 89.69 521 ILE A C 1
ATOM 3954 O O . ILE A 1 521 ? 51.799 -6.177 -20.845 1.00 89.69 521 ILE A O 1
ATOM 3958 N N . ALA A 1 522 ? 50.663 -8.001 -21.466 1.00 86.12 522 ALA A N 1
ATOM 3959 C CA . ALA A 1 522 ? 51.254 -8.868 -20.446 1.00 86.12 522 ALA A CA 1
ATOM 3960 C C . ALA A 1 522 ? 52.785 -8.961 -20.566 1.00 86.12 522 ALA A C 1
ATOM 3962 O O . ALA A 1 522 ? 53.492 -8.926 -19.559 1.00 86.12 522 ALA A O 1
ATOM 3963 N N . GLY A 1 523 ? 53.306 -9.076 -21.792 1.00 87.38 523 GLY A N 1
ATOM 3964 C CA . GLY A 1 523 ? 54.745 -9.119 -22.059 1.00 87.38 523 GLY A CA 1
ATOM 3965 C C . GLY A 1 523 ? 55.449 -7.803 -21.721 1.00 87.38 523 GLY A C 1
ATOM 3966 O O . GLY A 1 523 ? 56.537 -7.819 -21.147 1.00 87.38 523 GLY A O 1
ATOM 3967 N N . ALA A 1 524 ? 54.810 -6.670 -22.018 1.00 88.62 524 ALA A N 1
ATOM 3968 C CA . ALA A 1 524 ? 55.303 -5.342 -21.668 1.00 88.62 524 ALA A CA 1
ATOM 3969 C C . ALA A 1 524 ? 55.360 -5.129 -20.148 1.00 88.62 524 ALA A C 1
ATOM 3971 O O . ALA A 1 524 ? 56.402 -4.721 -19.629 1.00 88.62 524 ALA A O 1
ATOM 3972 N N . LEU A 1 525 ? 54.291 -5.488 -19.433 1.00 86.81 525 LEU A N 1
ATOM 3973 C CA . LEU A 1 525 ? 54.234 -5.437 -17.970 1.00 86.81 525 LEU A CA 1
ATOM 3974 C C . LEU A 1 525 ? 55.295 -6.347 -17.332 1.00 86.81 525 LEU A C 1
ATOM 3976 O O . LEU A 1 525 ? 55.988 -5.936 -16.404 1.00 86.81 525 LEU A O 1
ATOM 3980 N N . GLN A 1 526 ? 55.497 -7.557 -17.869 1.00 87.31 526 GLN A N 1
ATOM 3981 C CA . GLN A 1 526 ? 56.543 -8.471 -17.392 1.00 87.31 526 GLN A CA 1
ATOM 3982 C C . GLN A 1 526 ? 57.960 -7.906 -17.600 1.00 87.31 526 GLN A C 1
ATOM 3984 O O . GLN A 1 526 ? 58.858 -8.185 -16.807 1.00 87.31 526 GLN A O 1
ATOM 3989 N N . ALA A 1 527 ? 58.160 -7.094 -18.640 1.00 88.25 527 ALA A N 1
ATOM 3990 C CA . ALA A 1 527 ? 59.409 -6.382 -18.898 1.00 88.25 527 ALA A CA 1
ATOM 3991 C C . ALA A 1 527 ? 59.598 -5.124 -18.019 1.00 88.25 527 ALA A C 1
ATOM 3993 O O . ALA A 1 527 ? 60.557 -4.381 -18.224 1.00 88.25 527 ALA A O 1
ATOM 3994 N N . GLY A 1 528 ? 58.705 -4.880 -17.052 1.00 85.25 528 GLY A N 1
ATOM 3995 C CA . GLY A 1 528 ? 58.784 -3.762 -16.110 1.00 85.25 528 GLY A CA 1
ATOM 3996 C C . GLY A 1 528 ? 58.229 -2.439 -16.642 1.00 85.25 528 GLY A C 1
ATOM 3997 O O . GLY A 1 528 ? 58.533 -1.391 -16.074 1.00 85.25 528 GLY A O 1
ATOM 3998 N N . ARG A 1 529 ? 57.448 -2.460 -17.730 1.00 89.50 529 ARG A N 1
ATOM 3999 C CA . ARG A 1 529 ? 56.767 -1.265 -18.256 1.00 89.50 529 ARG A CA 1
ATOM 4000 C C . ARG A 1 529 ? 55.522 -0.938 -17.436 1.00 89.50 529 ARG A C 1
ATOM 4002 O O . ARG A 1 529 ? 54.933 -1.824 -16.820 1.00 89.50 529 ARG A O 1
ATOM 4009 N N . THR A 1 530 ? 55.103 0.325 -17.458 1.00 88.75 530 THR A N 1
ATOM 4010 C CA . THR A 1 530 ? 53.834 0.742 -16.838 1.00 88.75 530 THR A CA 1
ATOM 4011 C C . THR A 1 530 ? 52.632 0.269 -17.663 1.00 88.75 530 THR A C 1
ATOM 4013 O O . THR A 1 530 ? 52.784 -0.174 -18.808 1.00 88.75 530 THR A O 1
ATOM 4016 N N . VAL A 1 531 ? 51.424 0.355 -17.102 1.00 84.81 531 VAL A N 1
ATOM 4017 C CA . VAL A 1 531 ? 50.184 -0.008 -17.811 1.00 84.81 531 VAL A CA 1
ATOM 4018 C C . VAL A 1 531 ? 50.010 0.848 -19.067 1.00 84.81 531 VAL A C 1
ATOM 4020 O O . VAL A 1 531 ? 49.710 0.319 -20.134 1.00 84.81 531 VAL A O 1
ATOM 4023 N N . GLU A 1 532 ? 50.298 2.143 -18.982 1.00 87.94 532 GLU A N 1
ATOM 4024 C CA . GLU A 1 532 ? 50.199 3.098 -20.088 1.00 87.94 532 GLU A CA 1
ATOM 4025 C C . GLU A 1 532 ? 51.164 2.746 -21.225 1.00 87.94 532 GLU A C 1
ATOM 4027 O O . GLU A 1 532 ? 50.757 2.655 -22.382 1.00 87.94 532 GLU A O 1
ATOM 4032 N N . GLN A 1 533 ? 52.424 2.455 -20.886 1.00 87.81 533 GLN A N 1
ATOM 4033 C CA . GLN A 1 533 ? 53.446 2.024 -21.846 1.00 87.81 533 GLN A CA 1
ATOM 4034 C C . GLN A 1 533 ? 53.117 0.666 -22.482 1.00 87.81 533 GLN A C 1
ATOM 4036 O O . GLN A 1 533 ? 53.532 0.374 -23.604 1.00 87.81 533 GLN A O 1
ATOM 4041 N N . SER A 1 534 ? 52.404 -0.189 -21.750 1.00 90.31 534 SER A N 1
ATOM 4042 C CA . SER A 1 534 ? 51.988 -1.509 -22.221 1.00 90.31 534 SER A CA 1
ATOM 4043 C C . SER A 1 534 ? 50.805 -1.416 -23.188 1.00 90.31 534 SER A C 1
ATOM 4045 O O . SER A 1 534 ? 50.789 -2.118 -24.199 1.00 90.31 534 SER A O 1
ATOM 4047 N N . LEU A 1 535 ? 49.851 -0.518 -22.918 1.00 89.12 535 LEU A N 1
ATOM 4048 C CA . LEU A 1 535 ? 48.749 -0.185 -23.827 1.00 89.12 535 LEU A CA 1
ATOM 4049 C C . LEU A 1 535 ? 49.260 0.468 -25.116 1.00 89.12 535 LEU A C 1
ATOM 4051 O O . LEU A 1 535 ? 48.786 0.122 -26.196 1.00 89.12 535 LEU A O 1
ATOM 4055 N N . GLU A 1 536 ? 50.256 1.351 -25.012 1.00 89.75 536 GLU A N 1
ATOM 4056 C CA . GLU A 1 536 ? 50.877 2.019 -26.161 1.00 89.75 536 GLU A CA 1
ATOM 4057 C C . GLU A 1 536 ? 51.567 1.004 -27.080 1.00 89.75 536 GLU A C 1
ATOM 4059 O O . GLU A 1 536 ? 51.285 0.953 -28.276 1.00 89.75 536 GLU A O 1
ATOM 4064 N N . LEU A 1 537 ? 52.362 0.092 -26.508 1.00 90.38 537 LEU A N 1
ATOM 4065 C CA . LEU A 1 537 ? 53.019 -0.975 -27.269 1.00 90.38 537 LEU A CA 1
ATOM 4066 C C . LEU A 1 537 ? 52.014 -1.906 -27.974 1.00 90.38 537 LEU A C 1
ATOM 4068 O O . LEU A 1 537 ? 52.253 -2.370 -29.093 1.00 90.38 537 LEU A O 1
ATOM 4072 N N . ALA A 1 538 ? 50.887 -2.201 -27.328 1.00 89.56 538 ALA A N 1
ATOM 4073 C CA . ALA A 1 538 ? 49.822 -2.997 -27.930 1.00 89.56 538 ALA A CA 1
ATOM 4074 C C . ALA A 1 538 ? 49.072 -2.233 -29.032 1.00 89.56 538 ALA A C 1
ATOM 4076 O O . ALA A 1 538 ? 48.734 -2.827 -30.053 1.00 89.56 538 ALA A O 1
ATOM 4077 N N . GLY A 1 539 ? 48.860 -0.926 -28.865 1.00 88.12 539 GLY A N 1
ATOM 4078 C CA . GLY A 1 539 ? 48.268 -0.065 -29.887 1.00 88.12 539 GLY A CA 1
ATOM 4079 C C . GLY A 1 539 ? 49.123 0.018 -31.152 1.00 88.12 539 GLY A C 1
ATOM 4080 O O . GLY A 1 539 ? 48.604 -0.169 -32.250 1.00 88.12 539 GLY A O 1
ATOM 4081 N N . ASP A 1 540 ? 50.435 0.200 -30.994 1.00 88.31 540 ASP A N 1
ATOM 4082 C CA . ASP A 1 540 ? 51.382 0.350 -32.108 1.00 88.31 540 ASP A CA 1
ATOM 4083 C C . ASP A 1 540 ? 51.628 -0.948 -32.891 1.00 88.31 540 ASP A C 1
ATOM 4085 O O . ASP A 1 540 ? 52.011 -0.921 -34.062 1.00 88.31 540 ASP A O 1
ATOM 4089 N N . SER A 1 541 ? 51.422 -2.102 -32.252 1.00 84.81 541 SER A N 1
ATOM 4090 C CA . SER A 1 541 ? 51.646 -3.417 -32.866 1.00 84.81 541 SER A CA 1
ATOM 4091 C C . SER A 1 541 ? 50.427 -3.977 -33.604 1.00 84.81 541 SER A C 1
ATOM 4093 O O . SER A 1 541 ? 50.557 -4.967 -34.328 1.00 84.81 541 SER A O 1
ATOM 4095 N N . LEU A 1 542 ? 49.251 -3.359 -33.458 1.00 86.00 542 LEU A N 1
ATOM 4096 C CA . LEU A 1 542 ? 47.996 -3.843 -34.028 1.00 86.00 542 LEU A CA 1
ATOM 4097 C C . LEU A 1 542 ? 47.491 -2.951 -35.161 1.00 86.00 542 LEU A C 1
ATOM 4099 O O . LEU A 1 542 ? 47.564 -1.727 -35.125 1.00 86.00 542 LEU A O 1
ATOM 4103 N N . LEU A 1 543 ? 46.900 -3.587 -36.171 1.00 85.06 543 LEU A N 1
ATOM 4104 C CA . LEU A 1 543 ? 46.173 -2.886 -37.226 1.00 85.06 543 LEU A CA 1
ATOM 4105 C C . LEU A 1 543 ? 44.804 -2.389 -36.719 1.00 85.06 543 LEU A C 1
ATOM 4107 O O . LEU A 1 543 ? 44.291 -2.890 -35.712 1.00 85.06 543 LEU A O 1
ATOM 4111 N N . PRO A 1 544 ? 44.153 -1.452 -37.436 1.00 80.06 544 PRO A N 1
ATOM 4112 C CA . PRO A 1 544 ? 42.769 -1.087 -37.158 1.00 80.06 544 PRO A CA 1
ATOM 4113 C C . PRO A 1 544 ? 41.847 -2.320 -37.160 1.00 80.06 544 PRO A C 1
ATOM 4115 O O . PRO A 1 544 ? 42.057 -3.251 -37.950 1.00 80.06 544 PRO A O 1
ATOM 4118 N N . PRO A 1 545 ? 40.775 -2.339 -36.352 1.00 84.25 545 PRO A N 1
ATOM 4119 C CA . PRO A 1 545 ? 40.291 -1.242 -35.508 1.00 84.25 545 PRO A CA 1
ATOM 4120 C C . PRO A 1 545 ? 40.879 -1.182 -34.083 1.00 84.25 545 PRO A C 1
ATOM 4122 O O . PRO A 1 545 ? 40.817 -0.117 -33.484 1.00 84.25 545 PRO A O 1
ATOM 4125 N N . LEU A 1 546 ? 41.440 -2.261 -33.518 1.00 86.06 546 LEU A N 1
ATOM 4126 C CA . LEU A 1 546 ? 41.834 -2.267 -32.098 1.00 86.06 546 LEU A CA 1
ATOM 4127 C C . LEU A 1 546 ? 43.071 -1.400 -31.817 1.00 86.06 546 LEU A C 1
ATOM 4129 O O . LEU A 1 546 ? 43.112 -0.720 -30.795 1.00 86.06 546 LEU A O 1
ATOM 4133 N N . GLY A 1 547 ? 44.046 -1.377 -32.733 1.00 84.38 547 GLY A N 1
ATOM 4134 C CA . GLY A 1 547 ? 45.235 -0.527 -32.593 1.00 84.38 547 GLY A CA 1
ATOM 4135 C C . GLY A 1 547 ? 44.897 0.968 -32.545 1.00 84.38 547 GLY A C 1
ATOM 4136 O O . GLY A 1 547 ? 45.434 1.710 -31.724 1.00 84.38 547 GLY A O 1
ATOM 4137 N N . GLU A 1 548 ? 43.925 1.410 -33.351 1.00 84.19 548 GLU A N 1
ATOM 4138 C CA . GLU A 1 548 ? 43.444 2.801 -33.346 1.00 84.19 548 GLU A CA 1
ATOM 4139 C C . GLU A 1 548 ? 42.765 3.172 -32.024 1.00 84.19 548 GLU A C 1
ATOM 4141 O O . GLU A 1 548 ? 42.980 4.272 -31.507 1.00 84.19 548 GLU A O 1
ATOM 4146 N N . GLU A 1 549 ? 41.974 2.249 -31.475 1.00 87.81 549 GLU A N 1
ATOM 4147 C CA . GLU A 1 549 ? 41.226 2.435 -30.232 1.00 87.81 549 GLU A CA 1
ATOM 4148 C C . GLU A 1 549 ? 42.145 2.467 -29.005 1.00 87.81 549 GLU A C 1
ATOM 4150 O O . GLU A 1 549 ? 41.988 3.342 -28.151 1.00 87.81 549 GLU A O 1
ATOM 4155 N N . LEU A 1 550 ? 43.148 1.583 -28.952 1.00 86.00 550 LEU A N 1
ATOM 4156 C CA . LEU A 1 550 ? 44.196 1.600 -27.926 1.00 86.00 550 LEU A CA 1
ATOM 4157 C C . LEU A 1 550 ? 45.066 2.853 -28.038 1.00 86.00 550 LEU A C 1
ATOM 4159 O O . LEU A 1 550 ? 45.309 3.526 -27.039 1.00 86.00 550 LEU A O 1
ATOM 4163 N N . GLY A 1 551 ? 45.452 3.236 -29.258 1.00 84.06 551 GLY A N 1
ATOM 4164 C CA . GLY A 1 551 ? 46.162 4.490 -29.493 1.00 84.06 551 GLY A CA 1
ATOM 4165 C C . GLY A 1 551 ? 45.339 5.709 -29.062 1.00 84.06 551 GLY A C 1
ATOM 4166 O O . GLY A 1 551 ? 45.894 6.694 -28.576 1.00 84.06 551 GLY A O 1
ATOM 4167 N N . GLN A 1 552 ? 44.011 5.662 -29.200 1.00 84.38 552 GLN A N 1
ATOM 4168 C CA . GLN A 1 552 ? 43.129 6.704 -28.678 1.00 84.38 552 GLN A CA 1
ATOM 4169 C C . GLN A 1 552 ? 43.119 6.731 -27.147 1.00 84.38 552 GLN A C 1
ATOM 4171 O O . GLN A 1 552 ? 43.219 7.815 -26.578 1.00 84.38 552 GLN A O 1
ATOM 4176 N N . THR A 1 553 ? 43.080 5.575 -26.489 1.00 86.50 553 THR A N 1
ATOM 4177 C CA . THR A 1 553 ? 43.195 5.475 -25.028 1.00 86.50 553 THR A CA 1
ATOM 4178 C C . THR A 1 553 ? 44.522 6.036 -24.522 1.00 86.50 553 THR A C 1
ATOM 4180 O O . THR A 1 553 ? 44.516 6.857 -23.613 1.00 86.50 553 THR A O 1
ATOM 4183 N N . CYS A 1 554 ? 45.655 5.711 -25.148 1.00 83.44 554 CYS A N 1
ATOM 4184 C CA . CYS A 1 554 ? 46.957 6.276 -24.770 1.00 83.44 554 CYS A CA 1
ATOM 4185 C C . CYS A 1 554 ? 47.000 7.804 -24.915 1.00 83.44 554 CYS A C 1
ATOM 4187 O O . CYS A 1 554 ? 47.560 8.497 -24.066 1.00 83.44 554 CYS A O 1
ATOM 4189 N N . ARG A 1 555 ? 46.349 8.351 -25.950 1.00 82.44 555 ARG A N 1
ATOM 4190 C CA . ARG A 1 555 ? 46.204 9.805 -26.116 1.00 82.44 555 ARG A CA 1
ATOM 4191 C C . ARG A 1 555 ? 45.327 10.436 -25.035 1.00 82.44 555 ARG A C 1
ATOM 4193 O O . ARG A 1 555 ? 45.624 11.542 -24.603 1.00 82.44 555 ARG A O 1
ATOM 4200 N N . GLU A 1 556 ? 44.264 9.765 -24.601 1.00 77.00 556 GLU A N 1
ATOM 4201 C CA . GLU A 1 556 ? 43.413 10.229 -23.496 1.00 77.00 556 GLU A CA 1
ATOM 4202 C C . GLU A 1 556 ? 44.220 10.304 -22.188 1.00 77.00 556 GLU A C 1
ATOM 4204 O O . GLU A 1 556 ? 44.204 11.340 -21.521 1.00 77.00 556 GLU A O 1
ATOM 4209 N N . LEU A 1 557 ? 45.023 9.278 -21.891 1.00 80.00 557 LEU A N 1
ATOM 4210 C CA . LEU A 1 557 ? 45.919 9.244 -20.725 1.00 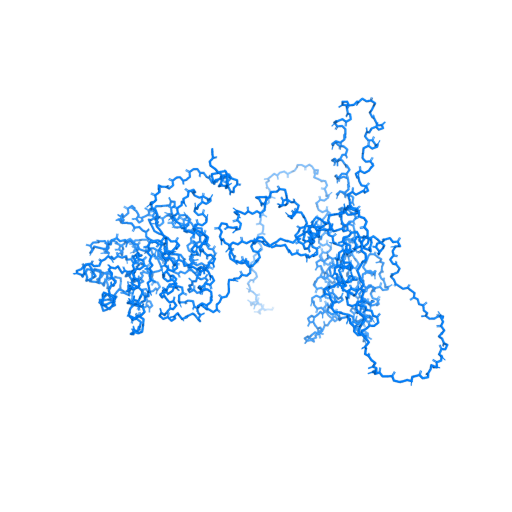80.00 557 LEU A CA 1
ATOM 4211 C C . LEU A 1 557 ? 46.972 10.357 -20.767 1.00 80.00 557 LEU A C 1
ATOM 4213 O O . LEU A 1 557 ? 47.179 11.063 -19.782 1.00 80.00 557 LEU A O 1
ATOM 4217 N N . ALA A 1 558 ? 47.593 10.576 -21.930 1.00 74.50 558 ALA A N 1
ATOM 4218 C CA . ALA A 1 558 ? 48.567 11.651 -22.125 1.00 74.50 558 ALA A CA 1
ATOM 4219 C C . ALA A 1 558 ? 47.963 13.057 -21.927 1.00 74.50 558 ALA A C 1
ATOM 4221 O O . ALA A 1 558 ? 48.681 14.000 -21.597 1.00 74.50 558 ALA A O 1
ATOM 4222 N N . LEU A 1 559 ? 46.645 13.200 -22.104 1.00 80.00 559 LEU A N 1
ATOM 4223 C CA . LEU A 1 559 ? 45.895 14.439 -21.875 1.00 80.00 559 LEU A CA 1
ATOM 4224 C C . LEU A 1 559 ? 45.408 14.596 -20.424 1.00 80.00 559 LEU A C 1
ATOM 4226 O O . LEU A 1 559 ? 44.661 15.531 -20.134 1.00 80.00 559 LEU A O 1
ATOM 4230 N N . GLY A 1 560 ? 45.827 13.712 -19.516 1.00 75.88 560 GLY A N 1
ATOM 4231 C CA . GLY A 1 560 ? 45.486 13.772 -18.096 1.00 75.88 560 GLY A CA 1
ATOM 4232 C C . GLY A 1 560 ? 44.124 13.171 -17.744 1.00 75.88 560 GLY A C 1
ATOM 4233 O O . GLY A 1 560 ? 43.654 13.377 -16.627 1.00 75.88 560 GLY A O 1
ATOM 4234 N N . VAL A 1 561 ? 43.486 12.437 -18.666 1.00 80.31 561 VAL A N 1
ATOM 4235 C CA . VAL A 1 561 ? 42.326 11.597 -18.332 1.00 80.31 561 VAL A CA 1
ATOM 4236 C C . VAL A 1 561 ? 42.805 10.461 -17.434 1.00 80.31 561 VAL A C 1
ATOM 4238 O O . VAL A 1 561 ? 43.861 9.875 -17.679 1.00 80.31 561 VAL A O 1
ATOM 4241 N N . SER A 1 562 ? 42.043 10.155 -16.384 1.00 85.31 562 SER A N 1
ATOM 4242 C CA . SER A 1 562 ? 42.406 9.070 -15.472 1.00 85.31 562 SER A CA 1
ATOM 4243 C C . SER A 1 562 ? 42.426 7.714 -16.190 1.00 85.31 562 SER A C 1
ATOM 4245 O O . SER A 1 562 ? 41.680 7.498 -17.150 1.00 85.31 562 SER A O 1
ATOM 4247 N N . LEU A 1 563 ? 43.262 6.782 -15.711 1.00 82.25 563 LEU A N 1
ATOM 4248 C CA . LEU A 1 563 ? 43.370 5.438 -16.289 1.00 82.25 563 LEU A CA 1
ATOM 4249 C C . LEU A 1 563 ? 42.011 4.739 -16.379 1.00 82.25 563 LEU A C 1
ATOM 4251 O O . LEU A 1 563 ? 41.650 4.206 -17.426 1.00 82.25 563 LEU A O 1
ATOM 4255 N N . ASP A 1 564 ? 41.216 4.846 -15.319 1.00 79.31 564 ASP A N 1
ATOM 4256 C CA . ASP A 1 564 ? 39.873 4.278 -15.262 1.00 79.31 564 ASP A CA 1
ATOM 4257 C C . ASP A 1 564 ? 38.922 4.890 -16.299 1.00 79.31 564 ASP A C 1
ATOM 4259 O O . ASP A 1 564 ? 38.213 4.162 -16.994 1.00 79.31 564 ASP A O 1
ATOM 4263 N N . GLU A 1 565 ? 38.913 6.215 -16.462 1.00 79.00 565 GLU A N 1
ATOM 4264 C CA . GLU A 1 565 ? 38.041 6.879 -17.439 1.00 79.00 565 GLU A CA 1
ATOM 4265 C C . GLU A 1 565 ? 38.438 6.560 -18.887 1.00 79.00 565 GLU A C 1
ATOM 4267 O O . GLU A 1 565 ? 37.565 6.337 -19.729 1.00 79.00 565 GLU A O 1
ATOM 4272 N N . ALA A 1 566 ? 39.737 6.475 -19.183 1.00 82.88 566 ALA A N 1
ATOM 4273 C CA . ALA A 1 566 ? 40.227 6.148 -20.522 1.00 82.88 566 ALA A CA 1
ATOM 4274 C C . ALA A 1 566 ? 39.945 4.680 -20.904 1.00 82.88 566 ALA A C 1
ATOM 4276 O O . ALA A 1 566 ? 39.621 4.374 -22.057 1.00 82.88 566 ALA A O 1
ATOM 4277 N N . LEU A 1 567 ? 40.017 3.758 -19.937 1.00 82.69 567 LEU A N 1
ATOM 4278 C CA . LEU A 1 567 ? 39.667 2.348 -20.132 1.00 82.69 567 LEU A CA 1
ATOM 4279 C C . LEU A 1 567 ? 38.152 2.138 -20.270 1.00 82.69 567 LEU A C 1
ATOM 4281 O O . LEU A 1 567 ? 37.714 1.332 -21.093 1.00 82.69 567 LEU A O 1
ATOM 4285 N N . LEU A 1 568 ? 37.334 2.895 -19.531 1.00 80.69 568 LEU A N 1
ATOM 4286 C CA . LEU A 1 568 ? 35.881 2.920 -19.729 1.00 80.69 568 LEU A CA 1
ATOM 4287 C C . LEU A 1 568 ? 35.506 3.475 -21.112 1.00 80.69 568 LEU A C 1
ATOM 4289 O O . LEU A 1 568 ? 34.627 2.928 -21.777 1.00 80.69 568 LEU A O 1
ATOM 4293 N N . GLY A 1 569 ? 36.212 4.502 -21.588 1.00 78.25 569 GLY A N 1
ATOM 4294 C CA . GLY A 1 569 ? 36.057 5.013 -22.950 1.00 78.25 569 GLY A CA 1
ATOM 4295 C C . GLY A 1 569 ? 36.411 3.969 -24.014 1.00 78.25 569 GLY A C 1
ATOM 4296 O O . GLY A 1 569 ? 35.657 3.780 -24.968 1.00 78.25 569 GLY A O 1
ATOM 4297 N N . LEU A 1 570 ? 37.518 3.242 -23.829 1.00 84.06 570 LEU A N 1
ATOM 4298 C CA . LEU A 1 570 ? 37.936 2.145 -24.711 1.00 84.06 570 LEU A CA 1
ATOM 4299 C C . LEU A 1 570 ? 36.861 1.059 -24.829 1.00 84.06 570 LEU A C 1
ATOM 4301 O O . LEU A 1 570 ? 36.529 0.609 -25.932 1.00 84.06 570 LEU A O 1
ATOM 4305 N N . ARG A 1 571 ? 36.300 0.669 -23.681 1.00 82.94 571 ARG A N 1
ATOM 4306 C CA . ARG A 1 571 ? 35.218 -0.307 -23.566 1.00 82.94 571 ARG A CA 1
ATOM 4307 C C . ARG A 1 571 ? 34.007 0.098 -24.409 1.00 82.94 571 ARG A C 1
ATOM 4309 O O . ARG A 1 571 ? 33.546 -0.673 -25.253 1.00 82.94 571 ARG A O 1
ATOM 4316 N N . ASP A 1 572 ? 33.543 1.332 -24.233 1.00 77.25 572 ASP A N 1
ATOM 4317 C CA . ASP A 1 572 ? 32.335 1.844 -24.883 1.00 77.25 572 ASP A CA 1
ATOM 4318 C C . ASP A 1 572 ? 32.507 1.994 -26.412 1.00 77.25 572 ASP A C 1
ATOM 4320 O O . ASP A 1 572 ? 31.554 1.781 -27.167 1.00 77.25 572 ASP A O 1
ATOM 4324 N N . ARG A 1 573 ? 33.724 2.295 -26.897 1.00 81.62 573 ARG A N 1
ATOM 4325 C CA . ARG A 1 573 ? 34.034 2.420 -28.341 1.00 81.62 573 ARG A CA 1
ATOM 4326 C C . ARG A 1 573 ? 34.166 1.075 -29.069 1.00 81.62 573 ARG A C 1
ATOM 4328 O O . ARG A 1 573 ? 33.863 0.976 -30.267 1.00 81.62 573 ARG A O 1
ATOM 4335 N N . CYS A 1 574 ? 34.597 0.029 -28.363 1.00 77.56 574 CYS A N 1
ATOM 4336 C CA . CYS A 1 574 ? 34.804 -1.301 -28.939 1.00 77.56 574 CYS A CA 1
ATOM 4337 C C . CYS A 1 574 ? 33.557 -2.195 -28.839 1.00 77.56 574 CYS A C 1
ATOM 4339 O O . CYS A 1 574 ? 33.249 -2.914 -29.795 1.00 77.56 574 CYS A O 1
ATOM 4341 N N . ALA A 1 575 ? 32.816 -2.128 -27.724 1.00 73.75 575 ALA A N 1
ATOM 4342 C CA . ALA A 1 575 ? 31.614 -2.927 -27.454 1.00 73.75 575 ALA A CA 1
ATOM 4343 C C . ALA A 1 575 ? 31.823 -4.442 -27.689 1.00 73.75 575 ALA A C 1
ATOM 4345 O O . ALA A 1 575 ? 31.061 -5.096 -28.417 1.00 73.75 575 ALA A O 1
ATOM 4346 N N . VAL A 1 576 ? 32.893 -4.984 -27.097 1.00 78.62 576 VAL A N 1
ATOM 4347 C CA . VAL A 1 576 ? 33.275 -6.403 -27.134 1.00 78.62 576 VAL A CA 1
ATOM 4348 C C . VAL A 1 576 ? 33.319 -6.934 -25.701 1.00 78.62 576 VAL A C 1
ATOM 4350 O O . VAL A 1 576 ? 34.086 -6.441 -24.887 1.00 78.62 576 VAL A O 1
ATOM 4353 N N . GLU A 1 577 ? 32.526 -7.966 -25.419 1.00 72.06 577 GLU A N 1
ATOM 4354 C CA . GLU A 1 577 ? 32.355 -8.554 -24.079 1.00 72.06 577 GLU A CA 1
ATOM 4355 C C . GLU A 1 577 ? 33.683 -9.013 -23.448 1.00 72.06 577 GLU A C 1
ATOM 4357 O O . GLU A 1 577 ? 33.915 -8.862 -22.255 1.00 72.06 577 GLU A O 1
ATOM 4362 N N . GLU A 1 578 ? 34.594 -9.551 -24.257 1.00 75.88 578 GLU A N 1
ATOM 4363 C CA . GLU A 1 578 ? 35.908 -10.005 -23.800 1.00 75.88 578 GLU A CA 1
ATOM 4364 C C . GLU A 1 578 ? 36.810 -8.839 -23.345 1.00 75.88 578 GLU A C 1
ATOM 4366 O O . GLU A 1 578 ? 37.643 -9.005 -22.452 1.00 75.88 578 GLU A O 1
ATOM 4371 N N . LEU A 1 579 ? 36.616 -7.644 -23.914 1.00 79.56 579 LEU A N 1
ATOM 4372 C CA . LEU A 1 579 ? 37.325 -6.429 -23.515 1.00 79.56 579 LEU A CA 1
ATOM 4373 C C . LEU A 1 579 ? 36.760 -5.856 -22.209 1.00 79.56 579 LEU A C 1
ATOM 4375 O O . LEU A 1 579 ? 37.527 -5.311 -21.419 1.00 79.56 579 LEU A O 1
ATOM 4379 N N . ASP A 1 580 ? 35.461 -6.034 -21.941 1.00 74.69 580 ASP A N 1
ATOM 4380 C CA . ASP A 1 580 ? 34.843 -5.643 -20.666 1.00 74.69 580 ASP A CA 1
ATOM 4381 C C . ASP A 1 580 ? 35.527 -6.358 -19.493 1.00 74.69 580 ASP A C 1
ATOM 4383 O O . ASP A 1 580 ? 35.862 -5.736 -18.485 1.00 74.69 580 ASP A O 1
ATOM 4387 N N . ILE A 1 581 ? 35.802 -7.657 -19.653 1.00 75.50 581 ILE A N 1
ATOM 4388 C CA . ILE A 1 581 ? 36.493 -8.479 -18.651 1.00 75.50 581 ILE A CA 1
ATOM 4389 C C . ILE A 1 581 ? 37.921 -7.967 -18.429 1.00 75.50 581 ILE A C 1
ATOM 4391 O O . ILE A 1 581 ? 38.345 -7.806 -17.283 1.00 75.50 581 ILE A O 1
ATOM 4395 N N . ALA A 1 582 ? 38.648 -7.670 -19.511 1.00 76.62 582 ALA A N 1
ATOM 4396 C CA . ALA A 1 582 ? 40.014 -7.157 -19.442 1.00 76.62 582 ALA A CA 1
ATOM 4397 C C . ALA A 1 582 ? 40.090 -5.776 -18.762 1.00 76.62 582 ALA A C 1
ATOM 4399 O O . ALA A 1 582 ? 40.951 -5.561 -17.910 1.00 76.62 582 ALA A O 1
ATOM 4400 N N . VAL A 1 583 ? 39.168 -4.863 -19.092 1.00 80.88 583 VAL A N 1
ATOM 4401 C CA . VAL A 1 583 ? 39.081 -3.516 -18.503 1.00 80.88 583 VAL A CA 1
ATOM 4402 C C . VAL A 1 583 ? 38.702 -3.583 -17.024 1.00 80.88 583 VAL A C 1
ATOM 4404 O O . VAL A 1 583 ? 39.378 -2.978 -16.194 1.00 80.88 583 VAL A O 1
ATOM 4407 N N . CYS A 1 584 ? 37.674 -4.358 -16.666 1.00 76.94 584 CYS A N 1
ATOM 4408 C CA . CYS A 1 584 ? 37.279 -4.530 -15.269 1.00 76.94 584 CYS A CA 1
ATOM 4409 C C . CYS A 1 584 ? 38.405 -5.142 -14.430 1.00 76.94 584 CYS A C 1
ATOM 4411 O O . CYS A 1 584 ? 38.668 -4.675 -13.324 1.00 76.94 584 CYS A O 1
ATOM 4413 N N . GLY A 1 585 ? 39.094 -6.158 -14.952 1.00 74.06 585 GLY A N 1
ATOM 4414 C CA . GLY A 1 585 ? 40.205 -6.776 -14.238 1.00 74.06 585 GLY A CA 1
ATOM 4415 C C . GLY A 1 585 ? 41.399 -5.843 -14.058 1.00 74.06 585 GLY A C 1
ATOM 4416 O O . GLY A 1 585 ? 41.976 -5.839 -12.971 1.00 74.06 585 GLY A O 1
ATOM 4417 N N . LEU A 1 586 ? 41.714 -5.010 -15.056 1.00 75.06 586 LEU A N 1
ATOM 4418 C CA . LEU A 1 586 ? 42.772 -4.002 -14.971 1.00 75.06 586 LEU A CA 1
ATOM 4419 C C . LEU A 1 586 ? 42.464 -2.950 -13.895 1.00 75.06 586 LEU A C 1
ATOM 4421 O O . LEU A 1 586 ? 43.281 -2.752 -13.002 1.00 75.06 586 LEU A O 1
ATOM 4425 N N . THR A 1 587 ? 41.262 -2.364 -13.901 1.00 72.19 587 THR A N 1
ATOM 4426 C CA . THR A 1 587 ? 40.829 -1.393 -12.877 1.00 72.19 587 THR A CA 1
ATOM 4427 C C . THR A 1 587 ? 40.787 -2.003 -11.470 1.00 72.19 587 THR A C 1
ATOM 4429 O O . THR A 1 587 ? 41.120 -1.342 -10.487 1.00 72.19 587 THR A O 1
ATOM 4432 N N . MET A 1 588 ? 40.397 -3.275 -11.330 1.00 70.06 588 MET A N 1
ATOM 4433 C CA . MET A 1 588 ? 40.382 -3.940 -10.021 1.00 70.06 588 MET A CA 1
ATOM 4434 C C . MET A 1 588 ? 41.791 -4.233 -9.494 1.00 70.06 588 MET A C 1
ATOM 4436 O O . MET A 1 588 ? 42.051 -4.015 -8.311 1.00 70.06 588 MET A O 1
ATOM 4440 N N . HIS A 1 589 ? 42.701 -4.708 -10.346 1.00 68.88 589 HIS A N 1
ATOM 4441 C CA . HIS A 1 589 ? 44.068 -5.046 -9.941 1.00 68.88 589 HIS A CA 1
ATOM 4442 C C . HIS A 1 589 ? 44.945 -3.809 -9.726 1.00 68.88 589 HIS A C 1
ATOM 4444 O O . HIS A 1 589 ? 45.811 -3.848 -8.856 1.00 68.88 589 HIS A O 1
ATOM 4450 N N . ASP A 1 590 ? 44.690 -2.712 -10.445 1.00 63.47 590 ASP A N 1
ATOM 4451 C CA . ASP A 1 590 ? 45.343 -1.418 -10.211 1.00 63.47 590 ASP A CA 1
ATOM 4452 C C . ASP A 1 590 ? 45.021 -0.866 -8.809 1.00 63.47 590 ASP A C 1
ATOM 4454 O O . ASP A 1 590 ? 45.893 -0.376 -8.095 1.00 63.47 590 ASP A O 1
ATOM 4458 N N . ARG A 1 591 ? 43.775 -1.048 -8.348 1.00 63.22 591 ARG A N 1
ATOM 4459 C CA . ARG A 1 591 ? 43.316 -0.560 -7.036 1.00 63.22 591 ARG A CA 1
ATOM 4460 C C . ARG A 1 591 ? 43.656 -1.476 -5.860 1.00 63.22 591 ARG A C 1
ATOM 4462 O O . ARG A 1 591 ? 43.819 -0.989 -4.744 1.00 63.22 591 ARG A O 1
ATOM 4469 N N . LEU A 1 592 ? 43.686 -2.791 -6.075 1.00 63.50 592 LEU A N 1
ATOM 4470 C CA . LEU A 1 592 ? 43.810 -3.789 -5.000 1.00 63.50 592 LEU A CA 1
ATOM 4471 C C . LEU A 1 592 ? 45.194 -4.450 -4.929 1.00 63.50 592 LEU A C 1
ATOM 4473 O O . LEU A 1 592 ? 45.510 -5.073 -3.916 1.00 63.50 592 LEU A O 1
ATOM 4477 N N . GLY A 1 593 ? 46.017 -4.294 -5.972 1.00 61.53 593 GLY A N 1
ATOM 4478 C CA . GLY A 1 593 ? 47.282 -5.004 -6.148 1.00 61.53 593 GLY A CA 1
ATOM 4479 C C . GLY A 1 593 ? 47.078 -6.483 -6.506 1.00 61.53 593 GLY A C 1
ATOM 4480 O O . GLY A 1 593 ? 46.274 -7.186 -5.897 1.00 61.53 593 GLY A O 1
ATOM 4481 N N . GLY A 1 594 ? 47.817 -6.988 -7.497 1.00 73.38 594 GLY A N 1
ATOM 4482 C CA . GLY A 1 594 ? 47.772 -8.401 -7.889 1.00 73.38 594 GLY A CA 1
ATOM 4483 C C . GLY A 1 594 ? 48.581 -8.717 -9.150 1.00 73.38 594 GLY A C 1
ATOM 4484 O O . GLY A 1 594 ? 49.226 -7.840 -9.723 1.00 73.38 594 GLY A O 1
ATOM 4485 N N . ASP A 1 595 ? 48.562 -9.981 -9.583 1.00 80.19 595 ASP A N 1
ATOM 4486 C CA . ASP A 1 595 ? 49.315 -10.455 -10.753 1.00 80.19 595 ASP A CA 1
ATOM 4487 C C . ASP A 1 595 ? 48.619 -10.081 -12.075 1.00 80.19 595 ASP A C 1
ATOM 4489 O O . ASP A 1 595 ? 47.923 -10.885 -12.700 1.00 80.19 595 ASP A O 1
ATOM 4493 N N . LEU A 1 596 ? 48.824 -8.834 -12.511 1.00 78.62 596 LEU A N 1
ATOM 4494 C CA . LEU A 1 596 ? 48.328 -8.325 -13.794 1.00 78.62 596 LEU A CA 1
ATOM 4495 C C . LEU A 1 596 ? 48.843 -9.139 -14.992 1.00 78.62 596 LEU A C 1
ATOM 4497 O O . LEU A 1 596 ? 48.114 -9.330 -15.965 1.00 78.62 596 LEU A O 1
ATOM 4501 N N . VAL A 1 597 ? 50.075 -9.653 -14.931 1.00 82.44 597 VAL A N 1
ATOM 4502 C CA . VAL A 1 597 ? 50.682 -10.426 -16.027 1.00 82.44 597 VAL A CA 1
ATOM 4503 C C . VAL A 1 597 ? 49.964 -11.767 -16.192 1.00 82.44 597 VAL A C 1
ATOM 4505 O O . VAL A 1 597 ? 49.583 -12.129 -17.310 1.00 82.44 597 VAL A O 1
ATOM 4508 N N . GLY A 1 598 ? 49.738 -12.489 -15.091 1.00 76.62 598 GLY A N 1
ATOM 4509 C CA . GLY A 1 598 ? 48.960 -13.729 -15.076 1.00 76.62 598 GLY A CA 1
ATOM 4510 C C . GLY A 1 598 ? 47.499 -13.515 -15.479 1.00 76.62 598 GLY A C 1
ATOM 4511 O O . GLY A 1 598 ? 46.948 -14.310 -16.248 1.00 76.62 598 GLY A O 1
ATOM 4512 N N . PHE A 1 599 ? 46.890 -12.408 -15.043 1.00 83.88 599 PHE A N 1
ATOM 4513 C CA . PHE A 1 599 ? 45.526 -12.028 -15.415 1.00 83.88 599 PHE A CA 1
ATOM 4514 C C . PHE A 1 599 ? 45.371 -11.802 -16.928 1.00 83.88 599 PHE A C 1
ATOM 4516 O O . PHE A 1 599 ? 44.482 -12.390 -17.553 1.00 83.88 599 PHE A O 1
ATOM 4523 N N . PHE A 1 600 ? 46.248 -11.002 -17.544 1.00 81.69 600 PHE A N 1
ATOM 4524 C CA . PHE A 1 600 ? 46.177 -10.725 -18.980 1.00 81.69 600 PHE A CA 1
ATOM 4525 C C . PHE A 1 600 ? 46.426 -11.971 -19.835 1.00 81.69 600 PHE A C 1
ATOM 4527 O O . PHE A 1 600 ? 45.733 -12.165 -20.834 1.00 81.69 600 PHE A O 1
ATOM 4534 N N . ARG A 1 601 ? 47.340 -12.861 -19.420 1.00 82.69 601 ARG A N 1
ATOM 4535 C CA . ARG A 1 601 ? 47.554 -14.156 -20.092 1.00 82.69 601 ARG A CA 1
ATOM 4536 C C . ARG A 1 601 ? 46.336 -15.066 -20.001 1.00 82.69 601 ARG A C 1
ATOM 4538 O O . ARG A 1 601 ? 45.881 -15.560 -21.026 1.00 82.69 601 ARG A O 1
ATOM 4545 N N . SER A 1 602 ? 45.761 -15.211 -18.809 1.00 79.06 602 SER A N 1
ATOM 4546 C CA . SER A 1 602 ? 44.562 -16.035 -18.598 1.00 79.06 602 SER A CA 1
ATOM 4547 C C . SER A 1 602 ? 43.367 -15.503 -19.396 1.00 79.06 602 SER A C 1
ATOM 4549 O O . SER A 1 602 ? 42.605 -16.270 -19.981 1.00 79.06 602 SER A O 1
ATOM 4551 N N . THR A 1 603 ? 43.223 -14.177 -19.476 1.00 81.88 603 THR A N 1
ATOM 4552 C CA . THR A 1 603 ? 42.161 -13.526 -20.258 1.00 81.88 603 THR A CA 1
ATOM 4553 C C . THR A 1 603 ? 42.377 -13.710 -21.764 1.00 81.88 603 THR A C 1
ATOM 4555 O O . THR A 1 603 ? 41.418 -13.970 -22.490 1.00 81.88 603 THR A O 1
ATOM 4558 N N . ALA A 1 604 ? 43.625 -13.657 -22.244 1.00 83.44 604 ALA A N 1
ATOM 4559 C CA . ALA A 1 604 ? 43.963 -13.942 -23.639 1.00 83.44 604 ALA A CA 1
ATOM 4560 C C . ALA A 1 604 ? 43.701 -15.412 -24.020 1.00 83.44 604 ALA A C 1
ATOM 4562 O O . ALA A 1 604 ? 43.128 -15.683 -25.079 1.00 83.44 604 ALA A O 1
ATOM 4563 N N . GLU A 1 605 ? 44.067 -16.358 -23.149 1.00 80.88 605 GLU A N 1
ATOM 4564 C CA . GLU A 1 605 ? 43.794 -17.791 -23.320 1.00 80.88 605 GLU A CA 1
ATOM 4565 C C . GLU A 1 605 ? 42.288 -18.068 -23.363 1.00 80.88 605 GLU A C 1
ATOM 4567 O O . GLU A 1 605 ? 41.808 -18.760 -24.262 1.00 80.88 605 GLU A O 1
ATOM 4572 N N . LEU A 1 606 ? 41.522 -17.463 -22.451 1.00 78.25 606 LEU A N 1
ATOM 4573 C CA . LEU A 1 606 ? 40.067 -17.593 -22.407 1.00 78.25 606 LEU A CA 1
ATOM 4574 C C . LEU A 1 606 ? 39.392 -16.972 -23.640 1.00 78.25 606 LEU A C 1
ATOM 4576 O O . LEU A 1 606 ? 38.459 -17.561 -24.187 1.00 78.25 606 LEU A O 1
ATOM 4580 N N . SER A 1 607 ? 39.872 -15.816 -24.109 1.00 77.06 607 SER A N 1
ATOM 4581 C CA . SER A 1 607 ? 39.382 -15.181 -25.339 1.00 77.06 607 SER A CA 1
ATOM 4582 C C . SER A 1 607 ? 39.651 -16.060 -26.564 1.00 77.06 607 SER A C 1
ATOM 4584 O O . SER A 1 607 ? 38.751 -16.280 -27.370 1.00 77.06 607 SER A O 1
ATOM 4586 N N . THR A 1 608 ? 40.850 -16.642 -26.661 1.00 79.94 608 THR A N 1
ATOM 4587 C CA . THR A 1 608 ? 41.225 -17.558 -27.751 1.00 79.94 608 THR A CA 1
ATOM 4588 C C . THR A 1 608 ? 40.385 -18.839 -27.722 1.00 79.94 608 THR A C 1
ATOM 4590 O O . THR A 1 608 ? 39.869 -19.271 -28.750 1.00 79.94 608 THR A O 1
ATOM 4593 N N . ALA A 1 609 ? 40.185 -19.433 -26.541 1.00 76.06 609 ALA A N 1
ATOM 4594 C CA . ALA A 1 609 ? 39.356 -20.626 -26.378 1.00 76.06 609 ALA A CA 1
ATOM 4595 C C . ALA A 1 609 ? 37.886 -20.363 -26.750 1.00 76.06 609 ALA A C 1
ATOM 4597 O O . ALA A 1 609 ? 37.269 -21.174 -27.442 1.00 76.06 609 ALA A O 1
ATOM 4598 N N . ARG A 1 610 ? 37.330 -19.212 -26.344 1.00 73.12 610 ARG A N 1
ATOM 4599 C CA . ARG A 1 610 ? 35.969 -18.787 -26.717 1.00 73.12 610 ARG A CA 1
ATOM 4600 C C . ARG A 1 610 ? 35.825 -18.593 -28.224 1.00 73.12 610 ARG A C 1
ATOM 4602 O O . ARG A 1 610 ? 34.806 -18.996 -28.784 1.00 73.12 610 ARG A O 1
ATOM 4609 N N . ASP A 1 611 ? 36.819 -18.002 -28.878 1.00 73.06 611 ASP A N 1
ATOM 4610 C CA . ASP A 1 611 ? 36.779 -17.787 -30.324 1.00 73.06 611 ASP A CA 1
ATOM 4611 C C . ASP A 1 611 ? 36.909 -19.098 -31.110 1.00 73.06 611 ASP A C 1
ATOM 4613 O O . ASP A 1 611 ? 36.160 -19.289 -32.067 1.00 73.06 611 ASP A O 1
ATOM 4617 N N . ASN A 1 612 ? 37.727 -20.051 -30.651 1.00 74.75 612 ASN A N 1
ATOM 4618 C CA . ASN A 1 612 ? 37.793 -21.395 -31.237 1.00 74.75 612 ASN A CA 1
ATOM 4619 C C . ASN A 1 612 ? 36.443 -22.127 -31.140 1.00 74.75 612 ASN A C 1
ATOM 4621 O O . ASN A 1 612 ? 35.931 -22.606 -32.148 1.00 74.75 612 ASN A O 1
ATOM 4625 N N . VAL A 1 613 ? 35.806 -22.130 -29.962 1.00 70.69 613 VAL A N 1
ATOM 4626 C CA . VAL A 1 613 ? 34.478 -22.750 -29.768 1.00 70.69 613 VAL A CA 1
ATOM 4627 C C . VAL A 1 613 ? 33.412 -22.079 -30.642 1.00 70.69 613 VAL A C 1
ATOM 4629 O O . VAL A 1 613 ? 32.538 -22.745 -31.195 1.00 70.69 613 VAL A O 1
ATOM 4632 N N . ARG A 1 614 ? 33.470 -20.754 -30.818 1.00 66.25 614 ARG A N 1
ATOM 4633 C CA . ARG A 1 614 ? 32.554 -20.039 -31.720 1.00 66.25 614 ARG A CA 1
ATOM 4634 C C . ARG A 1 614 ? 32.788 -20.387 -33.183 1.00 66.25 614 ARG A C 1
ATOM 4636 O O . ARG A 1 614 ? 31.809 -20.527 -33.911 1.00 66.25 614 ARG A O 1
ATOM 4643 N N . GLN A 1 615 ? 34.042 -20.524 -33.612 1.00 67.62 615 GLN A N 1
ATOM 4644 C CA . GLN A 1 615 ? 34.372 -20.959 -34.968 1.00 67.62 615 GLN A CA 1
ATOM 4645 C C . GLN A 1 615 ? 33.902 -22.395 -35.221 1.00 67.62 615 GLN A C 1
ATOM 4647 O O . GLN A 1 615 ? 33.340 -22.657 -36.281 1.00 67.62 615 GLN A O 1
ATOM 4652 N N . GLU A 1 616 ? 34.028 -23.291 -34.239 1.00 70.00 616 GLU A N 1
ATOM 4653 C CA . GLU A 1 616 ? 33.480 -24.651 -34.301 1.00 70.00 616 GLU A CA 1
ATOM 4654 C C . GLU A 1 616 ? 31.945 -24.651 -34.386 1.00 70.00 616 GLU A C 1
ATOM 4656 O O . GLU A 1 616 ? 31.377 -25.326 -35.242 1.00 70.00 616 GLU A O 1
ATOM 4661 N N . LEU A 1 617 ? 31.258 -23.838 -33.572 1.00 59.84 617 LEU A N 1
ATOM 4662 C CA . LEU A 1 617 ? 29.798 -23.670 -33.636 1.00 59.84 617 LEU A CA 1
ATOM 4663 C C . LEU A 1 617 ? 29.336 -23.067 -34.973 1.00 59.84 617 LEU A C 1
ATOM 4665 O O . LEU A 1 617 ? 28.302 -23.462 -35.514 1.00 59.84 617 LEU A O 1
ATOM 4669 N N . TRP A 1 618 ? 30.084 -22.107 -35.522 1.00 56.38 618 TRP A N 1
ATOM 4670 C CA . TRP A 1 618 ? 29.813 -21.509 -36.833 1.00 56.38 618 TRP A CA 1
ATOM 4671 C C . TRP A 1 618 ? 30.062 -22.490 -37.980 1.00 56.38 618 TRP A C 1
ATOM 4673 O O . TRP A 1 618 ? 29.261 -22.547 -38.907 1.00 56.38 618 TRP A O 1
ATOM 4683 N N . ALA A 1 619 ? 31.113 -23.307 -37.906 1.00 64.12 619 ALA A N 1
ATOM 4684 C CA . ALA A 1 619 ? 31.362 -24.380 -38.864 1.00 64.12 619 ALA A CA 1
ATOM 4685 C C . ALA A 1 619 ? 30.274 -25.469 -38.796 1.00 64.12 619 ALA A C 1
ATOM 4687 O O . ALA A 1 619 ? 29.793 -25.916 -39.835 1.00 64.12 619 ALA A O 1
ATOM 4688 N N . ALA A 1 620 ? 29.823 -25.835 -37.590 1.00 58.69 620 ALA A N 1
ATOM 4689 C CA . ALA A 1 620 ? 28.754 -26.811 -37.373 1.00 58.69 620 ALA A CA 1
ATOM 4690 C C . ALA A 1 620 ? 27.374 -26.314 -37.848 1.00 58.69 620 ALA A C 1
ATOM 4692 O O . ALA A 1 620 ? 26.559 -27.105 -38.311 1.00 58.69 620 ALA A O 1
ATOM 4693 N N . SER A 1 621 ? 27.114 -25.004 -37.764 1.00 46.50 621 SER A N 1
ATOM 4694 C CA . SER A 1 621 ? 25.871 -24.371 -38.245 1.00 46.50 621 SER A CA 1
ATOM 4695 C C . SER A 1 621 ? 25.881 -24.018 -39.737 1.00 46.50 621 SER A C 1
ATOM 4697 O O . SER A 1 621 ? 24.821 -23.747 -40.298 1.00 46.50 621 SER A O 1
ATOM 4699 N N . ALA A 1 622 ? 27.050 -24.038 -40.387 1.00 46.62 622 ALA A N 1
ATOM 4700 C CA . ALA A 1 622 ? 27.220 -23.782 -41.818 1.00 46.62 622 ALA A CA 1
ATOM 4701 C C . ALA A 1 622 ? 27.362 -25.063 -42.666 1.00 46.62 622 ALA A C 1
ATOM 4703 O O . ALA A 1 622 ? 27.446 -24.970 -43.892 1.00 46.62 622 ALA A O 1
ATOM 4704 N N . ALA A 1 623 ? 27.388 -26.247 -42.043 1.00 39.62 623 ALA A N 1
ATOM 4705 C CA . ALA A 1 623 ? 27.372 -27.519 -42.757 1.00 39.62 623 ALA A CA 1
ATOM 4706 C C . ALA A 1 623 ? 26.002 -27.730 -43.442 1.00 39.62 623 ALA A C 1
ATOM 4708 O O . ALA A 1 623 ? 24.969 -27.553 -42.789 1.00 39.62 623 ALA A O 1
ATOM 4709 N N . PRO A 1 624 ? 25.952 -28.092 -44.739 1.00 39.50 624 PRO A N 1
ATOM 4710 C CA . PRO A 1 624 ? 24.694 -28.422 -45.393 1.00 39.50 624 PRO A CA 1
ATOM 4711 C C . PRO A 1 624 ? 24.078 -29.664 -44.741 1.00 39.50 624 PRO A C 1
ATOM 4713 O O . PRO A 1 624 ? 24.744 -30.683 -44.562 1.00 39.50 624 PRO A O 1
ATOM 4716 N N . LEU A 1 625 ? 22.798 -29.561 -44.377 1.00 41.25 625 LEU A N 1
ATOM 4717 C CA . LEU A 1 625 ? 21.957 -30.704 -44.033 1.00 41.25 625 LEU A CA 1
ATOM 4718 C C . LEU A 1 625 ? 21.667 -31.484 -45.321 1.00 41.25 625 LEU A C 1
ATOM 4720 O O . LEU A 1 625 ? 20.626 -31.266 -45.935 1.00 41.25 625 LEU A O 1
ATOM 4724 N N . ASP A 1 626 ? 22.583 -32.360 -45.726 1.00 34.34 626 ASP A N 1
ATOM 4725 C CA . ASP A 1 626 ? 22.299 -33.361 -46.752 1.00 34.34 626 ASP A CA 1
ATOM 4726 C C . ASP A 1 626 ? 21.924 -34.703 -46.102 1.00 34.34 626 ASP A C 1
ATOM 4728 O O . ASP A 1 626 ? 22.672 -35.283 -45.316 1.00 34.34 626 ASP A O 1
ATOM 4732 N N . ASP A 1 627 ? 20.719 -35.129 -46.482 1.00 34.12 627 ASP A N 1
ATOM 4733 C CA . ASP A 1 627 ? 20.082 -36.444 -46.461 1.00 34.12 627 ASP A CA 1
ATOM 4734 C C . ASP A 1 627 ? 19.870 -37.219 -45.141 1.00 34.12 627 ASP A C 1
ATOM 4736 O O . ASP A 1 627 ? 20.760 -37.770 -44.500 1.00 34.12 627 ASP A O 1
ATOM 4740 N N . ALA A 1 628 ? 18.574 -37.319 -44.824 1.00 43.19 628 ALA A N 1
ATOM 4741 C CA . ALA A 1 628 ? 17.872 -38.279 -43.980 1.00 43.19 628 ALA A CA 1
ATOM 4742 C C . ALA A 1 628 ? 18.656 -39.521 -43.503 1.00 43.19 628 ALA A C 1
ATOM 4744 O O . ALA A 1 628 ? 18.889 -40.461 -44.262 1.00 43.19 628 ALA A O 1
ATOM 4745 N N . ALA A 1 629 ? 18.848 -39.613 -42.183 1.00 32.78 629 ALA A N 1
ATOM 4746 C CA . ALA A 1 629 ? 18.888 -40.888 -41.473 1.00 32.78 629 ALA A CA 1
ATOM 4747 C C . ALA A 1 629 ? 18.296 -40.749 -40.053 1.00 32.78 629 ALA A C 1
ATOM 4749 O O . ALA A 1 629 ? 18.916 -40.191 -39.156 1.00 32.78 629 ALA A O 1
ATOM 4750 N N . ASP A 1 630 ? 17.082 -41.290 -39.916 1.00 34.66 630 ASP A N 1
ATOM 4751 C CA . ASP A 1 630 ? 16.452 -41.881 -38.722 1.00 34.66 630 ASP A CA 1
ATOM 4752 C C . ASP A 1 630 ? 16.157 -40.991 -37.478 1.00 34.66 630 ASP A C 1
ATOM 4754 O O . ASP A 1 630 ? 17.065 -40.651 -36.716 1.00 34.66 630 ASP A O 1
ATOM 4758 N N . PRO A 1 631 ? 14.879 -40.673 -37.159 1.00 35.09 631 PRO A N 1
ATOM 4759 C CA . PRO A 1 631 ? 14.489 -39.943 -35.943 1.00 35.09 631 PRO A CA 1
ATOM 4760 C C . PRO A 1 631 ? 14.517 -40.825 -34.673 1.00 35.09 631 PRO A C 1
ATOM 4762 O O . PRO A 1 631 ? 13.652 -40.720 -33.803 1.00 35.09 631 PRO A O 1
ATOM 4765 N N . GLY A 1 632 ? 15.518 -41.697 -34.556 1.00 36.72 632 GLY A N 1
ATOM 4766 C CA . GLY A 1 632 ? 15.585 -42.777 -33.576 1.00 36.72 632 GLY A CA 1
ATOM 4767 C C . GLY A 1 632 ? 16.886 -42.863 -32.778 1.00 36.72 632 GLY A C 1
ATOM 4768 O O . GLY A 1 632 ? 17.211 -43.950 -32.323 1.00 36.72 632 GLY A O 1
ATOM 4769 N N . ALA A 1 633 ? 17.657 -41.785 -32.592 1.00 36.38 633 ALA A N 1
ATOM 4770 C CA . ALA A 1 633 ? 18.832 -41.833 -31.710 1.00 36.38 633 ALA A CA 1
ATOM 4771 C C . ALA A 1 633 ? 19.312 -40.447 -31.245 1.00 36.38 633 ALA A C 1
ATOM 4773 O O . ALA A 1 633 ? 20.314 -39.933 -31.729 1.00 36.38 633 ALA A O 1
ATOM 4774 N N . VAL A 1 634 ? 18.661 -39.854 -30.240 1.00 33.09 634 VAL A N 1
ATOM 4775 C CA . VAL A 1 634 ? 19.319 -38.843 -29.391 1.00 33.09 634 VAL A CA 1
ATOM 4776 C C . VAL A 1 634 ? 19.092 -39.224 -27.933 1.00 33.09 634 VAL A C 1
ATOM 4778 O O . VAL A 1 634 ? 18.140 -38.800 -27.281 1.00 33.09 634 VAL A O 1
ATOM 4781 N N . GLY A 1 635 ? 19.969 -40.093 -27.431 1.00 28.53 635 GLY A N 1
ATOM 4782 C CA . GLY A 1 635 ? 20.114 -40.345 -26.004 1.00 28.53 635 GLY A CA 1
ATOM 4783 C C . GLY A 1 635 ? 20.770 -39.135 -25.347 1.00 28.53 635 GLY A C 1
ATOM 4784 O O . GLY A 1 635 ? 21.934 -38.838 -25.600 1.00 28.53 635 GLY A O 1
ATOM 4785 N N . VAL A 1 636 ? 20.018 -38.434 -24.503 1.00 29.61 636 VAL A N 1
ATOM 4786 C CA . VAL A 1 636 ? 20.539 -37.369 -23.641 1.00 29.61 636 VAL A CA 1
ATOM 4787 C C . VAL A 1 636 ? 21.451 -38.007 -22.590 1.00 29.61 636 VAL A C 1
ATOM 4789 O O . VAL A 1 636 ? 20.981 -38.600 -21.619 1.00 29.61 636 VAL A O 1
ATOM 4792 N N . ALA A 1 637 ? 22.765 -37.900 -22.782 1.00 26.84 637 ALA A N 1
ATOM 4793 C CA . ALA A 1 637 ? 23.748 -38.231 -21.759 1.00 26.84 637 ALA A CA 1
ATOM 4794 C C . ALA A 1 637 ? 23.851 -37.065 -20.761 1.00 26.84 637 ALA A C 1
ATOM 4796 O O . ALA A 1 637 ? 24.440 -36.024 -21.041 1.00 26.84 637 ALA A O 1
ATOM 4797 N N . VAL A 1 638 ? 23.254 -37.249 -19.585 1.00 29.81 638 VAL A N 1
ATOM 4798 C CA . VAL A 1 638 ? 23.453 -36.398 -18.404 1.00 29.81 638 VAL A CA 1
ATOM 4799 C C . VAL A 1 638 ? 24.863 -36.662 -17.849 1.00 29.81 638 VAL A C 1
ATOM 4801 O O . VAL A 1 638 ? 25.170 -37.825 -17.571 1.00 29.81 638 VAL A O 1
ATOM 4804 N N . PRO A 1 639 ? 25.730 -35.654 -17.628 1.00 28.92 639 PRO A N 1
ATOM 4805 C CA . PRO A 1 639 ? 27.006 -35.889 -16.964 1.00 28.92 639 PRO A CA 1
ATOM 4806 C C . PRO A 1 639 ? 26.766 -36.204 -15.484 1.00 28.92 639 PRO A C 1
ATOM 4808 O O . PRO A 1 639 ? 26.187 -35.410 -14.738 1.00 28.92 639 PRO A O 1
ATOM 4811 N N . ALA A 1 640 ? 27.201 -37.389 -15.064 1.00 28.28 640 ALA A N 1
ATOM 4812 C CA . ALA A 1 640 ? 27.153 -37.829 -13.681 1.00 28.28 640 ALA A CA 1
ATOM 4813 C C . ALA A 1 640 ? 28.076 -36.979 -12.792 1.00 28.28 640 ALA A C 1
ATOM 4815 O O . ALA A 1 640 ? 29.199 -36.634 -13.154 1.00 28.28 640 ALA A O 1
ATOM 4816 N N . ARG A 1 641 ? 27.570 -36.683 -11.593 1.00 28.83 641 ARG A N 1
ATOM 4817 C CA . ARG A 1 641 ? 28.252 -36.011 -10.483 1.00 28.83 641 ARG A CA 1
ATOM 4818 C C . ARG A 1 641 ? 29.629 -36.631 -10.212 1.00 28.83 641 ARG A C 1
ATOM 4820 O O . ARG A 1 641 ? 29.714 -37.819 -9.905 1.00 28.83 641 ARG A O 1
ATOM 4827 N N . HIS A 1 642 ? 30.683 -35.817 -10.212 1.00 29.72 642 HIS A N 1
ATOM 4828 C CA . HIS A 1 642 ? 31.953 -36.184 -9.588 1.00 29.72 642 HIS A CA 1
ATOM 4829 C C . HIS A 1 642 ? 31.812 -36.127 -8.064 1.00 29.72 642 HIS A C 1
ATOM 4831 O O . HIS A 1 642 ? 31.966 -35.082 -7.439 1.00 29.72 642 HIS A O 1
ATOM 4837 N N . GLY A 1 643 ? 31.489 -37.280 -7.483 1.00 27.80 643 GLY A N 1
ATOM 4838 C CA . GLY A 1 643 ? 31.706 -37.596 -6.082 1.00 27.80 643 GLY A CA 1
ATOM 4839 C C . GLY A 1 643 ? 32.677 -38.768 -5.984 1.00 27.80 643 GLY A C 1
ATOM 4840 O O . GLY A 1 643 ? 32.378 -39.856 -6.461 1.00 27.80 643 GLY A O 1
ATOM 4841 N N . ASP A 1 644 ? 33.827 -38.494 -5.377 1.00 32.50 644 ASP A N 1
ATOM 4842 C CA . ASP A 1 644 ? 34.504 -39.365 -4.416 1.00 32.50 644 ASP A CA 1
ATOM 4843 C C . ASP A 1 644 ? 34.902 -40.788 -4.865 1.00 32.50 644 ASP A C 1
ATOM 4845 O O . ASP A 1 644 ? 34.116 -41.732 -4.806 1.00 32.50 644 ASP A O 1
ATOM 4849 N N . GLN A 1 645 ? 36.174 -40.967 -5.249 1.00 28.16 645 GLN A N 1
ATOM 4850 C CA . GLN A 1 645 ? 36.830 -42.282 -5.211 1.00 28.16 645 GLN A CA 1
ATOM 4851 C C . GLN A 1 645 ? 38.366 -42.171 -5.186 1.00 28.16 645 GLN A C 1
ATOM 4853 O O . GLN A 1 645 ? 39.077 -42.627 -6.077 1.00 28.16 645 GLN A O 1
ATOM 4858 N N . ALA A 1 646 ? 38.898 -41.598 -4.104 1.00 31.66 646 ALA A N 1
ATOM 4859 C CA . ALA A 1 646 ? 40.301 -41.743 -3.717 1.00 31.66 646 ALA A CA 1
ATOM 4860 C C . ALA A 1 646 ? 40.422 -42.676 -2.500 1.00 31.66 646 ALA A C 1
ATOM 4862 O O . ALA A 1 646 ? 40.852 -42.270 -1.428 1.00 31.66 646 ALA A O 1
ATOM 4863 N N . ALA A 1 647 ? 40.031 -43.945 -2.650 1.00 35.59 647 ALA A N 1
ATOM 4864 C CA . ALA A 1 647 ? 40.354 -44.995 -1.682 1.00 35.59 647 ALA A CA 1
ATOM 4865 C C . ALA A 1 647 ? 40.154 -46.389 -2.291 1.00 35.59 647 ALA A C 1
ATOM 4867 O O . ALA A 1 647 ? 39.059 -46.937 -2.225 1.00 35.59 647 ALA A O 1
ATOM 4868 N N . ARG A 1 648 ? 41.220 -46.970 -2.863 1.00 30.91 648 ARG A N 1
ATOM 4869 C CA . ARG A 1 648 ? 41.560 -48.414 -2.846 1.00 30.91 648 ARG A CA 1
ATOM 4870 C C . ARG A 1 648 ? 42.539 -48.741 -3.971 1.00 30.91 648 ARG A C 1
ATOM 4872 O O . ARG A 1 648 ? 42.130 -48.917 -5.110 1.00 30.91 648 ARG A O 1
ATOM 4879 N N . ARG A 1 649 ? 43.812 -48.920 -3.610 1.00 31.00 649 ARG A N 1
ATOM 4880 C CA . ARG A 1 649 ? 44.704 -49.987 -4.111 1.00 31.00 649 ARG A CA 1
ATOM 4881 C C . ARG A 1 649 ? 46.032 -49.932 -3.345 1.00 31.00 649 ARG A C 1
ATOM 4883 O O . ARG A 1 649 ? 47.022 -49.372 -3.786 1.00 31.00 649 ARG A O 1
ATOM 4890 N N . ARG A 1 650 ? 46.021 -50.533 -2.153 1.00 34.09 650 ARG A N 1
ATOM 4891 C CA . ARG A 1 650 ? 47.170 -51.263 -1.604 1.00 34.09 650 ARG A CA 1
ATOM 4892 C C . ARG A 1 650 ? 46.754 -52.727 -1.563 1.00 34.09 650 ARG A C 1
ATOM 4894 O O . ARG A 1 650 ? 45.891 -53.069 -0.757 1.00 34.09 650 ARG A O 1
ATOM 4901 N N . ARG A 1 651 ? 47.321 -53.542 -2.452 1.00 34.31 651 ARG A N 1
ATOM 4902 C CA . ARG A 1 651 ? 47.642 -54.968 -2.274 1.00 34.31 651 ARG A CA 1
ATOM 4903 C C . ARG A 1 651 ? 48.246 -55.490 -3.581 1.00 34.31 651 ARG A C 1
ATOM 4905 O O . ARG A 1 651 ? 47.586 -55.409 -4.613 1.00 34.31 651 ARG A O 1
ATOM 4912 N N . HIS A 1 652 ? 49.440 -56.057 -3.410 1.00 32.38 652 HIS A N 1
ATOM 4913 C CA . HIS A 1 652 ? 50.360 -56.679 -4.364 1.00 32.38 652 HIS A CA 1
ATOM 4914 C C . HIS A 1 652 ? 51.196 -55.738 -5.219 1.00 32.38 652 HIS A C 1
ATOM 4916 O O . HIS A 1 652 ? 50.628 -55.017 -6.065 1.00 32.38 652 HIS A O 1
#

Secondary structure (DSSP, 8-state):
--HHHHHHHHT--TT-----PPTTSSEEEE-TTTTGGGSTT----HHHHHHHHHHHHHTT--EEE---TTS-HHHHHHHHHHHHTT-SSEEEEEEES-HHHHHHHHHTT-SEEEEEEE-SHHHHHHHSTT-HHHHHHHHHHHHHHHHTTT-EEEEEEETGGGS-HHHHHHHHHHHHHTT--EEEEEETTS---HHHHHHHHHHHHHHT-S-EEEEEB-TTS-HHHHHHHHHHTT-SEEEEBGGG-SSTT-B-BHHHHHHHHHHHH-------GGGHHHHHHHHHHHHT-PPPTTSTTTSTTTTEE--HHHHHHHHH-GGGT-SS-GGGGT---EE---TT--HHHHHHHHHTTS-GGGSS----------------S----PPPP----GGG--------TTHHHHHHHHHHHTTHHHHHHHHSPPPSSSS-HHHHHHHHHHHHHT-TTSHHHHHHHSSHHHHTTHHHHHHHH-SSHHHHHHHHHHHHHHHHHHHHHHHHHHHHHHHHHHHHHHHHHHHHHHHHHHTT--HHHHHHHHHHHS-TTHHHHHHHHHHHHHTT--HHHHHHHHHHHH--HHHHHHHHHHHHHHHH---HHHHHHHHHHHHHHHHHHHHHHHHHHHS-------S------PPPP-----------